Protein AF-A0A167EGA0-F1 (afdb_monomer)

Secondary structure (DSSP, 8-state):
--HHHHHHHHHHTT----BTTTEEEEEEEPPHHHHHHHHHHHT--S-SSEEEEEEEETTEETTTS-----TT-EEEEEEEEPTT-SSEEESSHHHHHTSHHHHTT---SSEEETTTTEEE-SSS--S-HHHHHHHHHHHHHHHHHHHH-SEE--S-TT---EEEEEEEETTEEEEEEEE----GGGGGS--S--HHHHHHHSHHHHTSTTHHHHHHHHHHHHHHHTTT--HHHHHHHHHHTHHHHHHHHHHHHHHHHHHHHHHHHHHHHHHHHHHHHHHHHHHHHHHHHHHTHHHHHHHHHHHTTSTT--HHHHHHHHHHHHHHHHHHHHHHHHHHHHHHHHHHHHHHHHHHHHTTGGGS-HHHHHHHHHHHHHHHHHHHHHHHHHHHHHHHTTHHHHHHHHHHHHHHHSS-TTHHHHHHHHHHHHHHHHHHHHHHTT-

Structure (mmCIF, N/CA/C/O backbone):
data_AF-A0A167EGA0-F1
#
_entry.id   AF-A0A167EGA0-F1
#
loop_
_atom_site.group_PDB
_atom_site.id
_atom_site.type_symbol
_atom_site.label_atom_id
_atom_site.label_alt_id
_atom_site.label_comp_id
_atom_site.label_asym_id
_atom_site.label_entity_id
_atom_site.label_seq_id
_atom_site.pdbx_PDB_ins_code
_atom_site.Cartn_x
_atom_site.Cartn_y
_atom_site.Cartn_z
_atom_site.occupancy
_atom_site.B_iso_or_equiv
_atom_site.auth_seq_id
_atom_site.auth_comp_id
_atom_site.auth_asym_id
_atom_site.auth_atom_id
_atom_site.pdbx_PDB_model_num
ATOM 1 N N . MET A 1 1 ? 22.430 22.201 -36.733 1.00 59.31 1 MET A N 1
ATOM 2 C CA . MET A 1 1 ? 22.483 20.901 -37.427 1.00 59.31 1 MET A CA 1
ATOM 3 C C . MET A 1 1 ? 21.796 19.900 -36.531 1.00 59.31 1 MET A C 1
ATOM 5 O O . MET A 1 1 ? 22.267 19.715 -35.418 1.00 59.31 1 MET A O 1
ATOM 9 N N . THR A 1 2 ? 20.688 19.342 -36.995 1.00 72.56 2 THR A N 1
ATOM 10 C CA . THR A 1 2 ? 19.892 18.341 -36.278 1.00 72.56 2 THR A CA 1
ATOM 11 C C . THR A 1 2 ? 20.198 16.950 -36.830 1.00 72.56 2 THR A C 1
ATOM 13 O O . THR A 1 2 ? 20.709 16.820 -37.950 1.00 72.56 2 THR A O 1
ATOM 16 N N . LEU A 1 3 ? 19.923 15.912 -36.042 1.00 81.12 3 LEU A N 1
ATOM 17 C CA . LEU A 1 3 ? 20.024 14.520 -36.482 1.00 81.12 3 LEU A CA 1
ATOM 18 C C . LEU A 1 3 ? 19.137 14.250 -37.714 1.00 81.12 3 LEU A C 1
ATOM 20 O O . LEU A 1 3 ? 19.542 13.498 -38.595 1.00 81.12 3 LEU A O 1
ATOM 24 N N . ASP A 1 4 ? 18.010 14.953 -37.828 1.00 82.81 4 ASP A N 1
ATOM 25 C CA . ASP A 1 4 ? 17.046 14.921 -38.933 1.00 82.81 4 ASP A CA 1
ATOM 26 C C . ASP A 1 4 ? 17.734 15.122 -40.291 1.00 82.81 4 ASP A C 1
ATOM 28 O O . ASP A 1 4 ? 17.536 14.338 -41.217 1.00 82.81 4 ASP A O 1
ATOM 32 N N . ASN A 1 5 ? 18.637 16.108 -40.394 1.00 84.19 5 ASN A N 1
ATOM 33 C CA . ASN A 1 5 ? 19.386 16.369 -41.628 1.00 84.19 5 ASN A CA 1
ATOM 34 C C . ASN A 1 5 ? 20.323 15.207 -41.986 1.00 84.19 5 ASN A C 1
ATOM 36 O O . ASN A 1 5 ? 20.545 14.926 -43.160 1.00 84.19 5 ASN A O 1
ATOM 40 N N . VAL A 1 6 ? 20.897 14.527 -40.988 1.00 85.25 6 VAL A N 1
ATOM 41 C CA . VAL A 1 6 ? 21.764 13.360 -41.220 1.00 85.25 6 VAL A CA 1
ATOM 42 C C . VAL A 1 6 ? 20.933 12.171 -41.688 1.00 85.25 6 VAL A C 1
ATOM 44 O O . VAL A 1 6 ? 21.346 11.484 -42.618 1.00 85.25 6 VAL A O 1
ATOM 47 N N . VAL A 1 7 ? 19.766 11.947 -41.077 1.00 86.12 7 VAL A N 1
ATOM 48 C CA . VAL A 1 7 ? 18.848 10.858 -41.438 1.00 86.12 7 VAL A CA 1
ATOM 49 C C . VAL A 1 7 ? 18.265 11.071 -42.833 1.00 86.12 7 VAL A C 1
ATOM 51 O O . VAL A 1 7 ? 18.262 10.132 -43.624 1.00 86.12 7 VAL A O 1
ATOM 54 N N . ALA A 1 8 ? 17.877 12.298 -43.190 1.00 85.31 8 ALA A N 1
ATOM 55 C CA . ALA A 1 8 ? 17.402 12.629 -44.534 1.00 85.31 8 ALA A CA 1
ATOM 56 C C . ALA A 1 8 ? 18.439 12.268 -45.612 1.00 85.31 8 ALA A C 1
ATOM 58 O O . ALA A 1 8 ? 18.109 11.640 -46.618 1.00 85.31 8 ALA A O 1
ATOM 59 N N . ILE A 1 9 ? 19.717 12.590 -45.376 1.00 85.44 9 ILE A N 1
ATOM 60 C CA . ILE A 1 9 ? 20.809 12.227 -46.290 1.00 85.44 9 ILE A CA 1
ATOM 61 C C . ILE A 1 9 ? 21.107 10.727 -46.259 1.00 85.44 9 ILE A C 1
ATOM 63 O O . ILE A 1 9 ? 21.357 10.133 -47.305 1.00 85.44 9 ILE A O 1
ATOM 67 N N . TYR A 1 10 ? 21.051 10.088 -45.091 1.00 87.06 10 TYR A N 1
ATOM 68 C CA . TYR A 1 10 ? 21.238 8.643 -44.964 1.00 87.06 10 TYR A CA 1
ATOM 69 C C . TYR A 1 10 ? 20.182 7.852 -45.756 1.00 87.06 10 TYR A C 1
ATOM 71 O O . TYR A 1 10 ? 20.532 6.944 -46.512 1.00 87.06 10 TYR A O 1
ATOM 79 N N . ARG A 1 11 ? 18.910 8.261 -45.667 1.00 87.00 11 ARG A N 1
ATOM 80 C CA . ARG A 1 11 ? 17.797 7.709 -46.453 1.00 87.00 11 ARG A CA 1
ATOM 81 C C . ARG A 1 11 ? 17.954 7.990 -47.946 1.00 87.00 11 ARG A C 1
ATOM 83 O O . ARG A 1 11 ? 17.778 7.084 -48.756 1.00 87.00 11 ARG A O 1
ATOM 90 N N . ALA A 1 12 ? 18.352 9.208 -48.324 1.00 84.62 12 ALA A N 1
ATOM 91 C CA . ALA A 1 12 ? 18.578 9.579 -49.725 1.00 84.62 12 ALA A CA 1
ATOM 92 C C . ALA A 1 12 ? 19.693 8.757 -50.397 1.00 84.62 12 ALA A C 1
ATOM 94 O O . ALA A 1 12 ? 19.631 8.493 -51.596 1.00 84.62 12 ALA A O 1
ATOM 95 N N . LEU A 1 13 ? 20.686 8.315 -49.621 1.00 84.88 13 LEU A N 1
ATOM 96 C CA . LEU A 1 13 ? 21.753 7.410 -50.058 1.00 84.88 13 LEU A CA 1
ATOM 97 C C . LEU A 1 13 ? 21.308 5.940 -50.179 1.00 84.88 13 LEU A C 1
ATOM 99 O O . LEU A 1 13 ? 22.127 5.087 -50.520 1.00 84.88 13 LEU A O 1
ATOM 103 N N . GLY A 1 14 ? 20.040 5.631 -49.890 1.00 81.25 14 GLY A N 1
ATOM 104 C CA . GLY A 1 14 ? 19.492 4.276 -49.936 1.00 81.25 14 GLY A CA 1
ATOM 105 C C . GLY A 1 14 ? 19.856 3.417 -48.725 1.00 81.25 14 GLY A C 1
ATOM 106 O O . GLY A 1 14 ? 20.005 2.209 -48.881 1.00 81.25 14 GLY A O 1
ATOM 107 N N . CYS A 1 15 ? 20.033 4.030 -47.548 1.00 83.62 15 CYS A N 1
ATOM 108 C CA . CYS A 1 15 ? 20.366 3.358 -46.283 1.00 83.62 15 CYS A CA 1
ATOM 109 C C . CYS A 1 15 ? 21.585 2.414 -46.387 1.00 83.62 15 CYS A C 1
ATOM 111 O O . CYS A 1 15 ? 21.476 1.214 -46.131 1.00 83.62 15 CYS A O 1
ATOM 113 N N . PRO A 1 16 ? 22.766 2.925 -46.787 1.00 83.56 16 PRO A N 1
ATOM 114 C CA . PRO A 1 16 ? 23.961 2.103 -46.957 1.00 83.56 16 PRO A CA 1
ATOM 115 C C . PRO A 1 16 ? 24.477 1.532 -45.626 1.00 83.56 16 PRO A C 1
ATOM 117 O O . PRO A 1 16 ? 24.350 2.154 -44.566 1.00 83.56 16 PRO A O 1
ATOM 120 N N . ASP A 1 17 ? 25.150 0.380 -45.692 1.00 80.88 17 ASP A N 1
ATOM 121 C CA . ASP A 1 17 ? 25.794 -0.241 -44.530 1.00 80.88 17 ASP A CA 1
ATOM 122 C C . ASP A 1 17 ? 26.825 0.694 -43.882 1.00 80.88 17 ASP A C 1
ATOM 124 O O . ASP A 1 17 ? 27.715 1.251 -44.539 1.00 80.88 17 ASP A O 1
ATOM 128 N N . ILE A 1 18 ? 26.757 0.816 -42.553 1.00 80.56 18 ILE A N 1
ATOM 129 C CA . ILE A 1 18 ? 27.676 1.671 -41.800 1.00 80.56 18 ILE A CA 1
ATOM 130 C C . ILE A 1 18 ? 28.988 0.931 -41.521 1.00 80.56 18 ILE A C 1
ATOM 132 O O . ILE A 1 18 ? 29.121 0.118 -40.600 1.00 80.56 18 ILE A O 1
ATOM 136 N N . GLN A 1 19 ? 30.022 1.285 -42.276 1.00 73.50 19 GLN A N 1
ATOM 137 C CA . GLN A 1 19 ? 31.371 0.760 -42.115 1.00 73.50 19 GLN A CA 1
ATOM 138 C C . GLN A 1 19 ? 31.956 1.155 -40.753 1.00 73.50 19 GLN A C 1
ATOM 140 O O . GLN A 1 19 ? 32.015 2.332 -40.376 1.00 73.50 19 GLN A O 1
ATOM 145 N N . LYS A 1 20 ? 32.428 0.149 -40.003 1.00 66.56 20 LYS A N 1
ATOM 146 C CA . LYS A 1 20 ? 33.026 0.304 -38.662 1.00 66.56 20 LYS A CA 1
ATOM 147 C C . LYS A 1 20 ? 32.141 1.092 -37.676 1.00 66.56 20 LYS A C 1
ATOM 149 O O . LYS A 1 20 ? 32.681 1.730 -36.774 1.00 66.56 20 LYS A O 1
ATOM 154 N N . ARG A 1 21 ? 30.809 1.076 -37.858 1.00 67.88 21 ARG A N 1
ATOM 155 C CA . ARG A 1 21 ? 29.826 1.847 -37.062 1.00 67.88 21 ARG A CA 1
ATOM 156 C C . ARG A 1 21 ? 30.088 3.361 -37.017 1.00 67.88 21 ARG A C 1
ATOM 158 O O . ARG A 1 21 ? 29.654 4.039 -36.094 1.00 67.88 21 ARG A O 1
ATOM 165 N N . GLN A 1 22 ? 30.851 3.891 -37.971 1.00 76.06 22 GLN A N 1
ATOM 166 C CA . GLN A 1 22 ? 31.262 5.297 -37.962 1.00 76.06 22 GLN A CA 1
ATOM 167 C C . GLN A 1 22 ? 31.149 5.974 -39.319 1.00 76.06 22 GLN A C 1
ATOM 169 O O . GLN A 1 22 ? 31.156 7.198 -39.347 1.00 76.06 22 GLN A O 1
ATOM 174 N N . PHE A 1 23 ? 31.081 5.236 -40.427 1.00 81.88 23 PHE A N 1
ATOM 175 C CA . PHE A 1 23 ? 31.105 5.831 -41.759 1.00 81.88 23 PHE A CA 1
ATOM 176 C C . PHE A 1 23 ? 30.041 5.226 -42.653 1.00 81.88 23 PHE A C 1
ATOM 178 O O . PHE A 1 23 ? 29.889 4.010 -42.684 1.00 81.88 23 PHE A O 1
ATOM 185 N N . PHE A 1 24 ? 29.384 6.067 -43.436 1.00 85.31 24 PHE A N 1
ATOM 186 C CA . PHE A 1 24 ? 28.548 5.630 -44.541 1.00 85.31 24 PHE A CA 1
ATOM 187 C C . PHE A 1 24 ? 28.848 6.473 -45.778 1.00 85.31 24 PHE A C 1
ATOM 189 O O . PHE A 1 24 ? 29.309 7.615 -45.677 1.00 85.31 24 PHE A O 1
ATOM 196 N N . SER A 1 25 ? 28.651 5.883 -46.951 1.00 86.12 25 SER A N 1
ATOM 197 C CA . SER A 1 25 ? 28.935 6.534 -48.227 1.00 86.12 25 SER A CA 1
ATOM 198 C C . SER A 1 25 ? 28.033 6.014 -49.327 1.00 86.12 25 SER A C 1
ATOM 200 O O . SER A 1 25 ? 27.686 4.835 -49.319 1.00 86.12 25 SER A O 1
ATOM 202 N N . GLY A 1 26 ? 27.747 6.859 -50.308 1.00 86.50 26 GLY A N 1
ATOM 203 C CA . GLY A 1 26 ? 27.016 6.477 -51.510 1.00 86.50 26 GLY A CA 1
ATOM 204 C C . GLY A 1 26 ? 26.815 7.662 -52.449 1.00 86.50 26 GLY A C 1
ATOM 205 O O . GLY A 1 26 ? 27.401 8.728 -52.243 1.00 86.50 26 GLY A O 1
ATOM 206 N N . GLU A 1 27 ? 25.974 7.453 -53.457 1.00 86.44 27 GLU A N 1
ATOM 207 C CA . GLU A 1 27 ? 25.545 8.459 -54.431 1.00 86.44 27 GLU A CA 1
ATOM 208 C C . GLU A 1 27 ? 24.044 8.719 -54.243 1.00 86.44 27 GLU A C 1
ATOM 210 O O . GLU A 1 27 ? 23.266 7.770 -54.147 1.00 86.44 27 GLU A O 1
ATOM 215 N N . PHE A 1 28 ? 23.632 9.986 -54.202 1.00 86.56 28 PHE A N 1
ATOM 216 C CA . PHE A 1 28 ? 22.220 10.376 -54.213 1.00 86.56 28 PHE A CA 1
ATOM 217 C C . PHE A 1 28 ? 21.973 11.526 -55.191 1.00 86.56 28 PHE A C 1
ATOM 219 O O . PHE A 1 28 ? 22.889 12.262 -55.564 1.00 86.56 28 PHE A O 1
ATOM 226 N N . VAL A 1 29 ? 20.720 11.672 -55.620 1.00 86.50 29 VAL A N 1
ATOM 227 C CA . VAL A 1 29 ? 20.281 12.792 -56.460 1.00 86.50 29 VAL A CA 1
ATOM 228 C C . VAL A 1 29 ? 19.693 13.873 -55.561 1.00 86.50 29 VAL A C 1
ATOM 230 O O . VAL A 1 29 ? 18.778 13.600 -54.785 1.00 86.50 29 VAL A O 1
ATOM 233 N N . ALA A 1 30 ? 20.205 15.097 -55.672 1.00 84.19 30 ALA A N 1
ATOM 234 C CA . ALA A 1 30 ? 19.769 16.216 -54.849 1.00 84.19 30 ALA A CA 1
ATOM 235 C C . ALA A 1 30 ? 18.307 16.600 -55.145 1.00 84.19 30 ALA A C 1
ATOM 237 O O . ALA A 1 30 ? 17.967 17.034 -56.242 1.00 84.19 30 ALA A O 1
ATOM 238 N N . THR A 1 31 ? 17.440 16.465 -54.151 1.00 86.56 31 THR A N 1
ATOM 239 C CA . THR A 1 31 ? 16.118 17.108 -54.063 1.00 86.56 31 THR A CA 1
ATOM 240 C C . THR A 1 31 ? 16.214 18.409 -53.264 1.00 86.56 31 THR A C 1
ATOM 242 O O . THR A 1 31 ? 17.199 18.600 -52.555 1.00 86.56 31 THR A O 1
ATOM 245 N N . GLU A 1 32 ? 15.194 19.271 -53.328 1.00 82.69 32 GLU A N 1
ATOM 246 C CA . GLU A 1 32 ? 15.144 20.541 -52.576 1.00 82.69 32 GLU A CA 1
ATOM 247 C C . GLU A 1 32 ? 15.348 20.342 -51.060 1.00 82.69 32 GLU A C 1
ATOM 249 O O . GLU A 1 32 ? 16.069 21.100 -50.415 1.00 82.69 32 GLU A O 1
ATOM 254 N N . GLU A 1 33 ? 14.791 19.268 -50.498 1.00 82.69 33 GLU A N 1
ATOM 255 C CA . GLU A 1 33 ? 14.949 18.913 -49.085 1.00 82.69 33 GLU A CA 1
ATOM 256 C C . GLU A 1 33 ? 16.371 18.421 -48.774 1.00 82.69 33 GLU A C 1
ATOM 258 O O . GLU A 1 33 ? 17.032 18.906 -47.853 1.00 82.69 33 GLU A O 1
ATOM 263 N N . THR A 1 34 ? 16.894 17.497 -49.586 1.00 84.06 34 THR A N 1
ATOM 264 C CA . THR A 1 34 ? 18.240 16.943 -49.372 1.00 84.06 34 THR A CA 1
ATOM 265 C C . THR A 1 34 ? 19.354 17.948 -49.665 1.00 84.06 34 THR A C 1
ATOM 267 O O . THR A 1 34 ? 20.401 17.865 -49.036 1.00 84.06 34 THR A O 1
ATOM 270 N N . SER A 1 35 ? 19.164 18.919 -50.566 1.00 82.81 35 SER A N 1
ATOM 271 C CA . SER A 1 35 ? 20.163 19.967 -50.811 1.00 82.81 35 SER A CA 1
ATOM 272 C C . SER A 1 35 ? 20.302 20.872 -49.591 1.00 82.81 35 SER A C 1
ATOM 274 O O . SER A 1 35 ? 21.416 21.101 -49.129 1.00 82.81 35 SER A O 1
ATOM 276 N N . VAL A 1 36 ? 19.178 21.291 -48.996 1.00 84.62 36 VAL A N 1
ATOM 277 C CA . VAL A 1 36 ? 19.175 22.097 -47.765 1.00 84.62 36 VAL A CA 1
ATOM 278 C C . VAL A 1 36 ? 19.787 21.315 -46.601 1.00 84.62 36 VAL A C 1
ATOM 280 O O . VAL A 1 36 ? 20.624 21.847 -45.865 1.00 84.62 36 VAL A O 1
ATOM 283 N N . ALA A 1 37 ? 19.415 20.040 -46.447 1.00 83.69 37 ALA A N 1
ATOM 284 C CA . ALA A 1 37 ? 19.984 19.177 -45.419 1.00 83.69 37 ALA A CA 1
ATOM 285 C C . ALA A 1 37 ? 21.502 19.005 -45.603 1.00 83.69 37 ALA A C 1
ATOM 287 O O . ALA A 1 37 ? 22.250 19.153 -44.636 1.00 83.69 37 ALA A O 1
ATOM 288 N N . PHE A 1 38 ? 21.972 18.750 -46.829 1.00 83.56 38 PHE A N 1
ATOM 289 C CA . PHE A 1 38 ? 23.387 18.533 -47.133 1.00 83.56 38 PHE A CA 1
ATOM 290 C C . PHE A 1 38 ? 24.233 19.805 -46.986 1.00 83.56 38 PHE A C 1
ATOM 292 O O . PHE A 1 38 ? 25.315 19.744 -46.401 1.00 83.56 38 PHE A O 1
ATOM 299 N N . ASP A 1 39 ? 23.731 20.967 -47.411 1.00 83.12 39 ASP A N 1
ATOM 300 C CA . ASP A 1 39 ? 24.394 22.262 -47.201 1.00 83.12 39 ASP A CA 1
ATOM 301 C C . ASP A 1 39 ? 24.567 22.573 -45.708 1.00 83.12 39 ASP A C 1
ATOM 303 O O . ASP A 1 39 ? 25.617 23.060 -45.267 1.00 83.12 39 ASP A O 1
ATOM 307 N N . ALA A 1 40 ? 23.564 22.225 -44.897 1.00 82.94 40 ALA A N 1
ATOM 308 C CA . ALA A 1 40 ? 23.647 22.333 -43.446 1.00 82.94 40 ALA A CA 1
ATOM 309 C C . ALA A 1 40 ? 24.677 21.362 -42.832 1.00 82.94 40 ALA A C 1
ATOM 311 O O . ALA A 1 40 ? 25.267 21.691 -41.798 1.00 82.94 40 ALA A O 1
ATOM 312 N N . LEU A 1 41 ? 24.921 20.193 -43.447 1.00 81.25 41 LEU A N 1
ATOM 313 C CA . LEU A 1 41 ? 25.984 19.260 -43.039 1.00 81.25 41 LEU A CA 1
ATOM 314 C C . LEU A 1 41 ? 27.380 19.768 -43.426 1.00 81.25 41 LEU A C 1
ATOM 316 O O . LEU A 1 41 ? 28.308 19.655 -42.624 1.00 81.25 41 LEU A O 1
ATOM 320 N N . LEU A 1 42 ? 27.536 20.326 -44.631 1.00 79.44 42 LEU A N 1
ATOM 321 C CA . LEU A 1 42 ? 28.803 20.879 -45.129 1.00 79.44 42 LEU A CA 1
ATOM 322 C C . LEU A 1 42 ? 29.257 22.103 -44.327 1.00 79.44 42 LEU A C 1
ATOM 324 O O . LEU A 1 42 ? 30.447 22.269 -44.071 1.00 79.44 42 LEU A O 1
ATOM 328 N N . SER A 1 43 ? 28.308 22.931 -43.891 1.00 77.00 43 SER A N 1
ATOM 329 C CA . SER A 1 43 ? 28.582 24.157 -43.132 1.00 77.00 43 SER A CA 1
ATOM 330 C C . SER A 1 43 ? 28.993 23.907 -41.670 1.00 77.00 43 SER A C 1
ATOM 332 O O . SER A 1 43 ? 29.273 24.861 -40.943 1.00 77.00 43 SER A O 1
ATOM 334 N N . ASN A 1 44 ? 29.012 22.652 -41.199 1.00 72.88 44 ASN A N 1
ATOM 335 C CA . ASN A 1 44 ? 29.358 22.324 -39.816 1.00 72.88 44 ASN A CA 1
ATOM 336 C C . ASN A 1 44 ? 30.843 21.957 -39.658 1.00 72.88 44 ASN A C 1
ATOM 338 O O . ASN A 1 44 ? 31.293 20.889 -40.074 1.00 72.88 44 ASN A O 1
ATOM 342 N N . GLU A 1 45 ? 31.595 22.806 -38.957 1.00 59.97 45 GLU A N 1
ATOM 343 C CA . GLU A 1 45 ? 33.042 22.644 -38.766 1.00 59.97 45 GLU A CA 1
ATOM 344 C C . GLU A 1 45 ? 33.455 21.709 -37.607 1.00 59.97 45 GLU A C 1
ATOM 346 O O . GLU A 1 45 ? 34.647 21.571 -37.330 1.00 59.97 45 GLU A O 1
ATOM 351 N N . GLY A 1 46 ? 32.521 20.984 -36.971 1.00 59.00 46 GLY A N 1
ATOM 352 C CA . GLY A 1 46 ? 32.886 19.832 -36.124 1.00 59.00 46 GLY A CA 1
ATOM 353 C C . GLY A 1 46 ? 32.192 19.691 -34.770 1.00 59.00 46 GLY A C 1
ATOM 354 O O . GLY A 1 46 ? 32.790 19.115 -33.864 1.00 59.00 46 GLY A O 1
ATOM 355 N N . GLY A 1 47 ? 30.952 20.167 -34.623 1.00 60.78 47 GLY A N 1
ATOM 356 C CA . GLY A 1 47 ? 30.191 20.065 -33.366 1.00 60.78 47 GLY A CA 1
ATOM 357 C C . GLY A 1 47 ? 28.860 19.306 -33.441 1.00 60.78 47 GLY A C 1
ATOM 358 O O . GLY A 1 47 ? 28.071 19.414 -32.511 1.00 60.78 47 GLY A O 1
ATOM 359 N N . GLY A 1 48 ? 28.566 18.598 -34.539 1.00 69.88 48 GLY A N 1
ATOM 360 C CA . GLY A 1 48 ? 27.261 17.952 -34.769 1.00 69.88 48 GLY A CA 1
ATOM 361 C C . GLY A 1 48 ? 27.274 16.417 -34.768 1.00 69.88 48 GLY A C 1
ATOM 362 O O . GLY A 1 48 ? 28.339 15.810 -34.640 1.00 69.88 48 GLY A O 1
ATOM 363 N N . PRO A 1 49 ? 26.101 15.782 -34.960 1.00 73.38 49 PRO A N 1
ATOM 364 C CA . PRO A 1 49 ? 25.939 14.320 -34.952 1.00 73.38 49 PRO A CA 1
ATOM 365 C C . PRO A 1 49 ? 26.708 13.592 -36.068 1.00 73.38 49 PRO A C 1
ATOM 367 O O . PRO A 1 49 ? 26.979 12.395 -35.973 1.00 73.38 49 PRO A O 1
ATOM 370 N N . ALA A 1 50 ? 27.105 14.308 -37.119 1.00 80.25 50 ALA A N 1
ATOM 371 C CA . ALA A 1 50 ? 27.899 13.781 -38.215 1.00 80.25 50 ALA A CA 1
ATOM 372 C C . ALA A 1 50 ? 28.796 14.864 -38.829 1.00 80.25 50 ALA A C 1
ATOM 374 O O . ALA A 1 50 ? 28.589 16.061 -38.629 1.00 80.25 50 ALA A O 1
ATOM 375 N N . ARG A 1 51 ? 29.797 14.431 -39.593 1.00 83.25 51 ARG A N 1
ATOM 376 C CA . ARG A 1 51 ? 30.715 15.283 -40.346 1.00 83.25 51 ARG A CA 1
ATOM 377 C C . ARG A 1 51 ? 30.917 14.721 -41.744 1.00 83.25 51 ARG A C 1
ATOM 379 O O . ARG A 1 51 ? 31.265 13.551 -41.898 1.00 83.25 51 ARG A O 1
ATOM 386 N N . VAL A 1 52 ? 30.775 15.568 -42.756 1.00 84.00 52 VAL A N 1
ATOM 387 C CA . VAL A 1 52 ? 31.127 15.215 -44.134 1.00 84.00 52 VAL A CA 1
ATOM 388 C C . VAL A 1 52 ? 32.652 15.127 -44.246 1.00 84.00 52 VAL A C 1
ATOM 390 O O . VAL A 1 52 ? 33.371 16.038 -43.836 1.00 84.00 52 VAL A O 1
ATOM 393 N N . THR A 1 53 ? 33.156 13.994 -44.733 1.00 83.00 53 THR A N 1
ATOM 394 C CA . THR A 1 53 ? 34.602 13.726 -44.865 1.00 83.00 53 THR A CA 1
ATOM 395 C C . THR A 1 53 ? 35.076 13.753 -46.306 1.00 83.00 53 THR A C 1
ATOM 397 O O . THR A 1 53 ? 36.186 14.206 -46.564 1.00 83.00 53 THR A O 1
ATOM 400 N N . GLU A 1 54 ? 34.233 13.309 -47.236 1.00 83.25 54 GLU A N 1
ATOM 401 C CA . GLU A 1 54 ? 34.450 13.413 -48.678 1.00 83.25 54 GLU A CA 1
ATOM 402 C C . GLU A 1 54 ? 33.101 13.793 -49.307 1.00 83.25 54 GLU A C 1
ATOM 404 O O . GLU A 1 54 ? 32.067 13.267 -48.890 1.00 83.25 54 GLU A O 1
ATOM 409 N N . ALA A 1 55 ? 33.090 14.730 -50.253 1.00 84.88 55 ALA A N 1
ATOM 410 C CA . ALA A 1 55 ? 31.897 15.100 -51.007 1.00 84.88 55 ALA A CA 1
ATOM 411 C C . ALA A 1 55 ? 32.289 15.577 -52.408 1.00 84.88 55 ALA A C 1
ATOM 413 O O . ALA A 1 55 ? 33.161 16.439 -52.547 1.00 84.88 55 ALA A O 1
ATOM 414 N N . ASP A 1 56 ? 31.648 15.007 -53.422 1.00 83.25 56 ASP A N 1
ATOM 415 C CA . ASP A 1 56 ? 31.835 15.316 -54.835 1.00 83.25 56 ASP A CA 1
ATOM 416 C C . ASP A 1 56 ? 30.472 15.502 -55.505 1.00 83.25 56 ASP A C 1
ATOM 418 O O . ASP A 1 56 ? 29.555 14.714 -55.275 1.00 83.25 56 ASP A O 1
ATOM 422 N N . CYS A 1 57 ? 30.342 16.549 -56.312 1.00 82.06 57 CYS A N 1
ATOM 423 C CA . CYS A 1 57 ? 29.176 16.792 -57.150 1.00 82.06 57 CYS A CA 1
ATOM 424 C C . CYS A 1 57 ? 29.650 16.990 -58.582 1.00 82.06 57 CYS A C 1
ATOM 426 O O . CYS A 1 57 ? 30.389 17.936 -58.854 1.00 82.06 57 CYS A O 1
ATOM 428 N N . ASP A 1 58 ? 29.244 16.099 -59.485 1.00 72.31 58 ASP A N 1
ATOM 429 C CA . ASP A 1 58 ? 29.587 16.167 -60.910 1.00 72.31 58 ASP A CA 1
ATOM 430 C C . ASP A 1 58 ? 31.104 16.369 -61.188 1.00 72.31 58 ASP A C 1
ATOM 432 O O . ASP A 1 58 ? 31.494 17.037 -62.148 1.00 72.31 58 ASP A O 1
ATOM 436 N N . GLY A 1 59 ? 31.984 15.794 -60.351 1.00 68.38 59 GLY A N 1
ATOM 437 C CA . GLY A 1 59 ? 33.446 15.903 -60.453 1.00 68.38 59 GLY A CA 1
ATOM 438 C C . GLY A 1 59 ? 34.069 17.108 -59.733 1.00 68.38 59 GLY A C 1
ATOM 439 O O . GLY A 1 59 ? 35.273 17.353 -59.876 1.00 68.38 59 GLY A O 1
ATOM 440 N N . VAL A 1 60 ? 33.274 17.885 -58.988 1.00 77.00 60 VAL A N 1
ATOM 441 C CA . VAL A 1 60 ? 33.733 19.003 -58.155 1.00 77.00 60 VAL A CA 1
ATOM 442 C C . VAL A 1 60 ? 33.770 18.585 -56.688 1.00 77.00 60 VAL A C 1
ATOM 444 O O . VAL A 1 60 ? 32.742 18.273 -56.089 1.00 77.00 60 VAL A O 1
ATOM 447 N N . ASN A 1 61 ? 34.949 18.682 -56.067 1.00 79.19 61 ASN A N 1
ATOM 448 C CA . ASN A 1 61 ? 35.102 18.463 -54.629 1.00 79.19 61 ASN A CA 1
ATOM 449 C C . ASN A 1 61 ? 34.438 19.601 -53.830 1.00 79.19 61 ASN A C 1
ATOM 451 O O . ASN A 1 61 ? 34.950 20.726 -53.804 1.00 79.19 61 ASN A O 1
ATOM 455 N N . LEU A 1 62 ? 33.327 19.278 -53.162 1.00 76.00 62 LEU A N 1
ATOM 456 C CA . LEU A 1 62 ? 32.466 20.207 -52.420 1.00 76.00 62 LEU A CA 1
ATOM 457 C C . LEU A 1 62 ? 33.040 20.645 -51.063 1.00 76.00 62 LEU A C 1
ATOM 459 O O . LEU A 1 62 ? 32.559 21.600 -50.464 1.00 76.00 62 LEU A O 1
ATOM 463 N N . ILE A 1 63 ? 34.060 19.951 -50.549 1.00 71.75 63 ILE A N 1
ATOM 464 C CA . ILE A 1 63 ? 34.710 20.304 -49.273 1.00 71.75 63 ILE A CA 1
ATOM 465 C C . ILE A 1 63 ? 35.740 21.415 -49.484 1.00 71.75 63 ILE A C 1
ATOM 467 O O . ILE A 1 63 ? 35.956 22.254 -48.614 1.00 71.75 63 ILE A O 1
ATOM 471 N N . LEU A 1 64 ? 36.402 21.402 -50.642 1.00 61.69 64 LEU A N 1
ATOM 472 C CA . LEU A 1 64 ? 37.470 22.340 -50.983 1.00 61.69 64 LEU A CA 1
ATOM 473 C C . LEU A 1 64 ? 36.960 23.564 -51.747 1.00 61.69 64 LEU A C 1
ATOM 475 O O . LEU A 1 64 ? 37.607 24.609 -51.714 1.00 61.69 64 LEU A O 1
ATOM 479 N N . ASN A 1 65 ? 35.816 23.444 -52.426 1.00 70.06 65 ASN A N 1
ATOM 480 C CA . ASN A 1 65 ? 35.238 24.505 -53.239 1.00 70.06 65 ASN A CA 1
ATOM 481 C C . ASN A 1 65 ? 33.791 24.759 -52.834 1.00 70.06 65 ASN A C 1
ATOM 483 O O . ASN A 1 65 ? 32.998 23.829 -52.719 1.00 70.06 65 ASN A O 1
ATOM 487 N N . LYS A 1 66 ? 33.430 26.037 -52.698 1.00 65.44 66 LYS A N 1
ATOM 488 C CA . LYS A 1 66 ? 32.031 26.430 -52.546 1.00 65.44 66 LYS A CA 1
ATOM 489 C C . LYS A 1 66 ? 31.332 26.258 -53.897 1.00 65.44 66 LYS A C 1
ATOM 491 O O . LYS A 1 66 ? 31.670 26.961 -54.848 1.00 65.44 66 LYS A O 1
ATOM 496 N N . TYR A 1 67 ? 30.408 25.310 -53.976 1.00 68.38 67 TYR A N 1
ATOM 497 C CA . TYR A 1 67 ? 29.639 24.991 -55.174 1.00 68.38 67 TYR A CA 1
ATOM 498 C C . TYR A 1 67 ? 28.163 24.934 -54.791 1.00 68.38 67 TYR A C 1
ATOM 500 O O . TYR A 1 67 ? 27.811 24.243 -53.837 1.00 68.38 67 TYR A O 1
ATOM 508 N N . ASP A 1 68 ? 27.325 25.687 -55.501 1.00 69.06 68 ASP A N 1
ATOM 509 C CA . ASP A 1 68 ? 25.892 25.728 -55.221 1.00 69.06 68 ASP A CA 1
ATOM 510 C C . ASP A 1 68 ? 25.244 24.438 -55.732 1.00 69.06 68 ASP A C 1
ATOM 512 O O . ASP A 1 68 ? 25.263 24.140 -56.928 1.00 69.06 68 ASP A O 1
ATOM 516 N N . ILE A 1 69 ? 24.686 23.659 -54.810 1.00 73.75 69 ILE A N 1
ATOM 517 C CA . ILE A 1 69 ? 24.051 22.381 -55.113 1.00 73.75 69 ILE A CA 1
ATOM 518 C C . ILE A 1 69 ? 22.696 22.643 -55.771 1.00 73.75 69 ILE A C 1
ATOM 520 O O . ILE A 1 69 ? 21.771 23.156 -55.143 1.00 73.75 69 ILE A O 1
ATOM 524 N N . THR A 1 70 ? 22.557 22.269 -57.043 1.00 78.00 70 THR A N 1
ATOM 525 C CA . THR A 1 70 ? 21.282 22.366 -57.762 1.00 78.00 70 THR A CA 1
ATOM 526 C C . THR A 1 70 ? 20.453 21.093 -57.633 1.00 78.00 70 THR A C 1
ATOM 528 O O . THR A 1 70 ? 20.982 19.982 -57.616 1.00 78.00 70 THR A O 1
ATOM 531 N N . VAL A 1 71 ? 19.127 21.241 -57.597 1.00 80.88 71 VAL A N 1
ATOM 532 C CA . VAL A 1 71 ? 18.198 20.103 -57.639 1.00 80.88 71 VAL A CA 1
ATOM 533 C C . VAL A 1 71 ? 18.440 19.288 -58.917 1.00 80.88 71 VAL A C 1
ATOM 535 O O . VAL A 1 71 ? 18.465 19.837 -60.017 1.00 80.88 71 VAL A O 1
ATOM 538 N N . GLY A 1 72 ? 18.618 17.975 -58.769 1.00 77.94 72 GLY A N 1
ATOM 539 C CA . GLY A 1 72 ? 18.943 17.032 -59.841 1.00 77.94 72 GLY A CA 1
ATOM 540 C C . GLY A 1 72 ? 20.431 16.689 -59.973 1.00 77.94 72 GLY A C 1
ATOM 541 O O . GLY A 1 72 ? 20.757 15.753 -60.703 1.00 77.94 72 GLY A O 1
ATOM 542 N N . SER A 1 73 ? 21.323 17.388 -59.265 1.00 83.62 73 SER A N 1
ATOM 543 C CA . SER A 1 73 ? 22.753 17.067 -59.242 1.00 83.62 73 SER A CA 1
ATOM 544 C C . SER A 1 73 ? 23.035 15.731 -58.555 1.00 83.62 73 SER A C 1
ATOM 546 O O . SER A 1 73 ? 22.360 15.356 -57.591 1.00 83.62 73 SER A O 1
ATOM 548 N N . LYS A 1 74 ? 24.053 15.015 -59.042 1.00 84.25 74 LYS A N 1
ATOM 549 C CA . LYS A 1 74 ? 24.505 13.748 -58.459 1.00 84.25 74 LYS A CA 1
ATOM 550 C C . LYS A 1 74 ? 25.616 14.004 -57.461 1.00 84.25 74 LYS A C 1
ATOM 552 O O . LYS A 1 74 ? 26.699 14.456 -57.831 1.00 84.25 74 LYS A O 1
ATOM 557 N N . ILE A 1 75 ? 25.346 13.686 -56.202 1.00 84.62 75 ILE A N 1
ATOM 558 C CA . ILE A 1 75 ? 26.272 13.920 -55.101 1.00 84.62 75 ILE A CA 1
ATOM 559 C C . ILE A 1 75 ? 26.774 12.577 -54.596 1.00 84.62 75 ILE A C 1
ATOM 561 O O . ILE A 1 75 ? 25.993 11.736 -54.154 1.00 84.62 75 ILE A O 1
ATOM 565 N N . THR A 1 76 ? 28.091 12.401 -54.616 1.00 85.06 76 THR A N 1
ATOM 566 C CA . THR A 1 76 ? 28.763 11.318 -53.901 1.00 85.06 76 THR A CA 1
ATOM 567 C C . THR A 1 76 ? 29.292 11.864 -52.589 1.00 85.06 76 THR A C 1
ATOM 569 O O . THR A 1 76 ? 30.094 12.795 -52.581 1.00 85.06 76 THR A O 1
ATOM 572 N N . ALA A 1 77 ? 28.867 11.290 -51.468 1.00 86.31 77 ALA A N 1
ATOM 573 C CA . ALA A 1 77 ? 29.276 11.754 -50.149 1.00 86.31 77 ALA A CA 1
ATOM 574 C C . ALA A 1 77 ? 29.743 10.600 -49.266 1.00 86.31 77 ALA A C 1
ATOM 576 O O . ALA A 1 77 ? 29.212 9.492 -49.321 1.00 86.31 77 ALA A O 1
ATOM 577 N N . LYS A 1 78 ? 30.719 10.890 -48.409 1.00 86.06 78 LYS A N 1
ATOM 578 C CA . LYS A 1 78 ? 31.175 10.032 -47.320 1.00 86.06 78 LYS A CA 1
ATOM 579 C C . LYS A 1 78 ? 31.067 10.795 -46.019 1.00 86.06 78 LYS A C 1
ATOM 581 O O . LYS A 1 78 ? 31.765 11.791 -45.795 1.00 86.06 78 LYS A O 1
ATOM 586 N N . ILE A 1 79 ? 30.208 10.304 -45.144 1.00 85.81 79 ILE A N 1
ATOM 587 C CA . ILE A 1 79 ? 29.846 10.963 -43.899 1.00 85.81 79 ILE A CA 1
ATOM 588 C C . ILE A 1 79 ? 30.352 10.116 -42.739 1.00 85.81 79 ILE A C 1
ATOM 590 O O . ILE A 1 79 ? 30.207 8.893 -42.720 1.00 85.81 79 ILE A O 1
ATOM 594 N N . ARG A 1 80 ? 30.977 10.782 -41.769 1.00 84.12 80 ARG A N 1
ATOM 595 C CA . ARG A 1 80 ? 31.422 10.198 -40.510 1.00 84.12 80 ARG A CA 1
ATOM 596 C C . ARG A 1 80 ? 30.453 10.573 -39.396 1.00 84.12 80 ARG A C 1
ATOM 598 O O . ARG A 1 80 ? 30.291 11.753 -39.108 1.00 84.12 80 ARG A O 1
ATOM 605 N N . LEU A 1 81 ? 29.877 9.585 -38.730 1.00 81.75 81 LEU A N 1
ATOM 606 C CA . LEU A 1 81 ? 29.075 9.766 -37.523 1.00 81.75 81 LEU A CA 1
ATOM 607 C C . LEU A 1 81 ? 29.967 10.123 -36.326 1.00 81.75 81 LEU A C 1
ATOM 609 O O . LEU A 1 81 ? 31.076 9.593 -36.171 1.00 81.75 81 LEU A O 1
ATOM 613 N N . ALA A 1 82 ? 29.494 11.022 -35.467 1.00 74.38 82 ALA A N 1
ATOM 614 C CA . ALA A 1 82 ? 30.187 11.360 -34.233 1.00 74.38 82 ALA A CA 1
ATOM 615 C C . ALA A 1 82 ? 30.039 10.213 -33.218 1.00 74.38 82 ALA A C 1
ATOM 617 O O . ALA A 1 82 ? 28.938 9.797 -32.880 1.00 74.38 82 ALA A O 1
ATOM 618 N N . GLY A 1 83 ? 31.154 9.704 -32.684 1.00 62.16 83 GLY A N 1
ATOM 619 C CA . GLY A 1 83 ? 31.113 8.613 -31.697 1.00 62.16 83 GLY A CA 1
ATOM 620 C C . GLY A 1 83 ? 30.582 9.020 -30.313 1.00 62.16 83 GLY A C 1
ATOM 621 O O . GLY A 1 83 ? 30.242 8.152 -29.509 1.00 62.16 83 GLY A O 1
ATOM 622 N N . ASN A 1 84 ? 30.526 10.325 -30.021 1.00 58.91 84 ASN A N 1
ATOM 623 C CA . ASN A 1 84 ? 30.299 10.851 -28.670 1.00 58.91 84 ASN A CA 1
ATOM 624 C C . ASN A 1 84 ? 29.185 11.909 -28.572 1.00 58.91 84 ASN A C 1
ATOM 626 O O . ASN A 1 84 ? 29.083 12.589 -27.555 1.00 58.91 84 ASN A O 1
ATOM 630 N N . SER A 1 85 ? 28.372 12.081 -29.617 1.00 56.81 85 SER A N 1
ATOM 631 C CA . SER A 1 85 ? 27.182 12.936 -29.561 1.00 56.81 85 SER A CA 1
ATOM 632 C C . SER A 1 85 ? 26.082 12.274 -28.726 1.00 56.81 85 SER A C 1
ATOM 634 O O . SER A 1 85 ? 26.002 11.052 -28.661 1.00 56.81 85 SER A O 1
ATOM 636 N N . LEU A 1 86 ? 25.238 13.073 -28.066 1.00 49.66 86 LEU A N 1
ATOM 637 C CA . LEU A 1 86 ? 24.034 12.591 -27.366 1.00 49.66 86 LEU A CA 1
ATOM 638 C C . LEU A 1 86 ? 22.969 12.059 -28.345 1.00 49.66 86 LEU A C 1
ATOM 640 O O . LEU A 1 86 ? 22.167 11.210 -27.978 1.00 49.66 86 LEU A O 1
ATOM 644 N N . GLU A 1 87 ? 23.015 12.533 -29.590 1.00 63.28 87 GLU A N 1
ATOM 645 C CA . GLU A 1 87 ? 22.177 12.126 -30.718 1.00 63.28 87 GLU A CA 1
ATOM 646 C C . GLU A 1 87 ? 22.929 11.071 -31.537 1.00 63.28 87 GLU A C 1
ATOM 648 O O . GLU A 1 87 ? 24.014 11.360 -32.062 1.00 63.28 87 GLU A O 1
ATOM 653 N N . LYS A 1 88 ? 22.417 9.836 -31.595 1.00 75.94 88 LYS A N 1
ATOM 654 C CA . LYS A 1 88 ? 23.166 8.683 -32.122 1.00 75.94 88 LYS A CA 1
ATOM 655 C C . LYS A 1 88 ? 22.348 7.830 -33.085 1.00 75.94 88 LYS A C 1
ATOM 657 O O . LYS A 1 88 ? 21.128 7.730 -32.987 1.00 75.94 88 LYS A O 1
ATOM 662 N N . PHE A 1 89 ? 23.087 7.186 -33.981 1.00 81.44 89 PHE A N 1
ATOM 663 C CA . PHE A 1 89 ? 22.626 6.049 -34.764 1.00 81.44 89 PHE A CA 1
ATOM 664 C C . PHE A 1 89 ? 22.896 4.778 -33.963 1.00 81.44 89 PHE A C 1
ATOM 666 O O . PHE A 1 89 ? 24.005 4.598 -33.451 1.00 81.44 89 PHE A O 1
ATOM 673 N N . TYR A 1 90 ? 21.906 3.899 -33.902 1.00 86.06 90 TYR A N 1
ATOM 674 C CA . TYR A 1 90 ? 22.008 2.584 -33.285 1.00 86.06 90 TYR A CA 1
ATOM 675 C C . TYR A 1 90 ? 21.765 1.510 -34.336 1.00 86.06 90 TYR A C 1
ATOM 677 O O . TYR A 1 90 ? 20.924 1.670 -35.222 1.00 86.06 90 TYR A O 1
ATOM 685 N N . ALA A 1 91 ? 22.524 0.418 -34.251 1.00 83.88 91 ALA A N 1
ATOM 686 C CA . ALA A 1 91 ? 22.407 -0.671 -35.217 1.00 83.88 91 ALA A CA 1
ATOM 687 C C . ALA A 1 91 ? 21.037 -1.361 -35.135 1.00 83.88 91 ALA A C 1
ATOM 689 O O . ALA A 1 91 ? 20.401 -1.573 -36.162 1.00 83.88 91 ALA A O 1
ATOM 690 N N . SER A 1 92 ? 20.587 -1.649 -33.913 1.00 87.69 92 SER A N 1
ATOM 691 C CA . SER A 1 92 ? 19.316 -2.306 -33.603 1.00 87.69 92 SER A CA 1
ATOM 692 C C . SER A 1 92 ? 18.722 -1.742 -32.310 1.00 87.69 92 SER A C 1
ATOM 694 O O . SER A 1 92 ? 19.377 -0.972 -31.593 1.00 87.69 92 SER A O 1
ATOM 696 N N . TYR A 1 93 ? 17.507 -2.166 -31.958 1.00 89.00 93 TYR A N 1
ATOM 697 C CA . TYR A 1 93 ? 16.926 -1.847 -30.654 1.00 89.00 93 TYR A CA 1
ATOM 698 C C . TYR A 1 93 ? 17.779 -2.380 -29.491 1.00 89.00 93 TYR A C 1
ATOM 700 O O . TYR A 1 93 ? 17.930 -1.696 -28.484 1.00 89.00 93 TYR A O 1
ATOM 708 N N . GLY A 1 94 ? 18.414 -3.544 -29.622 1.00 87.25 94 GLY A N 1
ATOM 709 C CA . GLY A 1 94 ? 19.323 -4.093 -28.614 1.00 87.25 94 GLY A CA 1
ATOM 710 C C . GLY A 1 94 ? 20.584 -3.248 -28.408 1.00 87.25 94 GLY A C 1
ATOM 711 O O . GLY A 1 94 ? 21.039 -3.080 -27.272 1.00 87.25 94 GLY A O 1
ATOM 712 N N . ASP A 1 95 ? 21.125 -2.653 -29.477 1.00 86.81 95 ASP A N 1
ATOM 713 C CA . ASP A 1 95 ? 22.240 -1.693 -29.395 1.00 86.81 95 ASP A CA 1
ATOM 714 C C . ASP A 1 95 ? 21.805 -0.410 -28.661 1.00 86.81 95 ASP A C 1
ATOM 716 O O . ASP A 1 95 ? 22.535 0.114 -27.815 1.00 86.81 95 ASP A O 1
ATOM 720 N N . PHE A 1 96 ? 20.572 0.046 -28.902 1.00 88.56 96 PHE A N 1
ATOM 721 C CA . PHE A 1 96 ? 19.971 1.176 -28.191 1.00 88.56 96 PHE A CA 1
ATOM 722 C C . PHE A 1 96 ? 19.745 0.896 -26.698 1.00 88.56 96 PHE A C 1
ATOM 724 O O . PHE A 1 96 ? 20.179 1.678 -25.845 1.00 88.56 96 PHE A O 1
ATOM 731 N N . LEU A 1 97 ? 19.148 -0.250 -26.365 1.00 88.56 97 LEU A N 1
ATOM 732 C CA . LEU A 1 97 ? 18.922 -0.708 -24.991 1.00 88.56 97 LEU A CA 1
ATOM 733 C C . LEU A 1 97 ? 20.232 -0.907 -24.214 1.00 88.56 97 LEU A C 1
ATOM 735 O O . LEU A 1 97 ? 20.280 -0.716 -23.001 1.00 88.56 97 LEU A O 1
ATOM 739 N N . SER A 1 98 ? 21.324 -1.239 -24.902 1.00 85.44 98 SER A N 1
ATOM 740 C CA . SER A 1 98 ? 22.647 -1.384 -24.284 1.00 85.44 98 SER A CA 1
ATOM 741 C C . SER A 1 98 ? 23.276 -0.049 -23.865 1.00 85.44 98 SER A C 1
ATOM 743 O O . SER A 1 98 ? 24.251 -0.046 -23.104 1.00 85.44 98 SER A O 1
ATOM 745 N N . SER A 1 99 ? 22.731 1.081 -24.327 1.00 84.50 99 SER A N 1
ATOM 746 C CA . SER A 1 99 ? 23.254 2.411 -24.023 1.00 84.50 99 SER A CA 1
ATOM 747 C C . SER A 1 99 ? 23.120 2.778 -22.539 1.00 84.50 99 SER A C 1
ATOM 749 O O . SER A 1 99 ? 22.166 2.413 -21.850 1.00 84.50 99 SER A O 1
ATOM 751 N N . SER A 1 100 ? 24.082 3.553 -22.031 1.00 81.31 100 SER A N 1
ATOM 752 C CA . SER A 1 100 ? 24.086 4.002 -20.633 1.00 81.31 100 SER A CA 1
ATOM 753 C C . SER A 1 100 ? 22.880 4.881 -20.281 1.00 81.31 100 SER A C 1
ATOM 755 O O . SER A 1 100 ? 22.410 4.828 -19.149 1.00 81.31 100 SER A O 1
ATOM 757 N N . SER A 1 101 ? 22.352 5.647 -21.243 1.00 83.62 101 SER A N 1
ATOM 758 C CA . SER A 1 101 ? 21.186 6.518 -21.044 1.00 83.62 101 SER A CA 1
ATOM 759 C C . SER A 1 101 ? 19.933 5.715 -20.690 1.00 83.62 101 SER A C 1
ATOM 761 O O . SER A 1 101 ? 19.284 5.997 -19.684 1.00 83.62 101 SER A O 1
ATOM 763 N N . ILE A 1 102 ? 19.636 4.660 -21.457 1.00 87.06 102 ILE A N 1
ATOM 764 C CA . ILE A 1 102 ? 18.439 3.839 -21.231 1.00 87.06 102 ILE A CA 1
ATOM 765 C C . ILE A 1 102 ? 18.560 3.044 -19.932 1.00 87.06 102 ILE A C 1
ATOM 767 O O . ILE A 1 102 ? 17.611 2.995 -19.153 1.00 87.06 102 ILE A O 1
ATOM 771 N N . LYS A 1 103 ? 19.751 2.517 -19.617 1.00 85.44 103 LYS A N 1
ATOM 772 C CA . LYS A 1 103 ? 20.010 1.867 -18.321 1.00 85.44 103 LYS A CA 1
ATOM 773 C C . LYS A 1 103 ? 19.785 2.804 -17.125 1.00 85.44 103 LYS A C 1
ATOM 775 O O . LYS A 1 103 ? 19.490 2.328 -16.032 1.00 85.44 103 LYS A O 1
ATOM 780 N N . GLN A 1 104 ? 19.927 4.118 -17.315 1.00 83.81 104 GLN A N 1
ATOM 781 C CA . GLN A 1 104 ? 19.639 5.154 -16.313 1.00 83.81 104 GLN A CA 1
ATOM 782 C C . GLN A 1 104 ? 18.178 5.642 -16.337 1.00 83.81 104 GLN A C 1
ATOM 784 O O . GLN A 1 104 ? 17.857 6.599 -15.637 1.00 83.81 104 GLN A O 1
ATOM 789 N N . GLY A 1 105 ? 17.304 5.029 -17.140 1.00 87.06 105 GLY A N 1
ATOM 790 C CA . GLY A 1 105 ? 15.907 5.443 -17.262 1.00 87.06 105 GLY A CA 1
ATOM 791 C C . GLY A 1 105 ? 15.726 6.764 -18.014 1.00 87.06 105 GLY A C 1
ATOM 792 O O . GLY A 1 105 ? 14.812 7.520 -17.702 1.00 87.06 105 GLY A O 1
ATOM 793 N N . LYS A 1 106 ? 16.612 7.087 -18.968 1.00 87.25 106 LYS A N 1
ATOM 794 C CA . LYS A 1 106 ? 16.532 8.313 -19.777 1.00 87.25 106 LYS A CA 1
ATOM 795 C C . LYS A 1 106 ? 16.520 7.993 -21.265 1.00 87.25 106 LYS A C 1
ATOM 797 O O . LYS A 1 106 ? 17.533 7.544 -21.808 1.00 87.25 106 LYS A O 1
ATOM 802 N N . VAL A 1 107 ? 15.410 8.301 -21.929 1.00 87.69 107 VAL A N 1
ATOM 803 C CA . VAL A 1 107 ? 15.299 8.232 -23.391 1.00 87.69 107 VAL A CA 1
ATOM 804 C C . VAL A 1 107 ? 15.990 9.460 -24.007 1.00 87.69 107 VAL A C 1
ATOM 806 O O . VAL A 1 107 ? 15.683 10.587 -23.612 1.00 87.69 107 VAL A O 1
ATOM 809 N N . PRO A 1 108 ? 16.960 9.285 -24.927 1.00 85.19 108 PRO A N 1
ATOM 810 C CA . PRO A 1 108 ? 17.550 10.394 -25.671 1.00 85.19 108 PRO A CA 1
ATOM 811 C C . PRO A 1 108 ? 16.497 11.151 -26.482 1.00 85.19 108 PRO A C 1
ATOM 813 O O . PRO A 1 108 ? 15.587 10.538 -27.028 1.00 85.19 108 PRO A O 1
ATOM 816 N N . ALA A 1 109 ? 16.657 12.471 -26.604 1.00 80.81 109 ALA A N 1
ATOM 817 C CA . ALA A 1 109 ? 15.708 13.305 -27.342 1.00 80.81 109 ALA A CA 1
ATOM 818 C C . ALA A 1 109 ? 15.630 12.923 -28.831 1.00 80.81 109 ALA A C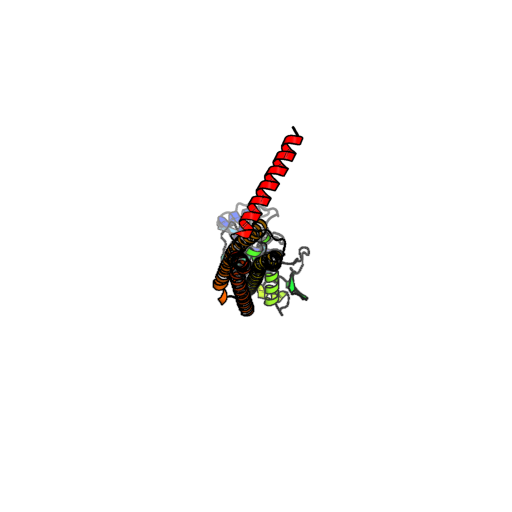 1
ATOM 820 O O . ALA A 1 109 ? 14.535 12.754 -29.345 1.00 80.81 109 ALA A O 1
ATOM 821 N N . ASN A 1 110 ? 16.782 12.742 -29.488 1.00 83.88 110 ASN A N 1
ATOM 822 C CA . ASN A 1 110 ? 16.882 12.408 -30.910 1.00 83.88 110 ASN A CA 1
ATOM 823 C C . ASN A 1 110 ? 17.720 11.143 -31.105 1.00 83.88 110 ASN A C 1
ATOM 825 O O . ASN A 1 110 ? 18.880 11.099 -30.676 1.00 83.88 110 ASN A O 1
ATOM 829 N N . PHE A 1 111 ? 17.179 10.136 -31.789 1.00 86.88 111 PHE A N 1
ATOM 830 C CA . PHE A 1 111 ? 17.931 8.934 -32.155 1.00 86.88 111 PHE A CA 1
ATOM 831 C C . PHE A 1 111 ? 17.367 8.246 -33.401 1.00 86.88 111 PHE A C 1
ATOM 833 O O . PHE A 1 111 ? 16.220 8.457 -33.790 1.00 86.88 111 PHE A O 1
ATOM 840 N N . TYR A 1 112 ? 18.199 7.420 -34.035 1.00 86.81 112 TYR A N 1
ATOM 841 C CA . TYR A 1 112 ? 17.837 6.668 -35.237 1.00 86.81 112 TYR A CA 1
ATOM 842 C C . TYR A 1 112 ? 18.224 5.192 -35.099 1.00 86.81 112 TYR A C 1
ATOM 844 O O . TYR A 1 112 ? 19.343 4.892 -34.667 1.00 86.81 112 TYR A O 1
ATOM 852 N N . ILE A 1 113 ? 17.318 4.286 -35.477 1.00 88.75 113 ILE A N 1
ATOM 853 C CA . ILE A 1 113 ? 17.532 2.832 -35.487 1.00 88.75 113 ILE A CA 1
ATOM 854 C C . ILE A 1 113 ? 17.650 2.349 -36.935 1.00 88.75 113 ILE A C 1
ATOM 856 O O . ILE A 1 113 ? 16.706 2.458 -37.712 1.00 88.75 113 ILE A O 1
ATOM 860 N N . ILE A 1 114 ? 18.803 1.780 -37.291 1.00 85.81 114 ILE A N 1
ATOM 861 C CA . ILE A 1 114 ? 19.129 1.423 -38.681 1.00 85.81 114 ILE A CA 1
ATOM 862 C C . ILE A 1 114 ? 18.321 0.218 -39.171 1.00 85.81 114 ILE A C 1
ATOM 864 O O . ILE A 1 114 ? 17.761 0.268 -40.260 1.00 85.81 114 ILE A O 1
ATOM 868 N N . GLU A 1 115 ? 18.252 -0.859 -38.384 1.00 83.62 115 GLU A N 1
ATOM 869 C CA . GLU A 1 115 ? 17.601 -2.117 -38.789 1.00 83.62 115 GLU A CA 1
ATOM 870 C C . GLU A 1 115 ? 16.110 -1.956 -39.141 1.00 83.62 115 GLU A C 1
ATOM 872 O O . GLU A 1 115 ? 15.604 -2.684 -39.993 1.00 83.62 115 GLU A O 1
ATOM 877 N N . GLY A 1 116 ? 15.426 -0.990 -38.518 1.00 78.62 116 GLY A N 1
ATOM 878 C CA . GLY A 1 116 ? 14.008 -0.691 -38.746 1.00 78.62 116 GLY A CA 1
ATOM 879 C C . GLY A 1 116 ? 13.733 0.553 -39.594 1.00 78.62 116 GLY A C 1
ATOM 880 O O . GLY A 1 116 ? 12.573 0.815 -39.887 1.00 78.62 116 GLY A O 1
ATOM 881 N N . ASP A 1 117 ? 14.769 1.311 -39.980 1.00 85.06 117 ASP A N 1
ATOM 882 C CA . ASP A 1 117 ? 14.643 2.669 -40.538 1.00 85.06 117 ASP A CA 1
ATOM 883 C C . ASP A 1 117 ? 13.733 3.587 -39.694 1.00 85.06 117 ASP A C 1
ATOM 885 O O . ASP A 1 117 ? 12.969 4.390 -40.225 1.00 85.06 117 ASP A O 1
ATOM 889 N N . ASP A 1 118 ? 13.818 3.483 -38.365 1.00 85.38 118 ASP A N 1
ATOM 890 C CA . ASP A 1 118 ? 12.975 4.260 -37.453 1.00 85.38 118 ASP A CA 1
ATOM 891 C C . ASP A 1 118 ? 13.715 5.503 -36.953 1.00 85.38 118 ASP A C 1
ATOM 893 O O . ASP A 1 118 ? 14.749 5.409 -36.274 1.00 85.38 118 ASP A O 1
ATOM 897 N N . PHE A 1 119 ? 13.153 6.677 -37.237 1.00 85.88 119 PHE A N 1
ATOM 898 C CA . PHE A 1 119 ? 13.613 7.944 -36.695 1.00 85.88 119 PHE A CA 1
ATOM 899 C C . PHE A 1 119 ? 12.703 8.450 -35.573 1.00 85.88 119 PHE A C 1
ATOM 901 O O . PHE A 1 119 ? 11.477 8.499 -35.700 1.00 85.88 119 PHE A O 1
ATOM 908 N N . PHE A 1 120 ? 13.327 8.863 -34.470 1.00 84.69 120 PHE A N 1
ATOM 909 C CA . PHE A 1 120 ? 12.654 9.409 -33.299 1.00 84.69 120 PHE A CA 1
ATOM 910 C C . PHE A 1 120 ? 13.173 10.824 -33.035 1.00 84.69 120 PHE A C 1
ATOM 912 O O . PHE A 1 120 ? 14.352 11.005 -32.717 1.00 84.69 120 PHE A O 1
ATOM 919 N N . SER A 1 121 ? 12.282 11.810 -33.170 1.00 80.81 121 SER A N 1
ATOM 920 C CA . SER A 1 121 ? 12.549 13.234 -32.937 1.00 80.81 121 SER A CA 1
ATOM 921 C C . SER A 1 121 ? 11.370 13.882 -32.189 1.00 80.81 121 SER A C 1
ATOM 923 O O . SER A 1 121 ? 10.225 13.570 -32.513 1.00 80.81 121 SER A O 1
ATOM 925 N N . PRO A 1 122 ? 11.596 14.788 -31.214 1.00 67.56 122 PRO A N 1
ATOM 926 C CA . PRO A 1 122 ? 10.537 15.486 -30.485 1.00 67.56 122 PRO A CA 1
ATOM 927 C C . PRO A 1 122 ? 9.818 16.537 -31.336 1.00 67.56 122 PRO A C 1
ATOM 929 O O . PRO A 1 122 ? 8.688 16.904 -31.030 1.00 67.56 122 PRO A O 1
ATOM 932 N N . GLU A 1 123 ? 10.498 17.069 -32.355 1.00 66.12 123 GLU A N 1
ATOM 933 C CA . GLU A 1 123 ? 10.032 18.198 -33.174 1.00 66.12 123 GLU A CA 1
ATOM 934 C C . GLU A 1 123 ? 9.665 17.771 -34.609 1.00 66.12 123 GLU A C 1
ATOM 936 O O . GLU A 1 123 ? 9.155 18.582 -35.383 1.00 66.12 123 GLU A O 1
ATOM 941 N N . GLY A 1 124 ? 9.919 16.506 -34.962 1.00 64.81 124 GLY A N 1
ATOM 942 C CA . GLY A 1 124 ? 9.735 15.945 -36.300 1.00 64.81 124 GLY A CA 1
ATOM 943 C C . GLY A 1 124 ? 8.634 14.886 -36.392 1.00 64.81 124 GLY A C 1
ATOM 944 O O . GLY A 1 124 ? 7.880 14.640 -35.453 1.00 64.81 124 GLY A O 1
ATOM 945 N N . ASN A 1 125 ? 8.543 14.246 -37.559 1.00 66.00 125 ASN A N 1
ATOM 946 C CA . ASN A 1 125 ? 7.656 13.105 -37.764 1.00 66.00 125 ASN A CA 1
ATOM 947 C C . ASN A 1 125 ? 8.275 11.866 -37.097 1.00 66.00 125 ASN A C 1
ATOM 949 O O . ASN A 1 125 ? 9.393 11.485 -37.443 1.00 66.00 125 ASN A O 1
ATOM 953 N N . ILE A 1 126 ? 7.574 11.278 -36.128 1.00 76.69 126 ILE A N 1
ATOM 954 C CA . ILE A 1 126 ? 8.013 10.066 -35.430 1.00 76.69 126 ILE A CA 1
ATOM 955 C C . ILE A 1 126 ? 7.534 8.870 -36.246 1.00 76.69 126 ILE A C 1
ATOM 957 O O . ILE A 1 126 ? 6.331 8.691 -36.425 1.00 76.69 126 ILE A O 1
ATOM 961 N N . ASP A 1 127 ? 8.460 8.036 -36.714 1.00 79.44 127 ASP A N 1
ATOM 962 C CA . ASP A 1 127 ? 8.091 6.902 -37.571 1.00 79.44 127 ASP A CA 1
ATOM 963 C C . ASP A 1 127 ? 7.334 5.810 -36.794 1.00 79.44 127 ASP A C 1
ATOM 965 O O . ASP A 1 127 ? 6.480 5.120 -37.352 1.00 79.44 127 ASP A O 1
ATOM 969 N N . ASN A 1 128 ? 7.610 5.671 -35.489 1.00 84.38 128 ASN A N 1
ATOM 970 C CA . ASN A 1 128 ? 7.076 4.589 -34.663 1.00 84.38 128 ASN A CA 1
ATOM 971 C C . ASN A 1 128 ? 6.688 5.032 -33.240 1.00 84.38 128 ASN A C 1
ATOM 973 O O . ASN A 1 128 ? 7.357 4.719 -32.254 1.00 84.38 128 ASN A O 1
ATOM 977 N N . GLU A 1 129 ? 5.579 5.762 -33.118 1.00 86.00 129 GLU A N 1
ATOM 978 C CA . GLU A 1 129 ? 5.093 6.317 -31.842 1.00 86.00 129 GLU A CA 1
ATOM 979 C C . GLU A 1 129 ? 4.892 5.244 -30.754 1.00 86.00 129 GLU A C 1
ATOM 981 O O . GLU A 1 129 ? 5.343 5.418 -29.623 1.00 86.00 129 GLU A O 1
ATOM 986 N N . ALA A 1 130 ? 4.341 4.079 -31.112 1.00 86.69 130 ALA A N 1
ATOM 987 C CA . ALA A 1 130 ? 4.129 2.973 -30.173 1.00 86.69 130 ALA A CA 1
ATOM 988 C C . ALA A 1 130 ? 5.443 2.452 -29.557 1.00 86.69 130 ALA A C 1
ATOM 990 O O . ALA A 1 130 ? 5.496 2.128 -28.369 1.00 86.69 130 ALA A O 1
ATOM 991 N N . ARG A 1 131 ? 6.533 2.388 -30.337 1.00 88.50 131 ARG A N 1
ATOM 992 C CA . ARG A 1 131 ? 7.856 2.012 -29.808 1.00 88.50 131 ARG A CA 1
ATOM 993 C C . ARG A 1 131 ? 8.415 3.071 -28.868 1.00 88.50 131 ARG A C 1
ATOM 995 O O . ARG A 1 131 ? 9.006 2.720 -27.848 1.00 88.50 131 ARG A O 1
ATOM 1002 N N . LEU A 1 132 ? 8.212 4.350 -29.177 1.00 88.62 132 LEU A N 1
ATOM 1003 C CA . LEU A 1 132 ? 8.640 5.442 -28.304 1.00 88.62 132 LEU A CA 1
ATOM 1004 C C . LEU A 1 132 ? 7.927 5.391 -26.948 1.00 88.62 132 LEU A C 1
ATOM 1006 O O . LEU A 1 132 ? 8.575 5.520 -25.910 1.00 88.62 132 LEU A O 1
ATOM 1010 N N . GLU A 1 133 ? 6.616 5.145 -26.947 1.00 88.38 133 GLU A N 1
ATOM 1011 C CA . GLU A 1 133 ? 5.833 4.957 -25.721 1.00 88.38 133 GLU A CA 1
ATOM 1012 C C . GLU A 1 133 ? 6.370 3.801 -24.869 1.00 88.38 133 GLU A C 1
ATOM 1014 O O . GLU A 1 133 ? 6.530 3.955 -23.658 1.00 88.38 133 GLU A O 1
ATOM 1019 N N . GLN A 1 134 ? 6.740 2.676 -25.489 1.00 89.88 134 GLN A N 1
ATOM 1020 C CA . GLN A 1 134 ? 7.338 1.537 -24.784 1.00 89.88 134 GLN A CA 1
ATOM 1021 C C . GLN A 1 134 ? 8.698 1.872 -24.165 1.00 89.88 134 GLN A C 1
ATOM 1023 O O . GLN A 1 134 ? 8.957 1.497 -23.020 1.00 89.88 134 GLN A O 1
ATOM 1028 N N . PHE A 1 135 ? 9.563 2.599 -24.882 1.00 90.69 135 PHE A N 1
ATOM 1029 C CA . PHE A 1 135 ? 10.835 3.061 -24.319 1.00 90.69 135 PHE A CA 1
ATOM 1030 C C . PHE A 1 135 ? 10.616 3.997 -23.130 1.00 90.69 135 PHE A C 1
ATOM 1032 O O . PHE A 1 135 ? 11.278 3.841 -22.104 1.00 90.69 135 PHE A O 1
ATOM 1039 N N . ASN A 1 136 ? 9.667 4.928 -23.244 1.00 90.31 136 ASN A N 1
ATOM 1040 C CA . ASN A 1 136 ? 9.317 5.840 -22.161 1.00 90.31 136 ASN A CA 1
ATOM 1041 C C . ASN A 1 136 ? 8.783 5.083 -20.939 1.00 90.31 136 ASN A C 1
ATOM 1043 O O . ASN A 1 136 ? 9.265 5.314 -19.832 1.00 90.31 136 ASN A O 1
ATOM 1047 N N . ALA A 1 137 ? 7.859 4.139 -21.133 1.00 91.38 137 ALA A N 1
ATOM 1048 C CA . ALA A 1 137 ? 7.311 3.321 -20.053 1.00 91.38 137 ALA A CA 1
ATOM 1049 C C . ALA A 1 137 ? 8.404 2.496 -19.351 1.00 91.38 137 ALA A C 1
ATOM 1051 O O . ALA A 1 137 ? 8.501 2.505 -18.124 1.00 91.38 137 ALA A O 1
ATOM 1052 N N . LEU A 1 138 ? 9.287 1.849 -20.118 1.00 93.19 138 LEU A N 1
ATOM 1053 C CA . LEU A 1 138 ? 10.423 1.100 -19.578 1.00 93.19 138 LEU A CA 1
ATOM 1054 C C . LEU A 1 138 ? 11.374 2.001 -18.775 1.00 93.19 138 LEU A C 1
ATOM 1056 O O . LEU A 1 138 ? 11.803 1.637 -17.679 1.00 93.19 138 LEU A O 1
ATOM 1060 N N . CYS A 1 139 ? 11.694 3.186 -19.296 1.00 91.69 139 CYS A N 1
ATOM 1061 C CA . CYS A 1 139 ? 12.534 4.158 -18.602 1.00 91.69 139 CYS A CA 1
ATOM 1062 C C . CYS A 1 139 ? 11.887 4.689 -17.314 1.00 91.69 139 CYS A C 1
ATOM 1064 O O . CYS A 1 139 ? 12.585 4.815 -16.307 1.00 91.69 139 CYS A O 1
ATOM 1066 N N . GLU A 1 140 ? 10.575 4.926 -17.306 1.00 91.69 140 GLU A N 1
ATOM 1067 C CA . GLU A 1 140 ? 9.830 5.321 -1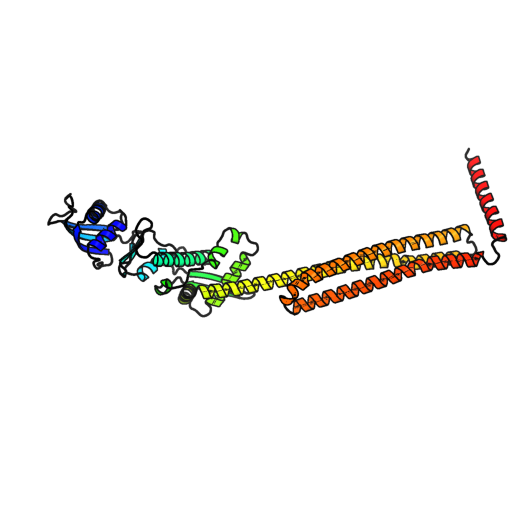6.106 1.00 91.69 140 GLU A CA 1
ATOM 1068 C C . GLU A 1 140 ? 9.828 4.218 -15.041 1.00 91.69 140 GLU A C 1
ATOM 1070 O O . GLU A 1 140 ? 10.053 4.507 -13.864 1.00 91.69 140 GLU A O 1
ATOM 1075 N N . VAL A 1 141 ? 9.675 2.948 -15.434 1.00 93.12 141 VAL A N 1
ATOM 1076 C CA . VAL A 1 141 ? 9.811 1.809 -14.509 1.00 93.12 141 VAL A CA 1
ATOM 1077 C C . VAL A 1 141 ? 11.213 1.764 -13.907 1.00 93.12 141 VAL A C 1
ATOM 1079 O O . VAL A 1 141 ? 11.358 1.673 -12.687 1.00 93.12 141 VAL A O 1
ATOM 1082 N N . ILE A 1 142 ? 12.256 1.880 -14.735 1.00 92.25 142 ILE A N 1
ATOM 1083 C CA . ILE A 1 142 ? 13.652 1.903 -14.276 1.00 92.25 142 ILE A CA 1
ATOM 1084 C C . ILE A 1 142 ? 13.878 3.038 -13.274 1.00 92.25 142 ILE A C 1
ATOM 1086 O O . ILE A 1 142 ? 14.428 2.803 -12.195 1.00 92.25 142 ILE A O 1
ATOM 1090 N N . ARG A 1 143 ? 13.437 4.255 -13.607 1.00 90.94 143 ARG A N 1
ATOM 1091 C CA . ARG A 1 143 ? 13.570 5.435 -12.746 1.00 90.94 143 ARG A CA 1
ATOM 1092 C C . ARG A 1 143 ? 12.825 5.240 -11.430 1.00 90.94 143 ARG A C 1
ATOM 1094 O O . ARG A 1 143 ? 13.381 5.502 -10.364 1.00 90.94 143 ARG A O 1
ATOM 1101 N N . GLY A 1 144 ? 11.599 4.726 -11.487 1.00 91.31 144 GLY A N 1
ATOM 1102 C CA . GLY A 1 144 ? 10.800 4.491 -10.293 1.00 91.31 144 GLY A CA 1
ATOM 1103 C C . GLY A 1 144 ? 11.409 3.437 -9.370 1.00 91.31 144 GLY A C 1
ATOM 1104 O O . GLY A 1 144 ? 11.482 3.639 -8.158 1.00 91.31 144 GLY A O 1
ATOM 1105 N N . LEU A 1 145 ? 11.939 2.349 -9.933 1.00 92.19 145 LEU A N 1
ATOM 1106 C CA . LEU A 1 145 ? 12.675 1.340 -9.170 1.00 92.19 145 LEU A CA 1
ATOM 1107 C C . LEU A 1 145 ? 13.966 1.911 -8.564 1.00 92.19 145 LEU A C 1
ATOM 1109 O O . LEU A 1 145 ? 14.277 1.605 -7.414 1.00 92.19 145 LEU A O 1
ATOM 1113 N N . GLN A 1 146 ? 14.696 2.759 -9.293 1.00 90.19 146 GLN A N 1
ATOM 1114 C CA . GLN A 1 146 ? 15.888 3.444 -8.781 1.00 90.19 146 GLN A CA 1
ATOM 1115 C C . GLN A 1 146 ? 15.571 4.361 -7.597 1.00 90.19 146 GLN A C 1
ATOM 1117 O O . GLN A 1 146 ? 16.315 4.364 -6.621 1.00 90.19 146 GLN A O 1
ATOM 1122 N N . GLU A 1 147 ? 14.475 5.117 -7.654 1.00 88.81 147 GLU A N 1
ATOM 1123 C CA . GLU A 1 147 ? 14.056 6.010 -6.566 1.00 88.81 147 GLU A CA 1
ATOM 1124 C C . GLU A 1 147 ? 13.551 5.251 -5.329 1.00 88.81 147 GLU A C 1
ATOM 1126 O O . GLU A 1 147 ? 13.746 5.703 -4.197 1.00 88.81 147 GLU A O 1
ATOM 1131 N N . LEU A 1 148 ? 12.925 4.085 -5.521 1.00 89.44 148 LEU A N 1
ATOM 1132 C CA . LEU A 1 148 ? 12.469 3.236 -4.419 1.00 89.44 148 LEU A CA 1
ATOM 1133 C C . LEU A 1 148 ? 13.593 2.402 -3.793 1.00 89.44 148 LEU A C 1
ATOM 1135 O O . LEU A 1 148 ? 13.481 2.048 -2.618 1.00 89.44 148 LEU A O 1
ATOM 1139 N N . ALA A 1 149 ? 14.652 2.080 -4.539 1.00 88.62 149 ALA A N 1
ATOM 1140 C CA . ALA A 1 149 ? 15.757 1.259 -4.056 1.00 88.62 149 ALA A CA 1
ATOM 1141 C C . ALA A 1 149 ? 16.457 1.887 -2.838 1.00 88.62 149 ALA A C 1
ATOM 1143 O O . ALA A 1 149 ? 16.645 3.098 -2.746 1.00 88.62 149 ALA A O 1
ATOM 1144 N N . HIS A 1 150 ? 16.895 1.044 -1.898 1.00 85.12 150 HIS A N 1
ATOM 1145 C CA . HIS A 1 150 ? 17.682 1.504 -0.746 1.00 85.12 150 HIS A CA 1
ATOM 1146 C C . HIS A 1 150 ? 19.117 1.842 -1.148 1.00 85.12 150 HIS A C 1
ATOM 1148 O O . HIS A 1 150 ? 19.763 2.682 -0.526 1.00 85.12 150 HIS A O 1
ATOM 1154 N N . TYR A 1 151 ? 19.616 1.162 -2.178 1.00 82.69 151 TYR A N 1
ATOM 1155 C CA . TYR A 1 151 ? 20.907 1.422 -2.783 1.00 82.69 151 TYR A CA 1
ATOM 1156 C C . TYR A 1 151 ? 20.802 1.204 -4.288 1.00 82.69 151 TYR A C 1
ATOM 1158 O O . TYR A 1 151 ? 20.238 0.206 -4.739 1.00 82.69 151 TYR A O 1
ATOM 1166 N N . HIS A 1 152 ? 21.369 2.132 -5.048 1.00 75.19 152 HIS A N 1
ATOM 1167 C CA . HIS A 1 152 ? 21.614 1.979 -6.473 1.00 75.19 152 HIS A CA 1
ATOM 1168 C C . HIS A 1 152 ? 23.043 2.480 -6.756 1.00 75.19 152 HIS A C 1
ATOM 1170 O O . HIS A 1 152 ? 23.482 3.474 -6.167 1.00 75.19 152 HIS A O 1
ATOM 1176 N N . ASP A 1 153 ? 23.788 1.818 -7.636 1.00 67.44 153 ASP A N 1
ATOM 1177 C CA . ASP A 1 153 ? 25.148 2.253 -7.980 1.00 67.44 153 ASP A CA 1
ATOM 1178 C C . ASP A 1 153 ? 25.073 3.475 -8.920 1.00 67.44 153 ASP A C 1
ATOM 1180 O O . ASP A 1 153 ? 24.506 3.382 -10.008 1.00 67.44 153 ASP A O 1
ATOM 1184 N N . LYS A 1 154 ? 25.528 4.657 -8.474 1.00 58.03 154 LYS A N 1
ATOM 1185 C CA . LYS A 1 154 ? 25.426 5.926 -9.235 1.00 58.03 154 LYS A CA 1
ATOM 1186 C C . LYS A 1 154 ? 26.748 6.369 -9.875 1.00 58.03 154 LYS A C 1
ATOM 1188 O O . LYS A 1 154 ? 26.718 7.246 -10.734 1.00 58.03 154 LYS A O 1
ATOM 1193 N N . ASP A 1 155 ? 27.879 5.762 -9.501 1.00 50.84 155 ASP A N 1
ATOM 1194 C CA . ASP A 1 155 ? 29.191 6.415 -9.642 1.00 50.84 155 ASP A CA 1
ATOM 1195 C C . ASP A 1 155 ? 30.223 5.664 -10.502 1.00 50.84 155 ASP A C 1
ATOM 1197 O O . ASP A 1 155 ? 31.355 6.133 -10.643 1.00 50.84 155 ASP A O 1
ATOM 1201 N N . VAL A 1 156 ? 29.871 4.541 -11.140 1.00 49.94 156 VAL A N 1
ATOM 1202 C CA . VAL A 1 156 ? 30.802 3.833 -12.037 1.00 49.94 156 VAL A CA 1
ATOM 1203 C C . VAL A 1 156 ? 30.293 3.875 -13.475 1.00 49.94 156 VAL A C 1
ATOM 1205 O O . VAL A 1 156 ? 29.210 3.398 -13.793 1.00 49.94 156 VAL A O 1
ATOM 1208 N N . VAL A 1 157 ? 31.123 4.413 -14.370 1.00 47.44 157 VAL A N 1
ATOM 1209 C CA . VAL A 1 157 ? 30.896 4.538 -15.828 1.00 47.44 157 VAL A CA 1
ATOM 1210 C C . VAL A 1 157 ? 30.686 3.173 -16.525 1.00 47.44 157 VAL A C 1
ATOM 1212 O O . VAL A 1 157 ? 30.297 3.123 -17.687 1.00 47.44 157 VAL A O 1
ATOM 1215 N N . ASP A 1 158 ? 30.886 2.077 -15.789 1.00 45.75 158 ASP A N 1
ATOM 1216 C CA . ASP A 1 158 ? 30.739 0.676 -16.199 1.00 45.75 158 ASP A CA 1
ATOM 1217 C C . ASP A 1 158 ? 29.999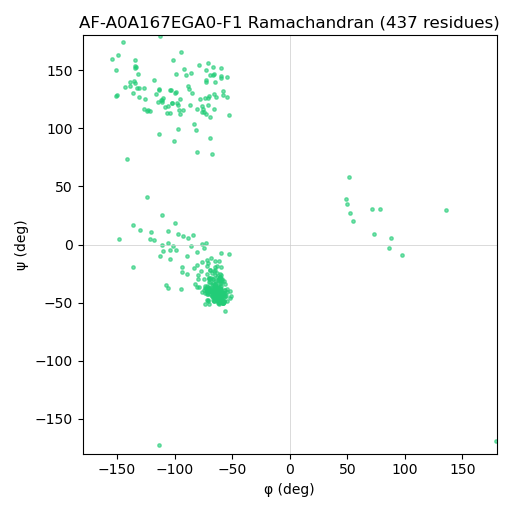 -0.166 -15.126 1.00 45.75 158 ASP A C 1
ATOM 1219 O O . ASP A 1 158 ? 30.097 -1.393 -15.102 1.00 45.75 158 ASP A O 1
ATOM 1223 N N . ALA A 1 159 ? 29.293 0.478 -14.178 1.00 50.81 159 ALA A N 1
ATOM 1224 C CA . ALA A 1 159 ? 28.535 -0.242 -13.154 1.00 50.81 159 ALA A CA 1
ATOM 1225 C C . ALA A 1 159 ? 27.378 -1.011 -13.793 1.00 50.81 159 ALA A C 1
ATOM 1227 O O . ALA A 1 159 ? 26.541 -0.466 -14.513 1.00 50.81 159 ALA A O 1
ATOM 1228 N N . GLN A 1 160 ? 27.297 -2.289 -13.441 1.00 56.72 160 GLN A N 1
ATOM 1229 C CA . GLN A 1 160 ? 26.040 -3.022 -13.414 1.00 56.72 160 GLN A CA 1
ATOM 1230 C C . GLN A 1 160 ? 25.074 -2.189 -12.565 1.00 56.72 160 GLN A C 1
ATOM 1232 O O . GLN A 1 160 ? 25.332 -2.009 -11.373 1.00 56.72 160 GLN A O 1
ATOM 1237 N N . ASN A 1 161 ? 24.034 -1.608 -13.174 1.00 74.50 161 ASN A N 1
ATOM 1238 C CA . ASN A 1 161 ? 23.055 -0.765 -12.485 1.00 74.50 161 ASN A CA 1
ATOM 1239 C C . ASN A 1 161 ? 22.238 -1.640 -11.527 1.00 74.50 161 ASN A C 1
ATOM 1241 O O . ASN A 1 161 ? 21.119 -2.055 -11.822 1.00 74.50 161 ASN A O 1
ATOM 1245 N N . LYS A 1 162 ? 22.839 -1.967 -10.386 1.00 86.31 162 LYS A N 1
ATOM 1246 C CA . LYS A 1 162 ? 22.267 -2.844 -9.378 1.00 86.31 162 LYS A CA 1
ATOM 1247 C C . LYS A 1 162 ? 21.373 -2.044 -8.462 1.00 86.31 162 LYS A C 1
ATOM 1249 O O . LYS A 1 162 ? 21.794 -1.022 -7.926 1.00 86.31 162 LYS A O 1
ATOM 1254 N N . LEU A 1 163 ? 20.169 -2.547 -8.250 1.00 89.50 163 LEU A N 1
ATOM 1255 C CA . LEU A 1 163 ? 19.194 -1.999 -7.322 1.00 89.50 163 LEU A CA 1
ATOM 1256 C C . LEU A 1 163 ? 19.051 -2.959 -6.151 1.00 89.50 163 LEU A C 1
ATOM 1258 O O . LEU A 1 163 ? 18.789 -4.144 -6.352 1.00 89.50 163 LEU A O 1
ATOM 1262 N N . VAL A 1 164 ? 19.224 -2.456 -4.933 1.00 88.94 164 VAL A N 1
ATOM 1263 C CA . VAL A 1 164 ? 19.092 -3.256 -3.714 1.00 88.94 164 VAL A CA 1
ATOM 1264 C C . VAL A 1 164 ? 17.851 -2.825 -2.949 1.00 88.94 164 VAL A C 1
ATOM 1266 O O . VAL A 1 164 ? 17.696 -1.662 -2.563 1.00 88.94 164 VAL A O 1
ATOM 1269 N N . PHE A 1 165 ? 16.987 -3.797 -2.682 1.00 89.81 165 PHE A N 1
ATOM 1270 C CA . PHE A 1 165 ? 15.769 -3.641 -1.903 1.00 89.81 165 PHE A CA 1
ATOM 1271 C C . PHE A 1 165 ? 15.871 -4.486 -0.639 1.00 89.81 165 PHE A C 1
ATOM 1273 O O . PHE A 1 165 ? 16.198 -5.670 -0.693 1.00 89.81 165 PHE A O 1
ATOM 1280 N N . LEU A 1 166 ? 15.603 -3.869 0.507 1.00 84.62 166 LEU A N 1
ATOM 1281 C CA . LEU A 1 166 ? 15.585 -4.532 1.800 1.00 84.62 166 LEU A CA 1
ATOM 1282 C C . LEU A 1 166 ? 14.129 -4.676 2.227 1.00 84.62 166 LEU A C 1
ATOM 1284 O O . LEU A 1 166 ? 13.466 -3.674 2.487 1.00 84.62 166 LEU A O 1
ATOM 1288 N N . SER A 1 167 ? 13.636 -5.911 2.302 1.00 75.94 167 SER A N 1
ATOM 1289 C CA . SER A 1 167 ? 12.411 -6.177 3.052 1.00 75.94 167 SER A CA 1
ATOM 1290 C C . SER A 1 167 ? 12.759 -6.476 4.509 1.00 75.94 167 SER A C 1
ATOM 1292 O O . SER A 1 167 ? 13.732 -7.183 4.801 1.00 75.94 167 SER A O 1
ATOM 1294 N N . ALA A 1 168 ? 11.985 -5.890 5.420 1.00 63.41 168 ALA A N 1
ATOM 1295 C CA . ALA A 1 168 ? 12.048 -6.160 6.844 1.00 63.41 168 ALA A CA 1
ATOM 1296 C C . ALA A 1 168 ? 10.908 -7.116 7.207 1.00 63.41 168 ALA A C 1
ATOM 1298 O O . ALA A 1 168 ? 9.817 -6.682 7.569 1.00 63.41 168 ALA A O 1
ATOM 1299 N N . GLU A 1 169 ? 11.164 -8.420 7.122 1.00 57.88 169 GLU A N 1
ATOM 1300 C CA . GLU A 1 169 ? 10.342 -9.403 7.825 1.00 57.88 169 GLU A CA 1
ATOM 1301 C C . GLU A 1 169 ? 10.862 -9.566 9.257 1.00 57.88 169 GLU A C 1
ATOM 1303 O O . GLU A 1 169 ? 12.066 -9.450 9.501 1.00 57.88 169 GLU A O 1
ATOM 1308 N N . GLU A 1 170 ? 9.957 -9.848 10.201 1.00 52.75 170 GLU A N 1
ATOM 1309 C CA . GLU A 1 170 ? 10.139 -9.725 11.659 1.00 52.75 170 GLU A CA 1
ATOM 1310 C C . GLU A 1 170 ? 11.375 -10.425 12.263 1.00 52.75 170 GLU A C 1
ATOM 1312 O O . GLU A 1 170 ? 11.670 -10.179 13.427 1.00 52.75 170 GLU A O 1
ATOM 1317 N N . ASN A 1 171 ? 12.139 -11.245 11.525 1.00 48.25 171 ASN A N 1
ATOM 1318 C CA . ASN A 1 171 ? 13.405 -11.820 12.006 1.00 48.25 171 ASN A CA 1
ATOM 1319 C C . ASN A 1 171 ? 14.508 -12.079 10.951 1.00 48.25 171 ASN A C 1
ATOM 1321 O O . ASN A 1 171 ? 15.554 -12.629 11.308 1.00 48.25 171 ASN A O 1
ATOM 1325 N N . LYS A 1 172 ? 14.345 -11.695 9.677 1.00 55.69 172 LYS A N 1
ATOM 1326 C CA . LYS A 1 172 ? 15.407 -11.777 8.651 1.00 55.69 172 LYS A CA 1
ATOM 1327 C C . LYS A 1 172 ? 15.208 -10.689 7.602 1.00 55.69 172 LYS A C 1
ATOM 1329 O O . LYS A 1 172 ? 14.148 -10.600 6.999 1.00 55.69 172 LYS A O 1
ATOM 1334 N N . SER A 1 173 ? 16.254 -9.907 7.341 1.00 60.62 173 SER A N 1
ATOM 1335 C CA . SER A 1 173 ? 16.282 -9.069 6.145 1.00 60.62 173 SER A CA 1
ATOM 1336 C C . SER A 1 173 ? 16.683 -9.937 4.957 1.00 60.62 173 SER A C 1
ATOM 1338 O O . SER A 1 173 ? 17.780 -10.502 4.946 1.00 60.62 173 SER A O 1
ATOM 1340 N N . CYS A 1 174 ? 15.783 -10.075 3.987 1.00 67.06 174 CYS A N 1
ATOM 1341 C CA . CYS A 1 174 ? 16.064 -10.713 2.708 1.00 67.06 174 CYS A CA 1
ATOM 1342 C C . CYS A 1 174 ? 16.377 -9.609 1.690 1.00 67.06 174 CYS A C 1
ATOM 1344 O O . CYS A 1 174 ? 15.446 -8.966 1.199 1.00 67.06 174 CYS A O 1
ATOM 1346 N N . PRO A 1 175 ? 17.662 -9.329 1.400 1.00 82.75 175 PRO A N 1
ATOM 1347 C CA . PRO A 1 175 ? 18.006 -8.376 0.361 1.00 82.75 175 PRO A CA 1
ATOM 1348 C C . PRO A 1 175 ? 17.664 -8.972 -1.004 1.00 82.75 175 PRO A C 1
ATOM 1350 O O . PRO A 1 175 ? 18.105 -10.072 -1.340 1.00 82.75 175 PRO A O 1
ATOM 1353 N N . VAL A 1 176 ? 16.918 -8.222 -1.804 1.00 86.81 176 VAL A N 1
ATOM 1354 C CA . VAL A 1 176 ? 16.755 -8.488 -3.232 1.00 86.81 176 VAL A CA 1
ATOM 1355 C C . VAL A 1 176 ? 17.680 -7.564 -3.991 1.00 86.81 176 VAL A C 1
ATOM 1357 O O . VAL A 1 176 ? 17.692 -6.356 -3.756 1.00 86.81 176 VAL A O 1
ATOM 1360 N N . VAL A 1 177 ? 18.444 -8.143 -4.909 1.00 89.44 177 VAL A N 1
ATOM 1361 C CA . VAL A 1 177 ? 19.275 -7.399 -5.849 1.00 89.44 177 VAL A CA 1
ATOM 1362 C C . VAL A 1 177 ? 18.686 -7.597 -7.235 1.00 89.44 177 VAL A C 1
ATOM 1364 O O . VAL A 1 177 ? 18.539 -8.736 -7.673 1.00 89.44 177 VAL A O 1
ATOM 1367 N N . LEU A 1 178 ? 18.366 -6.503 -7.914 1.00 90.62 178 LEU A N 1
ATOM 1368 C CA . LEU A 1 178 ? 18.030 -6.494 -9.334 1.00 90.62 178 LEU A CA 1
ATOM 1369 C C . LEU A 1 178 ? 19.229 -5.950 -10.101 1.00 90.62 178 LEU A C 1
ATOM 1371 O O . LEU A 1 178 ? 19.780 -4.927 -9.705 1.00 90.62 178 LEU A O 1
ATOM 1375 N N . ASP A 1 179 ? 19.627 -6.611 -11.181 1.00 89.69 179 ASP A N 1
ATOM 1376 C CA . ASP A 1 179 ? 20.617 -6.077 -12.120 1.00 89.69 179 ASP A CA 1
ATOM 1377 C C . ASP A 1 179 ? 19.886 -5.632 -13.387 1.00 89.69 179 ASP A C 1
ATOM 1379 O O . ASP A 1 179 ? 19.210 -6.450 -14.018 1.00 89.69 179 ASP A O 1
ATOM 1383 N N . ILE A 1 180 ? 19.963 -4.342 -13.734 1.00 88.44 180 ILE A N 1
ATOM 1384 C CA . ILE A 1 180 ? 19.271 -3.796 -14.909 1.00 88.44 180 ILE A CA 1
ATOM 1385 C C . ILE A 1 180 ? 19.926 -4.349 -16.182 1.00 88.44 180 ILE A C 1
ATOM 1387 O O . ILE A 1 180 ? 20.870 -3.787 -16.744 1.00 88.44 180 ILE A O 1
ATOM 1391 N N . CYS A 1 181 ? 19.380 -5.469 -16.649 1.00 85.06 181 CYS A N 1
ATOM 1392 C CA . CYS A 1 181 ? 19.690 -6.107 -17.918 1.00 85.06 181 CYS A CA 1
ATOM 1393 C C . CYS A 1 181 ? 18.544 -5.823 -18.889 1.00 85.06 181 CYS A C 1
ATOM 1395 O O . CYS A 1 181 ? 17.431 -6.287 -18.670 1.00 85.06 181 CYS A O 1
ATOM 1397 N N . LEU A 1 182 ? 18.804 -5.056 -19.946 1.00 88.38 182 LEU A N 1
ATOM 1398 C CA . LEU A 1 182 ? 17.791 -4.685 -20.933 1.00 88.38 182 LEU A CA 1
ATOM 1399 C C . LEU A 1 182 ? 17.893 -5.597 -22.149 1.00 88.38 182 LEU A C 1
ATOM 1401 O O . LEU A 1 182 ? 18.987 -5.805 -22.677 1.00 88.38 182 LEU A O 1
ATOM 1405 N N . ARG A 1 183 ? 16.754 -6.136 -22.583 1.00 87.88 183 ARG A N 1
ATOM 1406 C CA . ARG A 1 183 ? 16.654 -7.027 -23.742 1.00 87.88 183 ARG A CA 1
ATOM 1407 C C . ARG A 1 183 ? 15.485 -6.615 -24.623 1.00 87.88 183 ARG A C 1
ATOM 1409 O O . ARG A 1 183 ? 14.535 -6.005 -24.135 1.00 87.88 183 ARG A O 1
ATOM 1416 N N . GLU A 1 184 ? 15.558 -6.932 -25.909 1.00 87.38 184 GLU A N 1
ATOM 1417 C CA . GLU A 1 184 ? 14.547 -6.504 -26.882 1.00 87.38 184 GLU A CA 1
ATOM 1418 C C . GLU A 1 184 ? 13.157 -7.082 -26.583 1.00 87.38 184 GLU A C 1
ATOM 1420 O O . GLU A 1 184 ? 12.154 -6.424 -26.850 1.00 87.38 184 GLU A O 1
ATOM 1425 N N . GLU A 1 185 ? 13.073 -8.256 -25.948 1.00 87.56 185 GLU A N 1
ATOM 1426 C CA . GLU A 1 185 ? 11.805 -8.887 -25.565 1.00 87.56 185 GLU A CA 1
ATOM 1427 C C . GLU A 1 185 ? 10.984 -8.012 -24.601 1.00 87.56 185 GLU A C 1
ATOM 1429 O O . GLU A 1 185 ? 9.751 -8.033 -24.636 1.00 87.56 185 GLU A O 1
ATOM 1434 N N . MET A 1 186 ? 11.647 -7.166 -23.804 1.00 88.69 186 MET A N 1
ATOM 1435 C CA . MET A 1 186 ? 10.993 -6.228 -22.883 1.00 88.69 186 MET A CA 1
ATOM 1436 C C . MET A 1 186 ? 10.180 -5.157 -23.606 1.00 88.69 186 MET A C 1
ATOM 1438 O O . MET A 1 186 ? 9.240 -4.616 -23.036 1.00 88.69 186 MET A O 1
ATOM 1442 N N . LEU A 1 187 ? 10.491 -4.878 -24.874 1.00 87.25 187 LEU A N 1
ATOM 1443 C CA . LEU A 1 187 ? 9.715 -3.954 -25.703 1.00 87.25 187 LEU A CA 1
ATOM 1444 C C . LEU A 1 187 ? 8.372 -4.554 -26.134 1.00 87.25 187 LEU A C 1
ATOM 1446 O O . LEU A 1 187 ? 7.634 -3.943 -26.892 1.00 87.25 187 LEU A O 1
ATOM 1450 N N . THR A 1 188 ? 8.043 -5.771 -25.712 1.00 89.00 188 THR A N 1
ATOM 1451 C CA . THR A 1 188 ? 6.708 -6.357 -25.896 1.00 89.00 188 THR A CA 1
ATOM 1452 C C . THR A 1 188 ? 5.946 -6.508 -24.583 1.00 89.00 188 THR A C 1
ATOM 1454 O O . THR A 1 188 ? 4.802 -6.956 -24.600 1.00 89.00 188 THR A O 1
ATOM 1457 N N . ALA A 1 189 ? 6.561 -6.122 -23.461 1.00 90.25 189 ALA A N 1
ATOM 1458 C CA . ALA A 1 189 ? 5.949 -6.203 -22.147 1.00 90.25 189 ALA A CA 1
ATOM 1459 C C . ALA A 1 189 ? 4.803 -5.194 -21.996 1.00 90.25 189 ALA A C 1
ATOM 1461 O O . ALA A 1 189 ? 4.859 -4.075 -22.515 1.00 90.25 189 ALA A O 1
ATOM 1462 N N . ASP A 1 190 ? 3.776 -5.587 -21.244 1.00 91.62 190 ASP A N 1
ATOM 1463 C CA . ASP A 1 190 ? 2.681 -4.696 -20.876 1.00 91.62 190 ASP A CA 1
ATOM 1464 C C . ASP A 1 190 ? 3.088 -3.826 -19.680 1.00 91.62 190 ASP A C 1
ATOM 1466 O O . ASP A 1 190 ? 3.047 -4.253 -18.526 1.00 91.62 190 ASP A O 1
ATOM 1470 N N . LEU A 1 191 ? 3.502 -2.595 -19.981 1.00 89.62 191 LEU A N 1
ATOM 1471 C CA . LEU A 1 191 ? 3.857 -1.559 -19.006 1.00 89.62 191 LEU A CA 1
ATOM 1472 C C . LEU A 1 191 ? 2.834 -0.411 -18.996 1.00 89.62 191 LEU A C 1
ATOM 1474 O O . LEU A 1 191 ? 3.178 0.725 -18.673 1.00 89.62 191 LEU A O 1
ATOM 1478 N N . SER A 1 192 ? 1.587 -0.685 -19.391 1.00 83.12 192 SER A N 1
ATOM 1479 C CA . SER A 1 192 ? 0.543 0.340 -19.513 1.00 83.12 192 SER A CA 1
ATOM 1480 C C . SER A 1 192 ? 0.133 0.953 -18.167 1.00 83.12 192 SER A C 1
ATOM 1482 O O . SER A 1 192 ? -0.158 2.148 -18.099 1.00 83.12 192 SER A O 1
ATOM 1484 N N . ASP A 1 193 ? 0.160 0.166 -17.086 1.00 86.50 193 ASP A N 1
ATOM 1485 C CA . ASP A 1 193 ? -0.168 0.613 -15.731 1.00 86.50 193 ASP A CA 1
ATOM 1486 C C . ASP A 1 193 ? 1.054 0.588 -14.799 1.00 86.50 193 ASP A C 1
ATOM 1488 O O . ASP A 1 193 ? 1.383 -0.415 -14.166 1.00 86.50 193 ASP A O 1
ATOM 1492 N N . ILE A 1 194 ? 1.712 1.739 -14.669 1.00 87.88 194 ILE A N 1
ATOM 1493 C CA . ILE A 1 194 ? 2.804 1.969 -13.708 1.00 87.88 194 ILE A CA 1
ATOM 1494 C C . ILE A 1 194 ? 2.334 2.716 -12.448 1.00 87.88 194 ILE A C 1
ATOM 1496 O O . ILE A 1 194 ? 3.150 3.278 -11.709 1.00 87.88 194 ILE A O 1
ATOM 1500 N N . SER A 1 195 ? 1.023 2.732 -12.173 1.00 87.25 195 SER A N 1
ATOM 1501 C CA . SER A 1 195 ? 0.422 3.487 -11.062 1.00 87.25 195 SER A CA 1
ATOM 1502 C C . SER A 1 195 ? 0.966 3.094 -9.687 1.00 87.25 195 SER A C 1
ATOM 1504 O O . SER A 1 195 ? 1.054 3.931 -8.784 1.00 87.25 195 SER A O 1
ATOM 1506 N N . VAL A 1 196 ? 1.397 1.840 -9.516 1.00 89.19 196 VAL A N 1
ATOM 1507 C CA . VAL A 1 196 ? 2.060 1.375 -8.289 1.00 89.19 196 VAL A CA 1
ATOM 1508 C C . VAL A 1 196 ? 3.305 2.210 -7.991 1.00 89.19 196 VAL A C 1
ATOM 1510 O O . VAL A 1 196 ? 3.489 2.635 -6.852 1.00 89.19 196 VAL A O 1
ATOM 1513 N N . LEU A 1 197 ? 4.127 2.507 -9.003 1.00 89.38 197 LEU A N 1
ATOM 1514 C CA . LEU A 1 197 ? 5.329 3.324 -8.838 1.00 89.38 197 LEU A CA 1
ATOM 1515 C C . LEU A 1 197 ? 4.968 4.795 -8.640 1.00 89.38 197 LEU A C 1
ATOM 1517 O O . LEU A 1 197 ? 5.403 5.408 -7.669 1.00 89.38 197 LEU A O 1
ATOM 1521 N N . THR A 1 198 ? 4.133 5.363 -9.512 1.00 85.94 198 THR A N 1
ATOM 1522 C CA . THR A 1 198 ? 3.805 6.797 -9.446 1.00 85.94 198 THR A CA 1
ATOM 1523 C C . THR A 1 198 ? 3.090 7.161 -8.141 1.00 85.94 198 THR A C 1
ATOM 1525 O O . THR A 1 198 ? 3.406 8.183 -7.529 1.00 85.94 198 THR A O 1
ATOM 1528 N N . SER A 1 199 ? 2.209 6.287 -7.641 1.00 86.88 199 SER A N 1
ATOM 1529 C CA . SER A 1 199 ? 1.513 6.479 -6.362 1.00 86.88 199 SER A CA 1
ATOM 1530 C C . SER A 1 199 ? 2.418 6.361 -5.135 1.00 86.88 199 SER A C 1
ATOM 1532 O O . SER A 1 199 ? 2.051 6.874 -4.082 1.00 86.88 199 SER A O 1
ATOM 1534 N N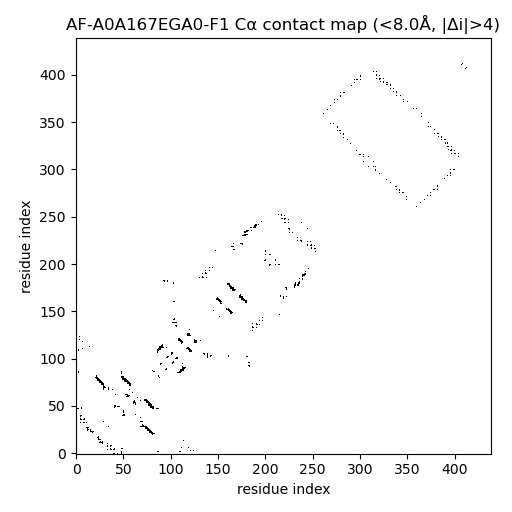 . LEU A 1 200 ? 3.572 5.693 -5.235 1.00 87.44 200 LEU A N 1
ATOM 1535 C CA . LEU A 1 200 ? 4.576 5.636 -4.168 1.00 87.44 200 LEU A CA 1
ATOM 1536 C C . LEU A 1 200 ? 5.588 6.784 -4.266 1.00 87.44 200 LEU A C 1
ATOM 1538 O O . LEU A 1 200 ? 6.175 7.161 -3.260 1.00 87.44 200 LEU A O 1
ATOM 1542 N N . LEU A 1 201 ? 5.804 7.345 -5.455 1.00 86.31 201 LEU A N 1
ATOM 1543 C CA . LEU A 1 201 ? 6.833 8.364 -5.686 1.00 86.31 201 LEU A CA 1
ATOM 1544 C C . LEU A 1 201 ? 6.321 9.803 -5.573 1.00 86.31 201 LEU A C 1
ATOM 1546 O O . LEU A 1 201 ? 7.132 10.710 -5.366 1.00 86.31 201 LEU A O 1
ATOM 1550 N N . SER A 1 202 ? 5.002 10.010 -5.672 1.00 83.69 202 SER A N 1
ATOM 1551 C CA . SER A 1 202 ? 4.373 11.328 -5.510 1.00 83.69 202 SER A CA 1
ATOM 1552 C C . SER A 1 202 ? 4.743 11.999 -4.180 1.00 83.69 202 SER A C 1
ATOM 1554 O O . SER A 1 202 ? 4.902 11.340 -3.146 1.00 83.69 202 SER A O 1
ATOM 1556 N N . ASP A 1 203 ? 4.888 13.324 -4.194 1.00 79.69 203 ASP A N 1
ATOM 1557 C CA . ASP A 1 203 ? 5.246 14.082 -2.990 1.00 79.69 203 ASP A CA 1
ATOM 1558 C C . ASP A 1 203 ? 4.115 14.064 -1.955 1.00 79.69 203 ASP A C 1
ATOM 1560 O O . ASP A 1 203 ? 4.375 14.063 -0.751 1.00 79.69 203 ASP A O 1
ATOM 1564 N N . GLU A 1 204 ? 2.868 13.944 -2.409 1.00 75.56 204 GLU A N 1
ATOM 1565 C CA . GLU A 1 204 ? 1.699 13.729 -1.563 1.00 75.56 204 GLU A CA 1
ATOM 1566 C C . GLU A 1 204 ? 1.799 12.403 -0.805 1.00 75.56 204 GLU A C 1
ATOM 1568 O O . GLU A 1 204 ? 1.565 12.372 0.405 1.00 75.56 204 GLU A O 1
ATOM 1573 N N . ALA A 1 205 ? 2.213 11.322 -1.477 1.00 72.94 205 ALA A N 1
ATOM 1574 C CA . ALA A 1 205 ? 2.346 10.012 -0.847 1.00 72.94 205 ALA A CA 1
ATOM 1575 C C . ALA A 1 205 ? 3.378 10.011 0.282 1.00 72.94 205 ALA A C 1
ATOM 1577 O O . ALA A 1 205 ? 3.144 9.380 1.308 1.00 72.94 205 ALA A O 1
ATOM 1578 N N . LYS A 1 206 ? 4.481 10.760 0.151 1.00 75.50 206 LYS A N 1
ATOM 1579 C CA . LYS A 1 206 ? 5.518 10.872 1.198 1.00 75.50 206 LYS A CA 1
ATOM 1580 C C . LYS A 1 206 ? 5.010 11.541 2.479 1.00 75.50 206 LYS A C 1
ATOM 1582 O O . LYS A 1 206 ? 5.607 11.363 3.539 1.00 75.50 206 LYS A O 1
ATOM 1587 N N . LEU A 1 207 ? 3.928 12.316 2.389 1.00 72.50 207 LEU A N 1
ATOM 1588 C CA . LEU A 1 207 ? 3.290 12.982 3.527 1.00 72.50 207 LEU A CA 1
ATOM 1589 C C . LEU A 1 207 ? 2.208 12.113 4.192 1.00 72.50 207 LEU A C 1
ATOM 1591 O O . LEU A 1 207 ? 1.723 12.459 5.272 1.00 72.50 207 LEU A O 1
ATOM 1595 N N . GLU A 1 208 ? 1.819 10.988 3.583 1.00 76.94 208 GLU A N 1
ATOM 1596 C CA . GLU A 1 208 ? 0.806 10.092 4.135 1.00 76.94 208 GLU A CA 1
ATOM 1597 C C . GLU A 1 208 ? 1.330 9.297 5.340 1.00 76.94 208 GLU A C 1
ATOM 1599 O O . GLU A 1 208 ? 2.420 8.728 5.328 1.00 76.94 208 GLU A O 1
ATOM 1604 N N . ALA A 1 209 ? 0.488 9.139 6.368 1.00 72.44 209 ALA A N 1
ATOM 1605 C CA . ALA A 1 209 ? 0.813 8.362 7.571 1.00 72.44 209 ALA A CA 1
ATOM 1606 C C . ALA A 1 209 ? 1.147 6.879 7.293 1.00 72.44 209 ALA A C 1
ATOM 1608 O O . ALA A 1 209 ? 1.757 6.214 8.129 1.00 72.44 209 ALA A O 1
ATOM 1609 N N . HIS A 1 210 ? 0.739 6.357 6.132 1.00 77.06 210 HIS A N 1
ATOM 1610 C CA . HIS A 1 210 ? 0.950 4.969 5.718 1.00 77.06 210 HIS A CA 1
ATOM 1611 C C . HIS A 1 210 ? 2.031 4.807 4.640 1.00 77.06 210 HIS A C 1
ATOM 1613 O O . HIS A 1 210 ? 2.170 3.713 4.096 1.00 77.06 210 HIS A O 1
ATOM 1619 N N . TYR A 1 211 ? 2.821 5.847 4.357 1.00 83.94 211 TYR A N 1
ATOM 1620 C CA . TYR A 1 211 ? 3.880 5.806 3.347 1.00 83.94 211 TYR A CA 1
ATOM 1621 C C . TYR A 1 211 ? 4.902 4.681 3.581 1.00 83.94 211 TYR A C 1
ATOM 1623 O O . TYR A 1 211 ? 5.062 3.800 2.737 1.00 83.94 211 TYR A O 1
ATOM 1631 N N . GLU A 1 212 ? 5.543 4.657 4.753 1.00 84.25 212 GLU A N 1
ATOM 1632 C CA . GLU A 1 212 ? 6.558 3.647 5.095 1.00 84.25 212 GLU A CA 1
ATOM 1633 C C . GLU A 1 212 ? 6.003 2.207 5.068 1.00 84.25 212 GLU A C 1
ATOM 1635 O O . GLU A 1 212 ? 6.620 1.340 4.442 1.00 84.25 212 GLU A O 1
ATOM 1640 N N . PRO A 1 213 ? 4.812 1.916 5.638 1.00 86.25 213 PRO A N 1
ATOM 1641 C CA . PRO A 1 213 ? 4.165 0.620 5.451 1.00 86.25 213 PRO A CA 1
ATOM 1642 C C . PRO A 1 213 ? 3.918 0.245 3.986 1.00 86.25 213 PRO A C 1
ATOM 1644 O O . PRO A 1 213 ? 4.220 -0.882 3.599 1.00 86.25 213 PRO A O 1
ATOM 1647 N N . ARG A 1 214 ? 3.412 1.168 3.153 1.00 89.19 214 ARG A N 1
ATOM 1648 C CA . ARG A 1 214 ? 3.186 0.919 1.717 1.00 89.19 214 ARG A CA 1
ATOM 1649 C C . ARG A 1 214 ? 4.493 0.583 0.996 1.00 89.19 214 ARG A C 1
ATOM 1651 O O . ARG A 1 214 ? 4.533 -0.370 0.219 1.00 89.19 214 ARG A O 1
ATOM 1658 N N . LYS A 1 215 ? 5.575 1.298 1.315 1.00 89.12 215 LYS A N 1
ATOM 1659 C CA . LYS A 1 215 ? 6.920 1.030 0.788 1.00 89.12 215 LYS A CA 1
ATOM 1660 C C . LYS A 1 215 ? 7.435 -0.353 1.207 1.00 89.12 215 LYS A C 1
ATOM 1662 O O . LYS A 1 215 ? 7.937 -1.106 0.380 1.00 89.12 215 LYS A O 1
ATOM 1667 N N . SER A 1 216 ? 7.240 -0.727 2.471 1.00 88.56 216 SER A N 1
ATOM 1668 C CA . SER A 1 216 ? 7.615 -2.051 2.987 1.00 88.56 216 SER A CA 1
ATOM 1669 C C . SER A 1 216 ? 6.846 -3.195 2.307 1.00 88.56 216 SER A C 1
ATOM 1671 O O . SER A 1 216 ? 7.422 -4.231 1.958 1.00 88.56 216 SER A O 1
ATOM 1673 N N . ILE A 1 217 ? 5.551 -2.994 2.041 1.00 91.19 217 ILE A N 1
ATOM 1674 C CA . ILE A 1 217 ? 4.715 -3.949 1.297 1.00 91.19 217 ILE A CA 1
ATOM 1675 C C . ILE A 1 217 ? 5.209 -4.093 -0.142 1.00 91.19 217 ILE A C 1
ATOM 1677 O O . ILE A 1 217 ? 5.280 -5.216 -0.642 1.00 91.19 217 ILE A O 1
ATOM 1681 N N . PHE A 1 218 ? 5.599 -2.994 -0.795 1.00 93.31 218 PHE A N 1
ATOM 1682 C CA . PHE A 1 218 ? 6.215 -3.036 -2.122 1.00 93.31 218 PHE A CA 1
ATOM 1683 C C . PHE A 1 218 ? 7.480 -3.903 -2.123 1.00 93.31 218 PHE A C 1
ATOM 1685 O O . PHE A 1 218 ? 7.596 -4.812 -2.942 1.00 93.31 218 PHE A O 1
ATOM 1692 N N . TYR A 1 219 ? 8.389 -3.705 -1.163 1.00 91.69 219 TYR A N 1
ATOM 1693 C CA . TYR A 1 219 ? 9.612 -4.511 -1.072 1.00 91.69 219 TYR A CA 1
ATOM 1694 C C . TYR A 1 219 ? 9.334 -5.989 -0.808 1.00 91.69 219 TYR A C 1
ATOM 1696 O O . TYR A 1 219 ? 9.965 -6.846 -1.418 1.00 91.69 219 TYR A O 1
ATOM 1704 N N . SER A 1 220 ? 8.386 -6.295 0.077 1.00 90.44 220 SER A N 1
ATOM 1705 C CA . SER A 1 220 ? 8.001 -7.679 0.377 1.00 90.44 220 SER A CA 1
ATOM 1706 C C . SER A 1 220 ? 7.386 -8.363 -0.843 1.00 90.44 220 SER A C 1
ATOM 1708 O O . SER A 1 220 ? 7.733 -9.495 -1.157 1.00 90.44 220 SER A O 1
ATOM 1710 N N . SER A 1 221 ? 6.552 -7.635 -1.589 1.00 93.62 221 SER A N 1
ATOM 1711 C CA . SER A 1 221 ? 5.953 -8.115 -2.839 1.00 93.62 221 SER A CA 1
ATOM 1712 C C . SER A 1 221 ? 7.011 -8.348 -3.914 1.00 93.62 221 SER A C 1
ATOM 1714 O O . SER A 1 221 ? 6.947 -9.334 -4.637 1.00 93.62 221 SER A O 1
ATOM 1716 N N . LEU A 1 222 ? 8.030 -7.486 -3.982 1.00 93.62 222 LEU A N 1
ATOM 1717 C CA . LEU A 1 222 ? 9.163 -7.672 -4.884 1.00 93.62 222 LEU A CA 1
ATOM 1718 C C . LEU A 1 222 ? 9.974 -8.922 -4.515 1.00 93.62 222 LEU A C 1
ATOM 1720 O O . LEU A 1 222 ? 10.321 -9.697 -5.401 1.00 93.62 222 LEU A O 1
ATOM 1724 N N . VAL A 1 223 ? 10.240 -9.146 -3.223 1.00 90.56 223 VAL A N 1
ATOM 1725 C CA . VAL A 1 223 ? 10.931 -10.350 -2.726 1.00 90.56 223 VAL A CA 1
ATOM 1726 C C . VAL A 1 223 ? 10.159 -11.616 -3.057 1.00 90.56 223 VAL A C 1
ATOM 1728 O O . VAL A 1 223 ? 10.763 -12.567 -3.545 1.00 90.56 223 VAL A O 1
ATOM 1731 N N . GLU A 1 224 ? 8.847 -11.621 -2.824 1.00 91.88 224 GLU A N 1
ATOM 1732 C CA . GLU A 1 224 ? 7.965 -12.736 -3.170 1.00 91.88 224 GLU A CA 1
ATOM 1733 C C . GLU A 1 224 ? 7.989 -13.012 -4.677 1.00 91.88 224 GLU A C 1
ATOM 1735 O O . GLU A 1 224 ? 8.165 -14.156 -5.094 1.00 91.88 224 GLU A O 1
ATOM 1740 N N . PHE A 1 225 ? 7.876 -11.961 -5.492 1.00 94.38 225 PHE A N 1
ATOM 1741 C CA . PHE A 1 225 ? 7.770 -12.075 -6.942 1.00 94.38 225 PHE A CA 1
ATOM 1742 C C . PHE A 1 225 ? 9.049 -12.595 -7.604 1.00 94.38 225 PHE A C 1
ATOM 1744 O O . PHE A 1 225 ? 8.999 -13.462 -8.475 1.00 94.38 225 PHE A O 1
ATOM 1751 N N . VAL A 1 226 ? 10.214 -12.082 -7.195 1.00 93.25 226 VAL A N 1
ATOM 1752 C CA . VAL A 1 226 ? 11.499 -12.459 -7.805 1.00 93.25 226 VAL A CA 1
ATOM 1753 C C . VAL A 1 226 ? 12.201 -13.623 -7.095 1.00 93.25 226 VAL A C 1
ATOM 1755 O O . VAL A 1 226 ? 13.350 -13.949 -7.412 1.00 93.25 226 VAL A O 1
ATOM 1758 N N . ALA A 1 227 ? 11.536 -14.254 -6.124 1.00 89.00 227 ALA A N 1
ATOM 1759 C CA . ALA A 1 227 ? 12.103 -15.338 -5.336 1.00 89.00 227 ALA A CA 1
ATOM 1760 C C . ALA A 1 227 ? 12.631 -16.477 -6.228 1.00 89.00 227 ALA A C 1
ATOM 1762 O O . ALA A 1 227 ? 11.923 -17.032 -7.064 1.00 89.00 227 ALA A O 1
ATOM 1763 N N . GLY A 1 228 ? 13.893 -16.861 -6.018 1.00 86.50 228 GLY A N 1
ATOM 1764 C CA . GLY A 1 228 ? 14.526 -17.975 -6.734 1.00 86.50 228 GLY A CA 1
ATOM 1765 C C . GLY A 1 228 ? 15.163 -17.618 -8.081 1.00 86.50 228 GLY A C 1
ATOM 1766 O O . GLY A 1 228 ? 15.808 -18.484 -8.674 1.00 86.50 228 GLY A O 1
ATOM 1767 N N . PHE A 1 229 ? 15.062 -16.369 -8.545 1.00 91.06 229 PHE A N 1
ATOM 1768 C CA . PHE A 1 229 ? 15.776 -15.898 -9.735 1.00 91.06 229 PHE A CA 1
ATOM 1769 C C . PHE A 1 229 ? 17.138 -15.281 -9.387 1.00 91.06 229 PHE A C 1
ATOM 1771 O O . PHE A 1 229 ? 17.340 -14.726 -8.306 1.00 91.06 229 PHE A O 1
ATOM 1778 N N . SER A 1 230 ? 18.095 -15.364 -10.317 1.00 90.06 230 SER A N 1
ATOM 1779 C CA . SER A 1 230 ? 19.332 -14.580 -10.227 1.00 90.06 230 SER A CA 1
ATOM 1780 C C . SER A 1 230 ? 19.039 -13.092 -10.486 1.00 90.06 230 SER A C 1
ATOM 1782 O O . SER A 1 230 ? 18.068 -12.795 -11.180 1.00 90.06 230 SER A O 1
ATOM 1784 N N . PRO A 1 231 ? 19.865 -12.145 -9.998 1.00 87.38 231 PRO A N 1
ATOM 1785 C CA . PRO A 1 231 ? 19.599 -10.704 -10.118 1.00 87.38 231 PRO A CA 1
ATOM 1786 C C . PRO A 1 231 ? 19.281 -10.196 -11.533 1.00 87.38 231 PRO A C 1
ATOM 1788 O O . PRO A 1 231 ? 18.385 -9.372 -11.705 1.00 87.38 231 PRO A O 1
ATOM 1791 N N . GLU A 1 232 ? 19.982 -10.709 -12.548 1.00 84.44 232 GLU A N 1
ATOM 1792 C CA . GLU A 1 232 ? 19.751 -10.358 -13.958 1.00 84.44 232 GLU A CA 1
ATOM 1793 C C . GLU A 1 232 ? 18.395 -10.878 -14.459 1.00 84.44 232 GLU A C 1
ATOM 1795 O O . GLU A 1 232 ? 17.644 -10.165 -15.123 1.00 84.44 232 GLU A O 1
ATOM 1800 N N . VAL A 1 233 ? 18.061 -12.131 -14.126 1.00 91.06 233 VAL A N 1
ATOM 1801 C CA . VAL A 1 233 ? 16.800 -12.767 -14.534 1.00 91.06 233 VAL A CA 1
ATOM 1802 C C . VAL A 1 233 ? 15.621 -12.163 -13.775 1.00 91.06 233 VAL A C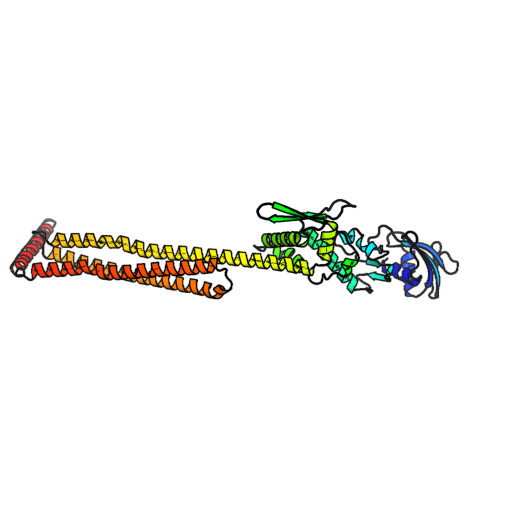 1
ATOM 1804 O O . VAL A 1 233 ? 14.555 -11.996 -14.355 1.00 91.06 233 VAL A O 1
ATOM 1807 N N . ALA A 1 234 ? 15.818 -11.796 -12.508 1.00 92.69 234 ALA A N 1
ATOM 1808 C CA . ALA A 1 234 ? 14.819 -11.166 -11.655 1.00 92.69 234 ALA A CA 1
ATOM 1809 C C . ALA A 1 234 ? 14.308 -9.850 -12.254 1.00 92.69 234 ALA A C 1
ATOM 1811 O O . ALA A 1 234 ? 13.098 -9.660 -12.358 1.00 92.69 234 ALA A O 1
ATOM 1812 N N . PHE A 1 235 ? 15.216 -8.975 -12.703 1.00 92.88 235 PHE A N 1
ATOM 1813 C CA . PHE A 1 235 ? 14.827 -7.734 -13.375 1.00 92.88 235 PHE A CA 1
ATOM 1814 C C . PHE A 1 235 ? 14.060 -8.014 -14.671 1.00 92.88 235 PHE A C 1
ATOM 1816 O O . PHE A 1 235 ? 12.995 -7.440 -14.888 1.00 92.88 235 PHE A O 1
ATOM 1823 N N . CYS A 1 236 ? 14.555 -8.944 -15.498 1.00 92.38 236 CYS A N 1
ATOM 1824 C CA . CYS A 1 236 ? 13.875 -9.294 -16.744 1.00 92.38 236 CYS A CA 1
ATOM 1825 C C . CYS A 1 236 ? 12.454 -9.807 -16.486 1.00 92.38 236 CYS A C 1
ATOM 1827 O O . CYS A 1 236 ? 11.507 -9.349 -17.116 1.00 92.38 236 CYS A O 1
ATOM 1829 N N . LYS A 1 237 ? 12.295 -10.707 -15.509 1.00 93.44 237 LYS A N 1
ATOM 1830 C CA . LYS A 1 237 ? 10.997 -11.275 -15.139 1.00 93.44 237 LYS A CA 1
ATOM 1831 C C . LYS A 1 237 ? 10.033 -10.230 -14.592 1.00 93.44 237 LYS A C 1
ATOM 1833 O O . LYS A 1 237 ? 8.855 -10.300 -14.930 1.00 93.44 237 LYS A O 1
ATOM 1838 N N . LEU A 1 238 ? 10.528 -9.278 -13.800 1.00 94.88 238 LEU A N 1
ATOM 1839 C CA . LEU A 1 238 ? 9.740 -8.162 -13.277 1.00 94.88 238 LEU A CA 1
ATOM 1840 C C . LEU A 1 238 ? 9.157 -7.297 -14.396 1.00 94.88 238 LEU A C 1
ATOM 1842 O O . LEU A 1 238 ? 7.974 -6.985 -14.357 1.00 94.88 238 LEU A O 1
ATOM 1846 N N . VAL A 1 239 ? 9.971 -6.926 -15.387 1.00 94.25 239 VAL A N 1
ATOM 1847 C CA . VAL A 1 239 ? 9.524 -6.080 -16.505 1.00 94.25 239 VAL A CA 1
ATOM 1848 C C . VAL A 1 239 ? 8.588 -6.851 -17.436 1.00 94.25 239 VAL A C 1
ATOM 1850 O O . VAL A 1 239 ? 7.517 -6.357 -17.762 1.00 94.25 239 VAL A O 1
ATOM 1853 N N . GLU A 1 240 ? 8.956 -8.074 -17.830 1.00 93.75 240 GLU A N 1
ATOM 1854 C CA . GLU A 1 240 ? 8.152 -8.914 -18.734 1.00 93.75 240 GLU A CA 1
ATOM 1855 C C . GLU A 1 240 ? 6.761 -9.248 -18.176 1.00 93.75 240 GLU A C 1
ATOM 1857 O O . GLU A 1 240 ? 5.825 -9.430 -18.947 1.00 93.75 240 GLU A O 1
ATOM 1862 N N . ASN A 1 241 ? 6.630 -9.350 -16.849 1.00 94.69 241 ASN A N 1
ATOM 1863 C CA . ASN A 1 241 ? 5.406 -9.776 -16.162 1.00 94.69 241 ASN A CA 1
ATOM 1864 C C . ASN A 1 241 ? 4.962 -8.707 -15.149 1.00 94.69 241 ASN A C 1
ATOM 1866 O O . ASN A 1 241 ? 4.565 -9.008 -14.022 1.00 94.69 241 ASN A O 1
ATOM 1870 N N . TRP A 1 242 ? 5.070 -7.438 -15.541 1.00 95.50 242 TRP A N 1
ATOM 1871 C CA . TRP A 1 242 ? 4.721 -6.300 -14.693 1.00 95.50 242 TRP A CA 1
ATOM 1872 C C . TRP A 1 242 ? 3.272 -6.319 -14.158 1.00 95.50 242 TRP A C 1
ATOM 1874 O O . TRP A 1 242 ? 3.083 -6.010 -12.973 1.00 95.50 242 TRP A O 1
ATOM 1884 N N . PRO A 1 243 ? 2.248 -6.726 -14.941 1.00 95.19 243 PRO A N 1
ATOM 1885 C CA . PRO A 1 243 ? 0.888 -6.867 -14.419 1.00 95.19 243 PRO A CA 1
ATOM 1886 C C . PRO A 1 243 ? 0.798 -7.889 -13.276 1.00 95.19 243 PRO A C 1
ATOM 1888 O O . PRO A 1 243 ? 0.212 -7.597 -12.235 1.00 95.19 243 PRO A O 1
ATOM 1891 N N . ASP A 1 244 ? 1.474 -9.034 -13.404 1.00 95.44 244 ASP A N 1
ATOM 1892 C CA . ASP A 1 244 ? 1.492 -10.071 -12.365 1.00 95.44 244 ASP A CA 1
ATOM 1893 C C . ASP A 1 244 ? 2.147 -9.559 -11.072 1.00 95.44 244 ASP A C 1
ATOM 1895 O O . ASP A 1 244 ? 1.673 -9.828 -9.966 1.00 95.44 244 ASP A O 1
ATOM 1899 N N . PHE A 1 245 ? 3.231 -8.783 -11.187 1.00 95.62 245 PHE A N 1
ATOM 1900 C CA . PHE A 1 245 ? 3.844 -8.128 -10.030 1.00 95.62 245 PHE A CA 1
ATOM 1901 C C . PHE A 1 245 ? 2.878 -7.139 -9.359 1.00 95.62 245 PHE A C 1
ATOM 1903 O O . PHE A 1 245 ? 2.774 -7.099 -8.128 1.00 95.62 245 PHE A O 1
ATOM 1910 N N . THR A 1 246 ? 2.148 -6.364 -10.162 1.00 94.56 246 THR A N 1
ATOM 1911 C CA . THR A 1 246 ? 1.144 -5.412 -9.677 1.00 94.56 246 THR A CA 1
ATOM 1912 C C . THR A 1 246 ? 0.037 -6.125 -8.898 1.00 94.56 246 THR A C 1
ATOM 1914 O O . THR A 1 246 ? -0.330 -5.667 -7.813 1.00 94.56 246 THR A O 1
ATOM 1917 N N . ASP A 1 247 ? -0.419 -7.288 -9.366 1.00 94.56 247 ASP A N 1
ATOM 1918 C CA . ASP A 1 247 ? -1.395 -8.126 -8.664 1.00 94.56 247 ASP A CA 1
ATOM 1919 C C . ASP A 1 247 ? -0.865 -8.641 -7.317 1.00 94.56 247 ASP A C 1
ATOM 1921 O O . ASP A 1 247 ? -1.573 -8.587 -6.303 1.00 94.56 247 ASP A O 1
ATOM 1925 N N . VAL A 1 248 ? 0.398 -9.088 -7.262 1.00 95.00 248 VAL A N 1
ATOM 1926 C CA . VAL A 1 248 ? 1.047 -9.501 -6.002 1.00 95.00 248 VAL A CA 1
ATOM 1927 C C . VAL A 1 248 ? 1.094 -8.335 -5.013 1.00 95.00 248 VAL A C 1
ATOM 1929 O O . VAL A 1 248 ? 0.692 -8.486 -3.854 1.00 95.00 248 VAL A O 1
ATOM 1932 N N . TYR A 1 249 ? 1.504 -7.146 -5.464 1.00 94.12 249 TYR A N 1
ATOM 1933 C CA . TYR A 1 249 ? 1.515 -5.950 -4.623 1.00 94.12 249 TYR A CA 1
ATOM 1934 C C . TYR A 1 249 ? 0.115 -5.576 -4.121 1.00 94.12 249 TYR A C 1
ATOM 1936 O O . TYR A 1 249 ? -0.065 -5.345 -2.923 1.00 94.12 249 TYR A O 1
ATOM 1944 N N . GLN A 1 250 ? -0.893 -5.544 -4.996 1.00 92.31 250 GLN A N 1
ATOM 1945 C CA . GLN A 1 250 ? -2.266 -5.205 -4.616 1.00 92.31 250 GLN A CA 1
ATOM 1946 C C . GLN A 1 250 ? -2.837 -6.203 -3.604 1.00 92.31 250 GLN A C 1
ATOM 1948 O O . GLN A 1 250 ? -3.458 -5.800 -2.615 1.00 92.31 250 GLN A O 1
ATOM 1953 N N . LYS A 1 251 ? -2.575 -7.500 -3.790 1.00 92.88 251 LYS A N 1
ATOM 1954 C CA . LYS A 1 251 ? -2.959 -8.551 -2.842 1.00 92.88 251 LYS A CA 1
ATOM 1955 C C . LYS A 1 251 ? -2.311 -8.334 -1.474 1.00 92.88 251 LYS A C 1
ATOM 1957 O O . LYS A 1 251 ? -3.020 -8.325 -0.461 1.00 92.88 251 LYS A O 1
ATOM 1962 N N . ASN A 1 252 ? -1.002 -8.099 -1.427 1.00 91.44 252 ASN A N 1
ATOM 1963 C CA . ASN A 1 252 ? -0.279 -7.876 -0.173 1.00 91.44 252 ASN A CA 1
ATOM 1964 C C . ASN A 1 252 ? -0.722 -6.576 0.516 1.00 91.44 252 ASN A C 1
ATOM 1966 O O . ASN A 1 252 ? -0.959 -6.554 1.726 1.00 91.44 252 ASN A O 1
ATOM 1970 N N . HIS A 1 253 ? -0.957 -5.514 -0.255 1.00 90.56 253 HIS A N 1
ATOM 1971 C CA . HIS A 1 253 ? -1.492 -4.252 0.245 1.00 90.56 253 HIS A CA 1
ATOM 1972 C C . HIS A 1 253 ? -2.911 -4.405 0.812 1.00 90.56 253 HIS A C 1
ATOM 1974 O O . HIS A 1 253 ? -3.190 -3.935 1.917 1.00 90.56 253 HIS A O 1
ATOM 1980 N N . SER A 1 254 ? -3.799 -5.126 0.121 1.00 86.25 254 SER A N 1
ATOM 1981 C CA . SER A 1 254 ? -5.157 -5.409 0.610 1.00 86.25 254 SER A CA 1
ATOM 1982 C C . SER A 1 254 ? -5.151 -6.236 1.903 1.00 86.25 254 SER A C 1
ATOM 1984 O O . SER A 1 254 ? -5.951 -5.985 2.809 1.00 86.25 254 SER A O 1
ATOM 1986 N N . THR A 1 255 ? -4.201 -7.169 2.030 1.00 86.25 255 THR A N 1
ATOM 1987 C CA . THR A 1 255 ? -4.009 -7.993 3.230 1.00 86.25 255 THR A CA 1
ATOM 1988 C C . THR A 1 255 ? -3.566 -7.131 4.409 1.00 86.25 255 THR A C 1
ATOM 1990 O O . THR A 1 255 ? -4.155 -7.214 5.488 1.00 86.25 255 THR A O 1
ATOM 1993 N N . TYR A 1 256 ? -2.598 -6.234 4.195 1.00 87.00 256 TYR A N 1
ATOM 1994 C CA . TYR A 1 256 ? -2.176 -5.264 5.204 1.00 87.00 256 TYR A CA 1
ATOM 1995 C C . TYR A 1 256 ? -3.325 -4.352 5.648 1.00 87.00 256 TYR A C 1
ATOM 1997 O O . TYR A 1 256 ? -3.554 -4.201 6.848 1.00 87.00 256 TYR A O 1
ATOM 2005 N N . LEU A 1 257 ? -4.086 -3.779 4.707 1.00 83.69 257 LEU A N 1
ATOM 2006 C CA . LEU A 1 257 ? -5.227 -2.915 5.028 1.00 83.69 257 LEU A CA 1
ATOM 2007 C C . LEU A 1 257 ? -6.305 -3.660 5.819 1.00 83.69 257 LEU A C 1
ATOM 2009 O O . LEU A 1 257 ? -6.858 -3.111 6.773 1.00 83.69 257 LEU A O 1
ATOM 2013 N N . SER A 1 258 ? -6.564 -4.919 5.466 1.00 78.38 258 SER A N 1
ATOM 2014 C CA . SER A 1 258 ? -7.505 -5.778 6.189 1.00 78.38 258 SER A CA 1
ATOM 2015 C C . SER A 1 258 ? -7.024 -6.057 7.617 1.00 78.38 258 SER A C 1
ATOM 2017 O O . SER A 1 258 ? -7.793 -5.903 8.567 1.00 78.38 258 SER A O 1
ATOM 2019 N N . GLY A 1 259 ? -5.739 -6.382 7.795 1.00 79.69 259 GLY A N 1
ATOM 2020 C CA . GLY A 1 259 ? -5.124 -6.564 9.112 1.00 79.69 259 GLY A CA 1
ATOM 2021 C C . GLY A 1 259 ? -5.132 -5.284 9.955 1.00 79.69 259 GLY A C 1
ATOM 2022 O O . GLY A 1 259 ? -5.483 -5.313 11.135 1.00 79.69 259 GLY A O 1
ATOM 2023 N N . PHE A 1 260 ? -4.826 -4.134 9.354 1.00 79.00 260 PHE A N 1
ATOM 2024 C CA . PHE A 1 260 ? -4.880 -2.836 10.026 1.00 79.00 260 PHE A CA 1
ATOM 2025 C C . PHE A 1 260 ? -6.307 -2.480 10.461 1.00 79.00 260 PHE A C 1
ATOM 2027 O O . PHE A 1 260 ? -6.523 -2.090 11.611 1.00 79.00 260 PHE A O 1
ATOM 2034 N N . ALA A 1 261 ? -7.294 -2.663 9.577 1.00 76.19 261 ALA A N 1
ATOM 2035 C CA . ALA A 1 261 ? -8.703 -2.453 9.894 1.00 76.19 261 ALA A CA 1
ATOM 2036 C C . ALA A 1 261 ? -9.161 -3.362 11.044 1.00 76.19 261 ALA A C 1
ATOM 2038 O O . ALA A 1 261 ? -9.837 -2.894 11.961 1.00 76.19 261 ALA A O 1
ATOM 2039 N N . PHE A 1 262 ? -8.733 -4.627 11.042 1.00 75.19 262 PHE A N 1
ATOM 2040 C CA . PHE A 1 262 ? -8.989 -5.573 12.124 1.00 75.19 262 PHE A CA 1
ATOM 2041 C C . PHE A 1 262 ? -8.387 -5.118 13.458 1.00 75.19 262 PHE A C 1
ATOM 2043 O O . PHE A 1 262 ? -9.093 -5.059 14.465 1.00 75.19 262 PHE A O 1
ATOM 2050 N N . HIS A 1 263 ? -7.102 -4.753 13.487 1.00 78.19 263 HIS A N 1
ATOM 2051 C CA . HIS A 1 263 ? -6.443 -4.288 14.710 1.00 78.19 263 HIS A CA 1
ATOM 2052 C C . HIS A 1 263 ? -7.061 -2.998 15.249 1.00 78.19 263 HIS A C 1
ATOM 2054 O O . HIS A 1 263 ? -7.259 -2.868 16.460 1.00 78.19 263 HIS A O 1
ATOM 2060 N N . LYS A 1 264 ? -7.411 -2.065 14.358 1.00 80.81 264 LYS A N 1
ATOM 2061 C CA . LYS A 1 264 ? -8.121 -0.839 14.720 1.00 80.81 264 LYS A CA 1
ATOM 2062 C C . LYS A 1 264 ? -9.485 -1.154 15.335 1.00 80.81 264 LYS A C 1
ATOM 2064 O O . LYS A 1 264 ? -9.770 -0.667 16.425 1.00 80.81 264 LYS A O 1
ATOM 2069 N N . ALA A 1 265 ? -10.275 -2.024 14.704 1.00 72.38 265 ALA A N 1
ATOM 2070 C CA . ALA A 1 265 ? -11.566 -2.453 15.235 1.00 72.38 265 ALA A CA 1
ATOM 2071 C C . ALA A 1 265 ? -11.419 -3.143 16.604 1.00 72.38 265 ALA A C 1
ATOM 2073 O O . ALA A 1 265 ? -12.123 -2.796 17.548 1.00 72.38 265 ALA A O 1
ATOM 2074 N N . LYS A 1 266 ? -10.451 -4.057 16.759 1.00 75.12 266 LYS A N 1
ATOM 2075 C CA . LYS A 1 266 ? -10.151 -4.725 18.040 1.00 75.12 266 LYS A CA 1
ATOM 2076 C C . LYS A 1 266 ? -9.812 -3.720 19.144 1.00 75.12 266 LYS A C 1
ATOM 2078 O O . LYS A 1 266 ? -10.276 -3.876 20.272 1.00 75.12 266 LYS A O 1
ATOM 2083 N N . LYS A 1 267 ? -9.034 -2.681 18.824 1.00 80.94 267 LYS A N 1
ATOM 2084 C CA . LYS A 1 267 ? -8.690 -1.603 19.759 1.00 80.94 267 LYS A CA 1
ATOM 2085 C C . LYS A 1 267 ? -9.913 -0.765 20.145 1.00 80.94 267 LYS A C 1
ATOM 2087 O O . LYS A 1 267 ? -10.131 -0.557 21.332 1.00 80.94 267 LYS A O 1
ATOM 2092 N N . GLU A 1 268 ? -10.725 -0.340 19.179 1.00 78.62 268 GLU A N 1
ATOM 2093 C CA . GLU A 1 268 ? -11.947 0.445 19.430 1.00 78.62 268 GLU A CA 1
ATOM 2094 C C . GLU A 1 268 ? -12.957 -0.319 20.307 1.00 78.62 268 GLU A C 1
ATOM 2096 O O . GLU A 1 268 ? -13.552 0.256 21.223 1.00 78.62 268 GLU A O 1
ATOM 2101 N N . VAL A 1 269 ? -13.104 -1.631 20.077 1.00 75.69 269 VAL A N 1
ATOM 2102 C CA . VAL A 1 269 ? -13.914 -2.534 20.913 1.00 75.69 269 VAL A CA 1
ATOM 2103 C C . VAL A 1 269 ? -13.375 -2.574 22.345 1.00 75.69 269 VAL A C 1
ATOM 2105 O O . VAL A 1 269 ? -14.130 -2.340 23.287 1.00 75.69 269 VAL A O 1
ATOM 2108 N N . ALA A 1 270 ? -12.070 -2.805 22.521 1.00 74.69 270 ALA A N 1
ATOM 2109 C CA . ALA A 1 270 ? -11.449 -2.878 23.844 1.00 74.69 270 ALA A CA 1
ATOM 2110 C C . ALA A 1 270 ? -11.543 -1.549 24.620 1.00 74.69 270 ALA A C 1
ATOM 2112 O O . ALA A 1 270 ? -11.869 -1.542 25.806 1.00 74.69 270 ALA A O 1
ATOM 2113 N N . GLU A 1 271 ? -11.302 -0.413 23.961 1.00 83.12 271 GLU A N 1
ATOM 2114 C CA . GLU A 1 271 ? -11.436 0.917 24.572 1.00 83.12 271 GLU A CA 1
ATOM 2115 C C . GLU A 1 271 ? -12.885 1.207 24.989 1.00 83.12 271 GLU A C 1
ATOM 2117 O O . GLU A 1 271 ? -13.128 1.758 26.067 1.00 83.12 271 GLU A O 1
ATOM 2122 N N . SER A 1 272 ? -13.855 0.792 24.170 1.00 76.38 272 SER A N 1
ATOM 2123 C CA . SER A 1 272 ? -15.280 0.917 24.489 1.00 76.38 272 SER A CA 1
ATOM 2124 C C . SER A 1 272 ? -15.675 0.046 25.683 1.00 76.38 272 SER A C 1
ATOM 2126 O O . SER A 1 272 ? -16.383 0.525 26.572 1.00 76.38 272 SER A O 1
ATOM 2128 N N . GLU A 1 273 ? -15.186 -1.198 25.754 1.00 78.12 273 GLU A N 1
ATOM 2129 C CA . GLU A 1 273 ? -15.399 -2.088 26.902 1.00 78.12 273 GLU A CA 1
ATOM 2130 C C . GLU A 1 273 ? -14.876 -1.458 28.196 1.00 78.12 273 GLU A C 1
ATOM 2132 O O . GLU A 1 273 ? -15.622 -1.367 29.173 1.00 78.12 273 GLU A O 1
ATOM 2137 N N . ILE A 1 274 ? -13.627 -0.972 28.192 1.00 82.38 274 ILE A N 1
ATOM 2138 C CA . ILE A 1 274 ? -12.998 -0.331 29.357 1.00 82.38 274 ILE A CA 1
ATOM 2139 C C . ILE A 1 274 ? -13.828 0.870 29.812 1.00 82.38 274 ILE A C 1
ATOM 2141 O O . ILE A 1 274 ? -14.202 0.956 30.982 1.00 82.38 274 ILE A O 1
ATOM 2145 N N . LYS A 1 275 ? -14.186 1.766 28.887 1.00 83.25 275 LYS A N 1
ATOM 2146 C CA . LYS A 1 275 ? -14.942 2.983 29.204 1.00 83.25 275 LYS A CA 1
ATOM 2147 C C . LYS A 1 275 ? -16.321 2.676 29.795 1.00 83.25 275 LYS A C 1
ATOM 2149 O O . LYS A 1 275 ? -16.743 3.328 30.752 1.00 83.25 275 LYS A O 1
ATOM 2154 N N . LEU A 1 276 ? -17.032 1.689 29.249 1.00 76.50 276 LEU A N 1
ATOM 2155 C CA . LEU A 1 276 ? -18.339 1.275 29.769 1.00 76.50 276 LEU A CA 1
ATOM 2156 C C . LEU A 1 276 ? -18.208 0.579 31.132 1.00 76.50 276 LEU A C 1
ATOM 2158 O O . LEU A 1 276 ? -19.004 0.847 32.036 1.00 76.50 276 LEU A O 1
ATOM 2162 N N . ALA A 1 277 ? -17.188 -0.262 31.317 1.00 77.81 277 ALA A N 1
ATOM 2163 C CA . ALA A 1 277 ? -16.903 -0.909 32.594 1.00 77.81 277 ALA A CA 1
ATOM 2164 C C . ALA A 1 277 ? -16.553 0.112 33.692 1.00 77.81 277 ALA A C 1
ATOM 2166 O O . ALA A 1 277 ? -17.053 0.002 34.812 1.00 77.81 277 ALA A O 1
ATOM 2167 N N . GLU A 1 278 ? -15.764 1.142 33.376 1.00 83.50 278 GLU A N 1
ATOM 2168 C CA . GLU A 1 278 ? -15.461 2.252 34.288 1.00 83.50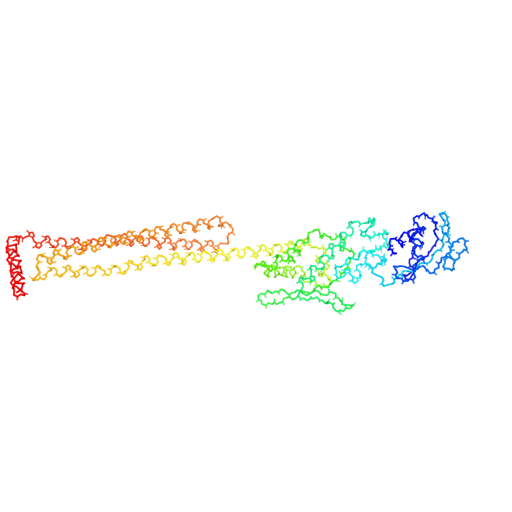 278 GLU A CA 1
ATOM 2169 C C . GLU A 1 278 ? -16.724 3.015 34.701 1.00 83.50 278 GLU A C 1
ATOM 2171 O O . GLU A 1 278 ? -16.947 3.251 35.893 1.00 83.50 278 GLU A O 1
ATOM 2176 N N . GLN A 1 279 ? -17.589 3.361 33.741 1.00 79.56 279 GLN A N 1
ATOM 2177 C CA . GLN A 1 279 ? -18.861 4.029 34.031 1.00 79.56 279 GLN A CA 1
ATOM 2178 C C . GLN A 1 279 ? -19.750 3.183 34.948 1.00 79.56 279 GLN A C 1
ATOM 2180 O O . GLN A 1 279 ? -20.358 3.703 35.884 1.00 79.56 279 GLN A O 1
ATOM 2185 N N . LEU A 1 280 ? -19.790 1.871 34.729 1.00 77.69 280 LEU A N 1
ATOM 2186 C CA . LEU A 1 280 ? -20.588 0.954 35.533 1.00 77.69 280 LEU A CA 1
ATOM 2187 C C . LEU A 1 280 ? -20.014 0.725 36.939 1.00 77.69 280 LEU A C 1
ATOM 2189 O O . LEU A 1 280 ? -20.759 0.666 37.924 1.00 77.69 280 LEU A O 1
ATOM 2193 N N . SER A 1 281 ? -18.688 0.645 37.046 1.00 79.75 281 SER A N 1
ATOM 2194 C CA . SER A 1 281 ? -17.978 0.601 38.325 1.00 79.75 281 SER A CA 1
ATOM 2195 C C . SER A 1 281 ? -18.258 1.861 39.142 1.00 79.75 281 SER A C 1
ATOM 2197 O O . SER A 1 281 ? -18.573 1.767 40.328 1.00 79.75 281 SER A O 1
ATOM 2199 N N . LYS A 1 282 ? -18.266 3.037 38.500 1.00 82.12 282 LYS A N 1
ATOM 2200 C CA . LYS A 1 282 ? -18.628 4.307 39.141 1.00 82.12 282 LYS A CA 1
ATOM 2201 C C . LYS A 1 282 ? -20.053 4.282 39.701 1.00 82.12 282 LYS A C 1
ATOM 2203 O O . LYS A 1 282 ? -20.231 4.572 40.883 1.00 82.12 282 LYS A O 1
ATOM 2208 N N . VAL A 1 283 ? -21.036 3.852 38.904 1.00 77.38 283 VAL A N 1
ATOM 2209 C CA . VAL A 1 283 ? -22.433 3.693 39.358 1.00 77.38 283 VAL A CA 1
ATOM 2210 C C . VAL A 1 283 ? -22.509 2.780 40.589 1.00 77.38 283 VAL A C 1
ATOM 2212 O O . VAL A 1 283 ? -23.169 3.101 41.575 1.00 77.38 283 VAL A O 1
ATOM 2215 N N . THR A 1 284 ? -21.789 1.657 40.574 1.00 75.00 284 THR A N 1
ATOM 2216 C CA . THR A 1 284 ? -21.814 0.666 41.664 1.00 75.00 284 THR A CA 1
ATOM 2217 C C . THR A 1 284 ? -21.090 1.158 42.927 1.00 75.00 284 THR A C 1
ATOM 2219 O O . THR A 1 284 ? -21.580 0.984 44.049 1.00 75.00 284 THR A O 1
ATOM 2222 N N . SER A 1 285 ? -19.944 1.820 42.765 1.00 79.50 285 SER A N 1
ATOM 2223 C CA . SER A 1 285 ? -19.147 2.392 43.857 1.00 79.50 285 SER A CA 1
ATOM 2224 C C . SER A 1 285 ? -19.911 3.501 44.589 1.00 79.50 285 SER A C 1
ATOM 2226 O O . SER A 1 285 ? -20.005 3.497 45.821 1.00 79.50 285 SER A O 1
ATOM 2228 N N . GLU A 1 286 ? -20.573 4.389 43.841 1.00 76.38 286 GLU A N 1
ATOM 2229 C CA . GLU A 1 286 ? -21.389 5.471 44.405 1.00 76.38 286 GLU A CA 1
ATOM 2230 C C . GLU A 1 286 ? -22.611 4.959 45.191 1.00 76.38 286 GLU A C 1
ATOM 2232 O O . GLU A 1 286 ? -23.071 5.628 46.123 1.00 76.38 286 GLU A O 1
ATOM 2237 N N . LEU A 1 287 ? -23.122 3.765 44.865 1.00 72.38 287 LEU A N 1
ATOM 2238 C CA . LEU A 1 287 ? -24.170 3.091 45.640 1.00 72.38 287 LEU A CA 1
ATOM 2239 C C . LEU A 1 287 ? -23.627 2.456 46.923 1.00 72.38 287 LEU A C 1
ATOM 2241 O O . LEU A 1 287 ? -24.260 2.556 47.975 1.00 72.38 287 LEU A O 1
ATOM 2245 N N . THR A 1 288 ? -22.445 1.842 46.853 1.00 74.00 288 THR A N 1
ATOM 2246 C CA . THR A 1 288 ? -21.835 1.118 47.980 1.00 74.00 288 THR A CA 1
ATOM 2247 C C . THR A 1 288 ? -21.574 2.047 49.163 1.00 74.00 288 THR A C 1
ATOM 2249 O O . THR A 1 288 ? -21.939 1.730 50.294 1.00 74.00 288 THR A O 1
ATOM 2252 N N . GLY A 1 289 ? -21.032 3.244 48.909 1.00 73.44 289 GLY A N 1
ATOM 2253 C CA . GLY A 1 289 ? -20.791 4.237 49.961 1.00 73.44 289 GLY A CA 1
ATOM 2254 C C . GLY A 1 289 ? -22.071 4.674 50.683 1.00 73.44 289 GLY A C 1
ATOM 2255 O O . GLY A 1 289 ? -22.071 4.905 51.891 1.00 73.44 289 GLY A O 1
ATOM 2256 N N . LYS A 1 290 ? -23.197 4.723 49.966 1.00 73.12 290 LYS A N 1
ATOM 2257 C CA . LYS A 1 290 ? -24.490 5.127 50.535 1.00 73.12 290 LYS A CA 1
ATOM 2258 C C . LYS A 1 290 ? -25.159 3.999 51.301 1.00 73.12 290 LYS A C 1
ATOM 2260 O O . LYS A 1 290 ? -26.001 4.276 52.151 1.00 73.12 290 LYS A O 1
ATOM 2265 N N . LEU A 1 291 ? -24.742 2.752 51.094 1.00 73.69 291 LEU A N 1
ATOM 2266 C CA . LEU A 1 291 ? -25.246 1.614 51.852 1.00 73.69 291 LEU A CA 1
ATOM 2267 C C . LEU A 1 291 ? -24.902 1.691 53.342 1.00 73.69 291 LEU A C 1
ATOM 2269 O O . LEU A 1 291 ? -25.693 1.280 54.188 1.00 73.69 291 LEU A O 1
ATOM 2273 N N . PHE A 1 292 ? -23.765 2.302 53.676 1.00 75.00 292 PHE A N 1
ATOM 2274 C CA . PHE A 1 292 ? -23.358 2.525 55.063 1.00 75.00 292 PHE A CA 1
ATOM 2275 C C . PHE A 1 292 ? -24.291 3.473 55.833 1.00 75.00 292 PHE A C 1
ATOM 2277 O O . PHE A 1 292 ? -24.274 3.476 57.063 1.00 75.00 292 PHE A O 1
ATOM 2284 N N . SER A 1 293 ? -25.166 4.218 55.149 1.00 76.81 293 SER A N 1
ATOM 2285 C CA . SER A 1 293 ? -26.200 5.024 55.812 1.00 76.81 293 SER A CA 1
ATOM 2286 C C . SER A 1 293 ? -27.293 4.177 56.482 1.00 76.81 293 SER A C 1
ATOM 2288 O O . SER A 1 293 ? -27.930 4.645 57.426 1.00 76.81 293 SER A O 1
ATOM 2290 N N . ILE A 1 294 ? -27.493 2.921 56.059 1.00 78.81 294 ILE A N 1
ATOM 2291 C CA . ILE A 1 294 ? -28.512 2.031 56.634 1.00 78.81 294 ILE A CA 1
ATOM 2292 C C . ILE A 1 294 ? -28.140 1.594 58.061 1.00 78.81 294 ILE A C 1
ATOM 2294 O O . ILE A 1 294 ? -28.966 1.806 58.948 1.00 78.81 294 ILE A O 1
ATOM 2298 N N . PRO A 1 295 ? -26.928 1.073 58.355 1.00 81.69 295 PRO A N 1
ATOM 2299 C CA . PRO A 1 295 ? -26.504 0.810 59.734 1.00 81.69 295 PRO A CA 1
ATOM 2300 C C . PRO A 1 295 ? -26.610 2.031 60.656 1.00 81.69 295 PRO A C 1
ATOM 2302 O O . PRO A 1 295 ? -27.085 1.912 61.784 1.00 81.69 295 PRO A O 1
ATOM 2305 N N . VAL A 1 296 ? -26.235 3.218 60.164 1.00 84.38 296 VAL A N 1
ATOM 2306 C CA . VAL A 1 296 ? -26.370 4.480 60.915 1.00 84.38 296 VAL A CA 1
ATOM 2307 C C . VAL A 1 296 ? -27.840 4.777 61.220 1.00 84.38 296 VAL A C 1
ATOM 2309 O O . VAL A 1 296 ? -28.184 5.140 62.344 1.00 84.38 296 VAL A O 1
ATOM 2312 N N . SER A 1 297 ? -28.724 4.553 60.247 1.00 86.00 297 SER A N 1
ATOM 2313 C CA . SER A 1 297 ? -30.169 4.714 60.421 1.00 86.00 297 SER A CA 1
ATOM 2314 C C . SER A 1 297 ? -30.739 3.741 61.458 1.00 86.00 297 SER A C 1
ATOM 2316 O O . SER A 1 297 ? -31.582 4.124 62.264 1.00 86.00 297 SER A O 1
ATOM 2318 N N . VAL A 1 298 ? -30.247 2.498 61.495 1.00 84.69 298 VAL A N 1
ATOM 2319 C CA . VAL A 1 298 ? -30.624 1.509 62.521 1.00 84.69 298 VAL A CA 1
ATOM 2320 C C . VAL A 1 298 ? -30.168 1.959 63.912 1.00 84.69 298 VAL A C 1
ATOM 2322 O O . VAL A 1 298 ? -30.956 1.898 64.854 1.00 84.69 298 VAL A O 1
ATOM 2325 N N . ALA A 1 299 ? -28.943 2.472 64.052 1.00 85.19 299 ALA A N 1
ATOM 2326 C CA . ALA A 1 299 ? -28.454 3.012 65.323 1.00 85.19 299 ALA A CA 1
ATOM 2327 C C . ALA A 1 299 ? -29.303 4.200 65.818 1.00 85.19 299 ALA A C 1
ATOM 2329 O O . ALA A 1 299 ? -29.602 4.290 67.010 1.00 85.19 299 ALA A O 1
ATOM 2330 N N . ALA A 1 300 ? -29.754 5.069 64.906 1.00 86.69 300 ALA A N 1
ATOM 2331 C CA . ALA A 1 300 ? -30.657 6.173 65.233 1.00 86.69 300 ALA A CA 1
ATOM 2332 C C . ALA A 1 300 ? -32.017 5.681 65.766 1.00 86.69 300 ALA A C 1
ATOM 2334 O O . ALA A 1 300 ? -32.536 6.244 66.727 1.00 86.69 300 ALA A O 1
ATOM 2335 N N . ILE A 1 301 ? -32.565 4.599 65.202 1.00 86.12 301 ILE A N 1
ATOM 2336 C CA . ILE A 1 301 ? -33.800 3.969 65.701 1.00 86.12 301 ILE A CA 1
ATOM 2337 C C . ILE A 1 301 ? -33.582 3.376 67.097 1.00 86.12 301 ILE A C 1
ATOM 2339 O O . ILE A 1 301 ? -34.420 3.561 67.976 1.00 86.12 301 ILE A O 1
ATOM 2343 N N . VAL A 1 302 ? -32.449 2.704 67.338 1.00 84.94 302 VAL A N 1
ATOM 2344 C CA . VAL A 1 302 ? -32.105 2.175 68.672 1.00 84.94 302 VAL A CA 1
ATOM 2345 C C . VAL A 1 302 ? -32.032 3.303 69.705 1.00 84.94 302 VAL A C 1
ATOM 2347 O O . VAL A 1 302 ? -32.513 3.140 70.827 1.00 84.94 302 VAL A O 1
ATOM 2350 N N . ALA A 1 303 ? -31.510 4.474 69.326 1.00 84.56 303 ALA A N 1
ATOM 2351 C CA . ALA A 1 303 ? -31.424 5.624 70.219 1.00 84.56 303 ALA A CA 1
ATOM 2352 C C . ALA A 1 303 ? -32.796 6.115 70.722 1.00 84.56 303 ALA A C 1
ATOM 2354 O O . ALA A 1 303 ? -32.863 6.601 71.850 1.00 84.56 303 ALA A O 1
ATOM 2355 N N . MET A 1 304 ? -33.880 5.917 69.955 1.00 83.44 304 MET A N 1
ATOM 2356 C CA . MET A 1 304 ? -35.249 6.302 70.344 1.00 83.44 304 MET A CA 1
ATOM 2357 C C . MET A 1 304 ? -35.785 5.527 71.563 1.00 83.44 304 MET A C 1
ATOM 2359 O O . MET A 1 304 ? -36.733 5.978 72.213 1.00 83.44 304 MET A O 1
ATOM 2363 N N . PHE A 1 305 ? -35.190 4.373 71.889 1.00 79.31 305 PHE A N 1
ATOM 2364 C CA . PHE A 1 305 ? -35.584 3.532 73.024 1.00 79.31 305 PHE A CA 1
ATOM 2365 C C . PHE A 1 305 ? -34.933 3.936 74.360 1.00 79.31 305 PHE A C 1
ATOM 2367 O O . PHE A 1 305 ? -35.227 3.320 75.387 1.00 79.31 305 PHE A O 1
ATOM 2374 N N . HIS A 1 306 ? -34.076 4.965 74.399 1.00 80.00 306 HIS A N 1
ATOM 2375 C CA . HIS A 1 306 ? -33.522 5.450 75.667 1.00 80.00 306 HIS A CA 1
ATOM 2376 C C . HIS A 1 306 ? -34.618 6.036 76.570 1.00 80.00 306 HIS A C 1
ATOM 2378 O O . HIS A 1 306 ? -35.511 6.748 76.107 1.00 80.00 306 HIS A O 1
ATOM 2384 N N . LYS A 1 307 ? -34.533 5.768 77.882 1.00 62.41 307 LYS A N 1
ATOM 2385 C CA . LYS A 1 307 ? -35.541 6.187 78.877 1.00 62.41 307 LYS A CA 1
ATOM 2386 C C . LYS A 1 307 ? -35.740 7.705 78.982 1.00 62.41 307 LYS A C 1
ATOM 2388 O O . LYS A 1 307 ? -36.832 8.127 79.346 1.00 62.41 307 LYS A O 1
ATOM 2393 N N . ASP A 1 308 ? -34.732 8.498 78.623 1.00 68.62 308 ASP A N 1
ATOM 2394 C CA . ASP A 1 308 ? -34.758 9.966 78.714 1.00 68.62 308 ASP A CA 1
ATOM 2395 C C . ASP A 1 308 ? -35.126 10.660 77.386 1.00 68.62 308 ASP A C 1
ATOM 2397 O O . ASP A 1 308 ? -35.024 11.881 77.256 1.00 68.62 308 ASP A O 1
ATOM 2401 N N . SER A 1 309 ? -35.562 9.897 76.378 1.00 73.00 309 SER A N 1
ATOM 2402 C CA . SER A 1 309 ? -35.878 10.431 75.048 1.00 73.00 309 SER A CA 1
ATOM 2403 C C . SER A 1 309 ? -37.157 11.274 75.071 1.00 73.00 309 SER A C 1
ATOM 2405 O O . SER A 1 309 ? -38.242 10.782 75.391 1.00 73.00 309 SER A O 1
ATOM 2407 N N . SER A 1 310 ? -37.051 12.553 74.700 1.00 82.00 310 SER A N 1
ATOM 2408 C CA . SER A 1 310 ? -38.215 13.439 74.592 1.00 82.00 310 SER A CA 1
ATOM 2409 C C . SER A 1 310 ? -39.002 13.200 73.295 1.00 82.00 310 SER A C 1
ATOM 2411 O O . SER A 1 310 ? -38.439 12.792 72.278 1.00 82.00 310 SER A O 1
ATOM 2413 N N . LEU A 1 311 ? -40.299 13.532 73.303 1.00 83.31 311 LEU A N 1
ATOM 2414 C CA . LEU A 1 311 ? -41.164 13.525 72.111 1.00 83.31 311 LEU A CA 1
ATOM 2415 C C . LEU A 1 311 ? -40.547 14.298 70.934 1.00 83.31 311 LEU A C 1
ATOM 2417 O O . LEU A 1 311 ? -40.549 13.817 69.804 1.00 83.31 311 LEU A O 1
ATOM 2421 N N . VAL A 1 312 ? -39.994 15.482 71.214 1.00 84.75 312 VAL A N 1
ATOM 2422 C CA . VAL A 1 312 ? -39.376 16.357 70.206 1.00 84.75 312 VAL A CA 1
ATOM 2423 C C . VAL A 1 312 ? -38.123 15.705 69.621 1.00 84.75 312 VAL A C 1
ATOM 2425 O O . VAL A 1 312 ? -37.931 15.730 68.408 1.00 84.75 312 VAL A O 1
ATOM 2428 N N . THR A 1 313 ? -37.302 15.066 70.460 1.00 85.50 313 THR A N 1
ATOM 2429 C CA . THR A 1 313 ? -36.098 14.339 70.027 1.00 85.50 313 THR A CA 1
ATOM 2430 C C . THR A 1 313 ? -36.461 13.193 69.084 1.00 85.50 313 THR A C 1
ATOM 2432 O O . THR A 1 313 ? -35.918 13.111 67.986 1.00 85.50 313 THR A O 1
ATOM 2435 N N . ASN A 1 314 ? -37.428 12.354 69.464 1.00 87.19 314 ASN A N 1
ATOM 2436 C CA . ASN A 1 314 ? -37.854 11.219 68.644 1.00 87.19 314 ASN A CA 1
ATOM 2437 C C . ASN A 1 314 ? -38.535 11.669 67.338 1.00 87.19 314 ASN A C 1
ATOM 2439 O O . ASN A 1 314 ? -38.325 11.052 66.296 1.00 87.19 314 ASN A O 1
ATOM 2443 N N . MET A 1 315 ? -39.280 12.780 67.355 1.00 87.75 315 MET A N 1
ATOM 2444 C CA . MET A 1 315 ? -39.866 13.372 66.147 1.00 87.75 315 MET A CA 1
ATOM 2445 C C . MET A 1 315 ? -38.792 13.895 65.179 1.00 87.75 315 MET A C 1
ATOM 2447 O O . MET A 1 315 ? -38.888 13.658 63.975 1.00 87.75 315 MET A O 1
ATOM 2451 N N . LEU A 1 316 ? -37.749 14.560 65.691 1.00 88.19 316 LEU A N 1
ATOM 2452 C CA . LEU A 1 316 ? -36.609 15.014 64.886 1.00 88.19 316 LEU A CA 1
ATOM 2453 C C . LEU A 1 316 ? -35.844 13.840 64.262 1.00 88.19 316 LEU A C 1
ATOM 2455 O O . LEU A 1 316 ? -35.460 13.925 63.098 1.00 88.19 316 LEU A O 1
ATOM 2459 N N . VAL A 1 317 ? -35.670 12.733 64.995 1.00 89.25 317 VAL A N 1
ATOM 2460 C CA . VAL A 1 317 ? -35.045 11.507 64.466 1.00 89.25 317 VAL A CA 1
ATOM 2461 C C . VAL A 1 317 ? -35.860 10.933 63.306 1.00 89.25 317 VAL A C 1
ATOM 2463 O O . VAL A 1 317 ? -35.299 10.668 62.244 1.00 89.25 317 VAL A O 1
ATOM 2466 N N . VAL A 1 318 ? -37.181 10.794 63.463 1.00 89.94 318 VAL A N 1
ATOM 2467 C CA . VAL A 1 318 ? -38.065 10.303 62.390 1.00 89.94 318 VAL A CA 1
ATOM 2468 C C . VAL A 1 318 ? -37.993 11.212 61.163 1.00 89.94 318 VAL A C 1
ATOM 2470 O O . VAL A 1 318 ? -37.830 10.722 60.047 1.00 89.94 318 VAL A O 1
ATOM 2473 N N . LEU A 1 319 ? -38.065 12.533 61.355 1.00 90.00 319 LEU A N 1
ATOM 2474 C CA . LEU A 1 319 ? -38.008 13.498 60.255 1.00 90.00 319 LEU A CA 1
ATOM 2475 C C . LEU A 1 319 ? -36.657 13.454 59.526 1.00 90.00 319 LEU A C 1
ATOM 2477 O O . LEU A 1 319 ? -36.624 13.479 58.296 1.00 90.00 319 LEU A O 1
ATOM 2481 N N . GLY A 1 320 ? -35.557 13.308 60.270 1.00 88.88 320 GLY A N 1
ATOM 2482 C CA . GLY A 1 320 ? -34.223 13.093 59.713 1.00 88.88 320 GLY A CA 1
ATOM 2483 C C . GLY A 1 320 ? -34.138 11.818 58.874 1.00 88.88 320 GLY A C 1
ATOM 2484 O O . GLY A 1 320 ? -33.680 11.871 57.737 1.00 88.88 320 GLY A O 1
ATOM 2485 N N . LEU A 1 321 ? -34.652 10.691 59.378 1.00 89.31 321 LEU A N 1
ATOM 2486 C CA . LEU A 1 321 ? -34.654 9.411 58.658 1.00 89.31 321 LEU A CA 1
ATOM 2487 C C . LEU A 1 321 ? -35.509 9.446 57.385 1.00 89.31 321 LEU A C 1
ATOM 2489 O O . LEU A 1 321 ? -35.101 8.900 56.360 1.00 89.31 321 LEU A O 1
ATOM 2493 N N . VAL A 1 322 ? -36.665 10.116 57.419 1.00 89.81 322 VAL A N 1
ATOM 2494 C CA . VAL A 1 322 ? -37.504 10.326 56.228 1.00 89.81 322 VAL A CA 1
ATOM 2495 C C . VAL A 1 322 ? -36.773 11.189 55.198 1.00 89.81 322 VAL A C 1
ATOM 2497 O O . VAL A 1 322 ? -36.744 10.836 54.019 1.00 89.81 322 VAL A O 1
ATOM 2500 N N . LEU A 1 323 ? -36.133 12.284 55.624 1.00 88.56 323 LEU A N 1
ATOM 2501 C CA . LEU A 1 323 ? -35.348 13.140 54.732 1.00 88.56 323 LEU A CA 1
ATOM 2502 C C . LEU A 1 323 ? -34.177 12.369 54.103 1.00 88.56 323 LEU A C 1
ATOM 2504 O O . LEU A 1 323 ? -33.965 12.446 52.893 1.00 88.56 323 LEU A O 1
ATOM 2508 N N . THR A 1 324 ? -33.448 11.580 54.895 1.00 86.88 324 THR A N 1
ATOM 2509 C CA . THR A 1 324 ? -32.369 10.715 54.405 1.00 86.88 324 THR A CA 1
ATOM 2510 C C . THR A 1 324 ? -32.883 9.695 53.389 1.00 86.88 324 THR A C 1
ATOM 2512 O O . THR A 1 324 ? -32.266 9.540 52.334 1.00 86.88 324 THR A O 1
ATOM 2515 N N . ALA A 1 325 ? -34.028 9.052 53.642 1.00 87.69 325 ALA A N 1
ATOM 2516 C CA . ALA A 1 325 ? -34.640 8.123 52.692 1.00 87.69 325 ALA A CA 1
ATOM 2517 C C . ALA A 1 325 ? -34.973 8.809 51.354 1.00 87.69 325 ALA A C 1
ATOM 2519 O O . ALA A 1 325 ? -34.635 8.277 50.296 1.00 87.69 325 ALA A O 1
ATOM 2520 N N . ILE A 1 326 ? -35.546 10.020 51.384 1.00 87.12 326 ILE A N 1
ATOM 2521 C CA . ILE A 1 326 ? -35.835 10.815 50.176 1.00 87.12 326 ILE A CA 1
ATOM 2522 C C . ILE A 1 326 ? -34.549 11.117 49.394 1.00 87.12 326 ILE A C 1
ATOM 2524 O O . ILE A 1 326 ? -34.509 10.914 48.179 1.00 87.12 326 ILE A O 1
ATOM 2528 N N . LEU A 1 327 ? -33.485 11.560 50.072 1.00 85.19 327 LEU A N 1
ATOM 2529 C CA . LEU A 1 327 ? -32.203 11.865 49.428 1.00 85.19 327 LEU A CA 1
ATOM 2530 C C . LEU A 1 327 ? -31.574 10.623 48.783 1.00 85.19 327 LEU A C 1
ATOM 2532 O O . LEU A 1 327 ? -31.111 10.691 47.644 1.00 85.19 327 LEU A O 1
ATOM 2536 N N . ILE A 1 328 ? -31.591 9.477 49.471 1.00 84.75 328 ILE A N 1
ATOM 2537 C CA . ILE A 1 328 ? -31.082 8.212 48.923 1.00 84.75 328 ILE A CA 1
ATOM 2538 C C . ILE A 1 328 ? -31.896 7.796 47.696 1.00 84.75 328 ILE A C 1
ATOM 2540 O O . ILE A 1 328 ? -31.314 7.423 46.680 1.00 84.75 328 ILE A O 1
ATOM 2544 N N . VAL A 1 329 ? -33.226 7.911 47.739 1.00 86.56 329 VAL A N 1
ATOM 2545 C CA . VAL A 1 329 ? -34.085 7.614 46.583 1.00 86.56 329 VAL A CA 1
ATOM 2546 C C . VAL A 1 329 ? -33.768 8.535 45.404 1.00 86.56 329 VAL A C 1
ATOM 2548 O O . VAL A 1 329 ? -33.642 8.046 44.282 1.00 86.56 329 VAL A O 1
ATOM 2551 N N . GLY A 1 330 ? -33.576 9.837 45.641 1.00 83.06 330 GLY A N 1
ATOM 2552 C CA . GLY A 1 330 ? -33.167 10.794 44.607 1.00 83.06 330 GLY A CA 1
ATOM 2553 C C . GLY A 1 330 ? -31.840 10.411 43.948 1.00 83.06 330 GLY A C 1
ATOM 2554 O O . GLY A 1 330 ? -31.722 10.417 42.723 1.00 83.06 330 GLY A O 1
ATOM 2555 N N . VAL A 1 331 ? -30.865 9.968 44.744 1.00 84.56 331 VAL A N 1
ATOM 2556 C CA . VAL A 1 331 ? -29.607 9.429 44.215 1.00 84.56 331 VAL A CA 1
ATOM 2557 C C . VAL A 1 331 ? -29.845 8.175 43.380 1.00 84.56 331 VAL A C 1
ATOM 2559 O O . VAL A 1 331 ? -29.283 8.065 42.296 1.00 84.56 331 VAL A O 1
ATOM 2562 N N . VAL A 1 332 ? -30.627 7.215 43.874 1.00 84.88 332 VAL A N 1
ATOM 2563 C CA . VAL A 1 332 ? -30.877 5.951 43.163 1.00 84.88 332 VAL A CA 1
ATOM 2564 C C . VAL A 1 332 ? -31.543 6.211 41.808 1.00 84.88 332 VAL A C 1
ATOM 2566 O O . VAL A 1 332 ? -31.209 5.549 40.828 1.00 84.88 332 VAL A O 1
ATOM 2569 N N . ILE A 1 333 ? -32.432 7.206 41.720 1.00 85.06 333 ILE A N 1
ATOM 2570 C CA . ILE A 1 333 ? -33.013 7.658 40.448 1.00 85.06 333 ILE A CA 1
ATOM 2571 C C . ILE A 1 333 ? -31.924 8.215 39.521 1.00 85.06 333 ILE A C 1
ATOM 2573 O O . ILE A 1 333 ? -31.858 7.815 38.362 1.00 85.06 333 ILE A O 1
ATOM 2577 N N . ASN A 1 334 ? -31.034 9.073 40.026 1.00 84.19 334 ASN A N 1
ATOM 2578 C CA . ASN A 1 334 ? -29.926 9.603 39.227 1.00 84.19 334 ASN A CA 1
ATOM 2579 C C . ASN A 1 334 ? -29.012 8.489 38.686 1.00 84.19 334 ASN A C 1
ATOM 2581 O O . ASN A 1 334 ? -28.675 8.477 37.505 1.00 84.19 334 ASN A O 1
ATOM 2585 N N . GLN A 1 335 ? -28.669 7.509 39.526 1.00 83.50 335 GLN A N 1
ATOM 2586 C CA . GLN A 1 335 ? -27.859 6.358 39.117 1.00 83.50 335 GLN A CA 1
ATOM 2587 C C . GLN A 1 335 ? -28.558 5.481 38.080 1.00 83.50 335 GLN A C 1
ATOM 2589 O O . GLN A 1 335 ? -27.911 4.926 37.195 1.00 83.50 335 GLN A O 1
ATOM 2594 N N . ARG A 1 336 ? -29.887 5.375 38.149 1.00 85.81 336 ARG A N 1
ATOM 2595 C CA . ARG A 1 336 ? -30.669 4.679 37.129 1.00 85.81 336 ARG A CA 1
ATOM 2596 C C . ARG A 1 336 ? -30.592 5.385 35.777 1.00 85.81 336 ARG A C 1
ATOM 2598 O O . ARG A 1 336 ? -30.356 4.712 34.781 1.00 85.81 336 ARG A O 1
ATOM 2605 N N . ASN A 1 337 ? -30.714 6.711 35.744 1.00 82.81 337 ASN A N 1
ATOM 2606 C CA . ASN A 1 337 ? -30.563 7.482 34.504 1.00 82.81 337 ASN A CA 1
ATOM 2607 C C . ASN A 1 337 ? -29.150 7.327 33.915 1.00 82.81 337 ASN A C 1
ATOM 2609 O O . ASN A 1 337 ? -28.975 7.207 32.701 1.00 82.81 337 ASN A O 1
ATOM 2613 N N . GLN A 1 338 ? -28.133 7.280 34.780 1.00 81.75 338 GLN A N 1
ATOM 2614 C CA . GLN A 1 338 ? -26.758 7.034 34.359 1.00 81.75 338 GLN A CA 1
ATOM 2615 C C . GLN A 1 338 ? -26.582 5.619 33.789 1.00 81.75 338 GLN A C 1
ATOM 2617 O O . GLN A 1 338 ? -25.977 5.464 32.732 1.00 81.75 338 GLN A O 1
ATOM 2622 N N . LEU A 1 339 ? -27.180 4.601 34.417 1.00 85.69 339 LEU A N 1
ATOM 2623 C CA . LEU A 1 339 ? -27.191 3.230 33.901 1.00 85.69 339 LEU A CA 1
ATOM 2624 C C . LEU A 1 339 ? -27.920 3.116 32.550 1.00 85.69 339 LEU A C 1
ATOM 2626 O O . LEU A 1 339 ? -27.465 2.388 31.670 1.00 85.69 339 LEU A O 1
ATOM 2630 N N . GLU A 1 340 ? -29.023 3.842 32.356 1.00 86.50 340 GLU A N 1
ATOM 2631 C CA . GLU A 1 340 ? -29.734 3.896 31.070 1.00 86.50 340 GLU A CA 1
ATOM 2632 C C . GLU A 1 340 ? -28.875 4.542 29.972 1.00 86.50 340 GLU A C 1
ATOM 2634 O O . GLU A 1 340 ? -28.833 4.033 28.853 1.00 86.50 340 GLU A O 1
ATOM 2639 N N . SER A 1 341 ? -28.109 5.585 30.304 1.00 80.75 341 SER A N 1
ATOM 2640 C CA . SER A 1 341 ? -27.152 6.203 29.372 1.00 80.75 341 SER A CA 1
ATOM 2641 C C . SER A 1 341 ? -26.030 5.232 28.974 1.00 80.75 341 SER A C 1
ATOM 2643 O O . SER A 1 341 ? -25.666 5.148 27.803 1.00 80.75 341 SER A O 1
ATOM 2645 N N . VAL A 1 342 ? -25.516 4.444 29.930 1.00 82.00 342 VAL A N 1
ATOM 2646 C CA . VAL A 1 342 ? -24.530 3.374 29.669 1.00 82.00 342 VAL A CA 1
ATOM 2647 C C . VAL A 1 342 ? -25.121 2.300 28.752 1.00 82.00 342 VAL A C 1
ATOM 2649 O O . VAL A 1 342 ? -24.454 1.840 27.826 1.00 82.00 342 VAL A O 1
ATOM 2652 N N . LYS A 1 343 ? -26.386 1.921 28.970 1.00 87.06 343 LYS A N 1
ATOM 2653 C CA . LYS A 1 343 ? -27.088 0.956 28.116 1.00 87.06 343 LYS A CA 1
ATOM 2654 C C . LYS A 1 343 ? -27.218 1.464 26.676 1.00 87.06 343 LYS A C 1
ATOM 2656 O O . LYS A 1 343 ? -26.922 0.715 25.753 1.00 87.06 343 LYS A O 1
ATOM 2661 N N . GLN A 1 344 ? -27.602 2.725 26.484 1.00 84.81 344 GLN A N 1
ATOM 2662 C CA . GLN A 1 344 ? -27.680 3.332 25.150 1.00 84.81 344 GLN A CA 1
ATOM 2663 C C . GLN A 1 344 ? -26.308 3.394 24.469 1.00 84.81 344 GLN A C 1
ATOM 2665 O O . GLN A 1 344 ? -26.185 3.069 23.292 1.00 84.81 344 GLN A O 1
ATOM 2670 N N . ALA A 1 345 ? -25.255 3.753 25.210 1.00 79.88 345 ALA A N 1
ATOM 2671 C CA . ALA A 1 345 ? -23.895 3.766 24.680 1.00 79.88 345 ALA A CA 1
ATOM 2672 C C . ALA A 1 345 ? -23.436 2.367 24.226 1.00 79.88 345 ALA A C 1
ATOM 2674 O O . ALA A 1 345 ? -22.835 2.246 23.160 1.00 79.88 345 ALA A O 1
ATOM 2675 N N . LYS A 1 346 ? -23.772 1.310 24.983 1.00 84.88 346 LYS A N 1
ATOM 2676 C CA . LYS A 1 346 ? -23.545 -0.087 24.573 1.00 84.88 346 LYS A CA 1
ATOM 2677 C C . LYS A 1 346 ? -24.249 -0.402 23.251 1.00 84.88 346 LYS A C 1
ATOM 2679 O O . LYS A 1 346 ? -23.607 -0.926 22.350 1.00 84.88 346 LYS A O 1
ATOM 2684 N N . GLU A 1 347 ? -25.535 -0.074 23.130 1.00 85.00 347 GLU A N 1
ATOM 2685 C CA . GLU A 1 347 ? -26.323 -0.354 21.918 1.00 85.00 347 GLU A CA 1
ATOM 2686 C C . GLU A 1 347 ? -25.735 0.342 20.677 1.00 85.00 347 GLU A C 1
ATOM 2688 O O . GLU A 1 347 ? -25.636 -0.272 19.618 1.00 85.00 347 GLU A O 1
ATOM 2693 N N . ILE A 1 348 ? -25.267 1.589 20.811 1.00 82.00 348 ILE A N 1
ATOM 2694 C CA . ILE A 1 348 ? -24.607 2.327 19.719 1.00 82.00 348 ILE A CA 1
ATOM 2695 C C . ILE A 1 348 ? -23.307 1.638 19.289 1.00 82.00 348 ILE A C 1
ATOM 2697 O O . ILE A 1 348 ? -23.057 1.474 18.093 1.00 82.00 348 ILE A O 1
ATOM 2701 N N . VAL A 1 349 ? -22.477 1.232 20.255 1.00 78.81 349 VAL A N 1
ATOM 2702 C CA . VAL A 1 349 ? -21.231 0.503 19.980 1.00 78.81 349 VAL A CA 1
ATOM 2703 C C . VAL A 1 349 ? -21.545 -0.807 19.256 1.00 78.81 349 VAL A C 1
ATOM 2705 O O . VAL A 1 349 ? -20.960 -1.066 18.208 1.00 78.81 349 VAL A O 1
ATOM 2708 N N . GLU A 1 350 ? -22.516 -1.583 19.738 1.00 79.81 350 GLU A N 1
ATOM 2709 C CA . GLU A 1 350 ? -22.929 -2.846 19.112 1.00 79.81 350 GLU A CA 1
ATOM 2710 C C . GLU A 1 350 ? -23.413 -2.649 17.671 1.00 79.81 350 GLU A C 1
ATOM 2712 O O . GLU A 1 350 ? -22.925 -3.332 16.772 1.00 79.81 350 GLU A O 1
ATOM 2717 N N . GLN A 1 351 ? -24.268 -1.655 17.417 1.00 79.88 351 GLN A N 1
ATOM 2718 C CA . GLN A 1 351 ? -24.743 -1.335 16.065 1.00 79.88 351 GLN A CA 1
ATOM 2719 C C . GLN A 1 351 ? -23.611 -0.908 15.121 1.00 79.88 351 GLN A C 1
ATOM 2721 O O . GLN A 1 351 ? -23.580 -1.320 13.960 1.00 79.88 351 GLN A O 1
ATOM 2726 N N . SER A 1 352 ? -22.655 -0.107 15.607 1.00 73.12 352 SER A N 1
ATOM 2727 C CA . SER A 1 352 ? -21.505 0.331 14.801 1.00 73.12 352 SER A CA 1
ATOM 2728 C C . SER A 1 352 ? -20.606 -0.831 14.352 1.00 73.12 352 SER A C 1
ATOM 2730 O O . SER A 1 352 ? -19.927 -0.740 13.326 1.00 73.12 352 SER A O 1
ATOM 2732 N N . ILE A 1 353 ? -20.634 -1.934 15.104 1.00 71.38 353 ILE A N 1
ATOM 2733 C CA . ILE A 1 353 ? -19.827 -3.130 14.874 1.00 71.38 353 ILE A CA 1
ATOM 2734 C C . ILE A 1 353 ? -20.604 -4.166 14.045 1.00 71.38 353 ILE A C 1
ATOM 2736 O O . ILE A 1 353 ? -20.026 -4.791 13.155 1.00 71.38 353 ILE A O 1
ATOM 2740 N N . GLU A 1 354 ? -21.912 -4.324 14.281 1.00 70.31 354 GLU A N 1
ATOM 2741 C CA . GLU A 1 354 ? -22.780 -5.284 13.580 1.00 70.31 354 GLU A CA 1
ATOM 2742 C C . GLU A 1 354 ? -22.782 -5.097 12.061 1.00 70.31 354 GLU A C 1
ATOM 2744 O O . GLU A 1 354 ? -22.703 -6.082 11.327 1.00 70.31 354 GLU A O 1
ATOM 2749 N N . GLY A 1 355 ? -22.773 -3.851 11.575 1.00 64.75 355 GLY A N 1
ATOM 2750 C CA . GLY A 1 355 ? -22.734 -3.555 10.137 1.00 64.75 355 GLY A CA 1
ATOM 2751 C C . GLY A 1 355 ? -21.487 -4.076 9.406 1.00 64.75 355 GLY A C 1
ATOM 2752 O O . GLY A 1 355 ? -21.477 -4.124 8.180 1.00 64.75 355 GLY A O 1
ATOM 2753 N N . LYS A 1 356 ? -20.442 -4.480 10.141 1.00 65.81 356 LYS A N 1
ATOM 2754 C CA . LYS A 1 356 ? -19.178 -5.014 9.602 1.00 65.81 356 LYS A CA 1
ATOM 2755 C C . LYS A 1 356 ? -18.898 -6.459 10.039 1.00 65.81 356 LYS A C 1
ATOM 2757 O O . LYS A 1 356 ? -17.852 -7.006 9.697 1.00 65.81 356 LYS A O 1
ATOM 2762 N N . LYS A 1 357 ? -19.829 -7.097 10.762 1.00 61.59 357 LYS A N 1
ATOM 2763 C CA . LYS A 1 357 ? -19.645 -8.411 11.409 1.00 61.59 357 LYS A CA 1
ATOM 2764 C C . LYS A 1 357 ? -19.310 -9.540 10.424 1.00 61.59 357 LYS A C 1
ATOM 2766 O O . LYS A 1 357 ? -18.529 -10.426 10.754 1.00 61.59 357 LYS A O 1
ATOM 2771 N N . SER A 1 358 ? -19.843 -9.487 9.200 1.00 64.44 358 SER A N 1
ATOM 2772 C CA . SER A 1 358 ? -19.563 -10.472 8.140 1.00 64.44 358 SER A CA 1
ATOM 2773 C C . SER A 1 358 ? -18.157 -10.369 7.544 1.00 64.44 358 SER A C 1
ATOM 2775 O O . SER A 1 358 ? -17.712 -11.301 6.885 1.00 64.44 358 SER A O 1
ATOM 2777 N N . SER A 1 359 ? -17.475 -9.238 7.730 1.00 68.25 359 SER A N 1
ATOM 2778 C CA . SER A 1 359 ? -16.141 -8.982 7.174 1.00 68.25 359 SER A CA 1
ATOM 2779 C C . SER A 1 359 ? -15.018 -9.227 8.184 1.00 68.25 359 SER A C 1
ATOM 2781 O O . SER A 1 359 ? -13.848 -9.111 7.825 1.00 68.25 359 SER A O 1
ATOM 2783 N N . TYR A 1 360 ? -15.348 -9.538 9.442 1.00 74.25 360 TYR A N 1
ATOM 2784 C CA . TYR A 1 360 ? -14.365 -9.760 10.498 1.00 74.25 360 TYR A CA 1
ATOM 2785 C C . TYR A 1 360 ? -14.084 -11.251 10.737 1.00 74.25 360 TYR A C 1
ATOM 2787 O O . TYR A 1 360 ? -14.999 -12.066 10.627 1.00 74.25 360 TYR A O 1
ATOM 2795 N N . PRO A 1 361 ? -12.843 -11.615 11.116 1.00 76.62 361 PRO A N 1
ATOM 2796 C CA . PRO A 1 361 ? -12.498 -12.964 11.553 1.00 76.62 361 PRO A CA 1
ATOM 2797 C C . PRO A 1 361 ? -13.303 -13.414 12.778 1.00 76.62 361 PRO A C 1
ATOM 2799 O O . PRO A 1 361 ? -13.643 -12.604 13.648 1.00 76.62 361 PRO A O 1
ATOM 2802 N N . ASP A 1 362 ? -13.501 -14.729 12.897 1.00 80.00 362 ASP A N 1
ATOM 2803 C CA . ASP A 1 362 ? -14.264 -15.354 13.985 1.00 80.00 362 ASP A CA 1
ATOM 2804 C C . ASP A 1 362 ? -13.745 -14.991 15.386 1.00 80.00 362 ASP A C 1
ATOM 2806 O O . ASP A 1 362 ? -14.543 -14.815 16.303 1.00 80.00 362 ASP A O 1
ATOM 2810 N N . GLU A 1 363 ? -12.429 -14.801 15.562 1.00 77.25 363 GLU A N 1
ATOM 2811 C CA . GLU A 1 363 ? -11.837 -14.389 16.848 1.00 77.25 363 GLU A CA 1
ATOM 2812 C C . GLU A 1 363 ? -12.388 -13.037 17.333 1.00 77.25 363 GLU A C 1
ATOM 2814 O O . GLU A 1 363 ? -12.722 -12.880 18.509 1.00 77.25 363 GLU A O 1
ATOM 2819 N N . LEU A 1 364 ? -12.505 -12.048 16.438 1.00 76.75 364 LEU A N 1
ATOM 2820 C CA . LEU A 1 364 ? -13.019 -10.732 16.819 1.00 76.75 364 LEU A CA 1
ATOM 2821 C C . LEU A 1 364 ? -14.524 -10.783 17.057 1.00 76.75 364 LEU A C 1
ATOM 2823 O O . LEU A 1 364 ? -14.996 -10.162 18.005 1.00 76.75 364 LEU A O 1
ATOM 2827 N N . ASN A 1 365 ? -15.259 -11.564 16.263 1.00 81.50 365 ASN A N 1
ATOM 2828 C CA . ASN A 1 365 ? -16.682 -11.804 16.495 1.00 81.50 365 ASN A CA 1
ATOM 2829 C C . ASN A 1 365 ? -16.930 -12.445 17.870 1.00 81.50 365 ASN A C 1
ATOM 2831 O O . ASN A 1 365 ? -17.794 -11.978 18.612 1.00 81.50 365 ASN A O 1
ATOM 2835 N N . ASP A 1 366 ? -16.124 -13.434 18.260 1.00 83.19 366 ASP A N 1
ATOM 2836 C CA . ASP A 1 366 ? -16.182 -14.047 19.590 1.00 83.19 366 ASP A CA 1
ATOM 2837 C C . ASP A 1 366 ? -15.834 -13.043 20.706 1.00 83.19 366 ASP A C 1
ATOM 2839 O O . ASP A 1 366 ? -16.509 -12.996 21.736 1.00 83.19 366 ASP A O 1
ATOM 2843 N N . HIS A 1 367 ? -14.834 -12.177 20.504 1.00 79.62 367 HIS A N 1
ATOM 2844 C CA . HIS A 1 367 ? -14.521 -11.097 21.447 1.00 79.62 367 HIS A CA 1
ATOM 2845 C C . HIS A 1 367 ? -15.669 -10.089 21.601 1.00 79.62 367 HIS A C 1
ATOM 2847 O O . HIS A 1 367 ? -16.002 -9.719 22.729 1.00 79.62 367 HIS A O 1
ATOM 2853 N N . ILE A 1 368 ? -16.299 -9.673 20.500 1.00 81.50 368 ILE A N 1
ATOM 2854 C CA . ILE A 1 368 ? -17.454 -8.764 20.505 1.00 81.50 368 ILE A CA 1
ATOM 2855 C C . ILE A 1 368 ? -18.628 -9.405 21.254 1.00 81.50 368 ILE A C 1
ATOM 2857 O O . ILE A 1 368 ? -19.223 -8.771 22.127 1.00 81.50 368 ILE A O 1
ATOM 2861 N N . ASP A 1 369 ? -18.932 -10.673 20.970 1.00 83.38 369 ASP A N 1
ATOM 2862 C CA . ASP A 1 369 ? -20.029 -11.396 21.615 1.00 83.38 369 ASP A CA 1
ATOM 2863 C C . ASP A 1 369 ? -19.766 -11.585 23.122 1.00 83.38 369 ASP A C 1
ATOM 2865 O O . ASP A 1 369 ? -20.667 -11.411 23.951 1.00 83.38 369 ASP A O 1
ATOM 2869 N N . LYS A 1 370 ? -18.520 -11.885 23.512 1.00 85.19 370 LYS A N 1
ATOM 2870 C CA . LYS A 1 370 ? -18.108 -11.966 24.923 1.00 85.19 370 LYS A CA 1
ATOM 2871 C C . LYS A 1 370 ? -18.219 -10.618 25.634 1.00 85.19 370 LYS A C 1
ATOM 2873 O O . LYS A 1 370 ? -18.758 -10.580 26.742 1.00 85.19 370 LYS A O 1
ATOM 2878 N N . MET A 1 371 ? -17.751 -9.532 25.017 1.00 83.38 371 MET A N 1
ATOM 2879 C CA . MET A 1 371 ? -17.886 -8.169 25.545 1.00 83.38 371 MET A CA 1
ATOM 2880 C C . MET A 1 371 ? -19.366 -7.813 25.743 1.00 83.38 371 MET A C 1
ATOM 2882 O O . MET A 1 371 ? -19.763 -7.392 26.831 1.00 83.38 371 MET A O 1
ATOM 2886 N N . SER A 1 372 ? -20.194 -8.040 24.719 1.00 84.62 372 SER A N 1
ATOM 2887 C CA . SER A 1 372 ? -21.636 -7.775 24.742 1.00 84.62 372 SER A CA 1
ATOM 2888 C C . SER A 1 372 ? -22.329 -8.475 25.912 1.00 84.62 372 SER A C 1
ATOM 2890 O O . SER A 1 372 ? -23.059 -7.836 26.682 1.00 84.62 372 SER A O 1
ATOM 2892 N N . ARG A 1 373 ? -22.048 -9.774 26.090 1.00 86.44 373 ARG A N 1
ATOM 2893 C CA . ARG A 1 373 ? -22.582 -10.579 27.197 1.00 86.44 373 ARG A CA 1
ATOM 2894 C C . ARG A 1 373 ? -22.126 -10.048 28.552 1.00 86.44 373 ARG A C 1
ATOM 2896 O O . ARG A 1 373 ? -22.970 -9.785 29.401 1.00 86.44 373 ARG A O 1
ATOM 2903 N N . ARG A 1 374 ? -20.821 -9.814 28.743 1.00 83.88 374 ARG A N 1
ATOM 2904 C CA . ARG A 1 374 ? -20.267 -9.304 30.013 1.00 83.88 374 ARG A CA 1
ATOM 2905 C C . ARG A 1 374 ? -20.857 -7.952 30.403 1.00 83.88 374 ARG A C 1
ATOM 2907 O O . ARG A 1 374 ? -21.266 -7.764 31.547 1.00 83.88 374 ARG A O 1
ATOM 2914 N N . LEU A 1 375 ? -20.932 -7.013 29.461 1.00 85.50 375 LEU A N 1
ATOM 2915 C CA . LEU A 1 375 ? -21.538 -5.703 29.701 1.00 85.50 375 LEU A CA 1
ATOM 2916 C C . LEU A 1 375 ? -23.037 -5.831 29.998 1.00 85.50 375 LEU A C 1
ATOM 2918 O O . LEU A 1 375 ? -23.531 -5.178 30.915 1.00 85.50 375 LEU A O 1
ATOM 2922 N N . GLY A 1 376 ? -23.751 -6.697 29.273 1.00 86.69 376 GLY A N 1
ATOM 2923 C CA . GLY A 1 376 ? -25.165 -6.989 29.517 1.00 86.69 376 GLY A CA 1
ATOM 2924 C C . GLY A 1 376 ? -25.426 -7.542 30.920 1.00 86.69 376 GLY A C 1
ATOM 2925 O O . GLY A 1 376 ? -26.286 -7.022 31.636 1.00 86.69 376 GLY A O 1
ATOM 2926 N N . ASP A 1 377 ? -24.641 -8.531 31.344 1.00 87.19 377 ASP A N 1
ATOM 2927 C CA . ASP A 1 377 ? -24.734 -9.143 32.672 1.00 87.19 377 ASP A CA 1
ATOM 2928 C C . ASP A 1 377 ? -24.444 -8.129 33.785 1.00 87.19 377 ASP A C 1
ATOM 2930 O O . ASP A 1 377 ? -25.169 -8.061 34.787 1.00 87.19 377 ASP A O 1
ATOM 2934 N N . ASN A 1 378 ? -23.426 -7.284 33.600 1.00 84.31 378 ASN A N 1
ATOM 2935 C CA . ASN A 1 378 ? -23.091 -6.258 34.579 1.00 84.31 378 ASN A CA 1
ATOM 2936 C C . ASN A 1 378 ? -24.181 -5.168 34.653 1.00 84.31 378 ASN A C 1
ATOM 2938 O O . ASN A 1 378 ? -24.552 -4.758 35.756 1.00 84.31 378 ASN A O 1
ATOM 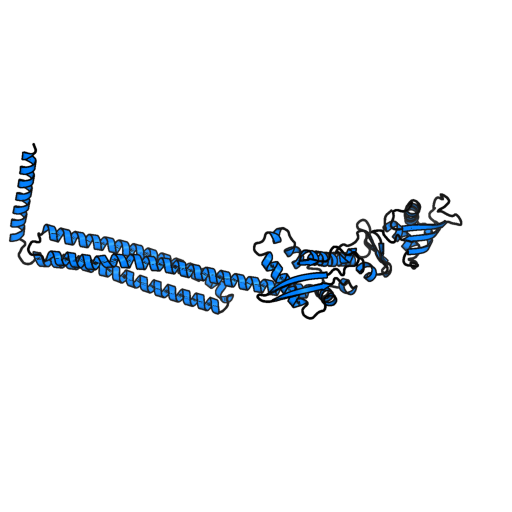2942 N N . ILE A 1 379 ? -24.748 -4.731 33.517 1.00 86.94 379 ILE A N 1
ATOM 2943 C CA . ILE A 1 379 ? -25.875 -3.778 33.479 1.00 86.94 379 ILE A CA 1
ATOM 2944 C C . ILE A 1 379 ? -27.094 -4.367 34.198 1.00 86.94 379 ILE A C 1
ATOM 2946 O O . ILE A 1 379 ? -27.714 -3.695 35.027 1.00 86.94 379 ILE A O 1
ATOM 2950 N N . ALA A 1 380 ? -27.427 -5.632 33.926 1.00 87.44 380 ALA A N 1
ATOM 2951 C CA . ALA A 1 380 ? -28.541 -6.317 34.575 1.00 87.44 380 ALA A CA 1
ATOM 2952 C C . ALA A 1 380 ? -28.329 -6.434 36.091 1.00 87.44 380 ALA A C 1
ATOM 2954 O O . ALA A 1 380 ? -29.263 -6.231 36.872 1.00 87.44 380 ALA A O 1
ATOM 2955 N N . THR A 1 381 ? -27.099 -6.726 36.514 1.00 84.81 381 THR A N 1
ATOM 2956 C CA . THR A 1 381 ? -26.723 -6.818 37.928 1.00 84.81 381 THR A CA 1
ATOM 2957 C C . THR A 1 381 ? -26.837 -5.460 38.621 1.00 84.81 381 THR A C 1
ATOM 2959 O O . THR A 1 381 ? -27.499 -5.365 39.657 1.00 84.81 381 THR A O 1
ATOM 2962 N N . ALA A 1 382 ? -26.294 -4.388 38.034 1.00 84.19 382 ALA A N 1
ATOM 2963 C CA . ALA A 1 382 ? -26.413 -3.027 38.564 1.00 84.19 382 ALA A CA 1
ATOM 2964 C C . ALA A 1 382 ? -27.877 -2.561 38.649 1.00 84.19 382 ALA A C 1
ATOM 2966 O O . ALA A 1 382 ? -28.293 -1.997 39.662 1.00 84.19 382 ALA A O 1
ATOM 2967 N N . GLY A 1 383 ? -28.692 -2.866 37.634 1.00 86.38 383 GLY A N 1
ATOM 2968 C CA . GLY A 1 383 ? -30.128 -2.579 37.646 1.00 86.38 383 GLY A CA 1
ATOM 2969 C C . GLY A 1 383 ? -30.864 -3.289 38.786 1.00 86.38 383 GLY A C 1
ATOM 2970 O O . GLY A 1 383 ? -31.705 -2.689 39.460 1.00 86.38 383 GLY A O 1
ATOM 2971 N N . ARG A 1 384 ? -30.503 -4.549 39.061 1.00 85.50 384 ARG A N 1
ATOM 2972 C CA . ARG A 1 384 ? -31.052 -5.327 40.182 1.00 85.50 384 ARG A CA 1
ATOM 2973 C C . ARG A 1 384 ? -30.677 -4.705 41.529 1.00 85.50 384 ARG A C 1
ATOM 2975 O O . ARG A 1 384 ? -31.549 -4.535 42.378 1.00 85.50 384 ARG A O 1
ATOM 2982 N N . TRP A 1 385 ? -29.419 -4.292 41.699 1.00 83.88 385 TRP A N 1
ATOM 2983 C CA . TRP A 1 385 ? -28.954 -3.586 42.898 1.00 83.88 385 TRP A CA 1
ATOM 2984 C C . TRP A 1 385 ? -29.666 -2.249 43.113 1.00 83.88 385 TRP A C 1
ATOM 2986 O O . TRP A 1 385 ? -30.113 -1.971 44.224 1.00 83.88 385 TRP A O 1
ATOM 2996 N N . LEU A 1 386 ? -29.849 -1.446 42.061 1.00 86.25 386 LEU A N 1
ATOM 2997 C CA . LEU A 1 386 ? -30.594 -0.184 42.137 1.00 86.25 386 LEU A CA 1
ATOM 2998 C C . LEU A 1 386 ? -32.034 -0.389 42.614 1.00 86.25 386 LEU A C 1
ATOM 3000 O O . LEU A 1 386 ? -32.530 0.379 43.442 1.00 86.25 386 LEU A O 1
ATOM 3004 N N . PHE A 1 387 ? -32.703 -1.436 42.124 1.00 84.25 387 PHE A N 1
ATOM 3005 C CA . PHE A 1 387 ? -34.044 -1.783 42.585 1.00 84.25 387 PHE A CA 1
ATOM 3006 C C . PHE A 1 387 ? -34.049 -2.156 44.074 1.00 84.25 387 PHE A C 1
ATOM 3008 O O . PHE A 1 387 ? -34.839 -1.603 44.841 1.00 84.25 387 PHE A O 1
ATOM 3015 N N . VAL A 1 388 ? -33.124 -3.024 44.499 1.00 84.56 388 VAL A N 1
ATOM 3016 C CA . VAL A 1 388 ? -32.975 -3.414 45.909 1.00 84.56 388 VAL A CA 1
ATOM 301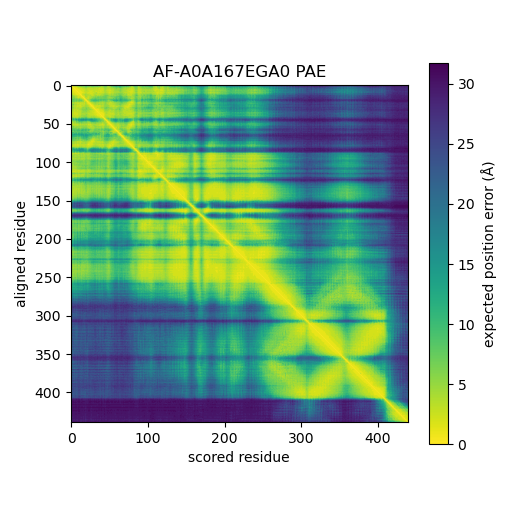7 C C . VAL A 1 388 ? -32.734 -2.183 46.787 1.00 84.56 388 VAL A C 1
ATOM 3019 O O . VAL A 1 388 ? -33.467 -1.981 47.755 1.00 84.56 388 VAL A O 1
ATOM 3022 N N . PHE A 1 389 ? -31.803 -1.296 46.428 1.00 82.25 389 PHE A N 1
ATOM 3023 C CA . PHE A 1 389 ? -31.504 -0.100 47.225 1.00 82.25 389 PHE A CA 1
ATOM 3024 C C . PHE A 1 389 ? -32.667 0.879 47.313 1.00 82.25 389 PHE A C 1
ATOM 3026 O O . PHE A 1 389 ? -32.905 1.437 48.384 1.00 82.25 389 PHE A O 1
ATOM 3033 N N . ARG A 1 390 ? -33.443 1.046 46.236 1.00 85.38 390 ARG A N 1
ATOM 3034 C CA . ARG A 1 390 ? -34.659 1.867 46.277 1.00 85.38 390 ARG A CA 1
ATOM 3035 C C . ARG A 1 390 ? -35.647 1.361 47.325 1.00 85.38 390 ARG A C 1
ATOM 3037 O O . ARG A 1 390 ? -36.241 2.169 48.032 1.00 85.38 390 ARG A O 1
ATOM 3044 N N . THR A 1 391 ? -35.842 0.045 47.404 1.00 83.81 391 THR A N 1
ATOM 3045 C CA . THR A 1 391 ? -36.761 -0.549 48.387 1.00 83.81 391 THR A CA 1
ATOM 3046 C C . THR A 1 391 ? -36.199 -0.471 49.804 1.00 83.81 391 THR A C 1
ATOM 3048 O O . THR A 1 391 ? -36.908 -0.078 50.729 1.00 83.81 391 THR A O 1
ATOM 3051 N N . LEU A 1 392 ? -34.906 -0.757 49.970 1.00 84.38 392 LEU A N 1
ATOM 3052 C CA . LEU A 1 392 ? -34.258 -0.813 51.275 1.00 84.38 392 LEU A CA 1
ATOM 3053 C C . LEU A 1 392 ? -34.119 0.570 51.933 1.00 84.38 392 LEU A C 1
ATOM 3055 O O . LEU A 1 392 ? -34.170 0.668 53.155 1.00 84.38 392 LEU A O 1
ATOM 3059 N N . ALA A 1 393 ? -34.006 1.641 51.139 1.00 85.88 393 ALA A N 1
ATOM 3060 C CA . ALA A 1 393 ? -33.905 3.017 51.633 1.00 85.88 393 ALA A CA 1
ATOM 3061 C C . ALA A 1 393 ? -35.105 3.450 52.495 1.00 85.88 393 ALA A C 1
ATOM 3063 O O . ALA A 1 393 ? -34.944 4.243 53.420 1.00 85.88 393 ALA A O 1
ATOM 3064 N N . TRP A 1 394 ? -36.301 2.916 52.227 1.00 86.56 394 TRP A N 1
ATOM 3065 C CA . TRP A 1 394 ? -37.509 3.248 52.989 1.00 86.56 394 TRP A CA 1
ATOM 3066 C C . TRP A 1 394 ? -37.652 2.455 54.288 1.00 86.56 394 TRP A C 1
ATOM 3068 O O . TRP A 1 394 ? -38.375 2.887 55.183 1.00 86.56 394 TRP A O 1
ATOM 3078 N N . VAL A 1 395 ? -36.966 1.316 54.420 1.00 89.69 395 VAL A N 1
ATOM 3079 C CA . VAL A 1 395 ? -37.150 0.393 55.550 1.00 89.69 395 VAL A CA 1
ATOM 3080 C C . VAL A 1 395 ? -36.869 1.067 56.903 1.00 89.69 395 VAL A C 1
ATOM 3082 O O . VAL A 1 395 ? -37.749 1.011 57.762 1.00 89.69 395 VAL A O 1
ATOM 3085 N N . PRO A 1 396 ? -35.736 1.769 57.122 1.00 87.50 396 PRO A N 1
ATOM 3086 C CA . PRO A 1 396 ? -35.474 2.418 58.408 1.00 87.50 396 PRO A CA 1
ATOM 3087 C C . PRO A 1 396 ? -36.480 3.528 58.733 1.00 87.50 396 PRO A C 1
ATOM 3089 O O . PRO A 1 396 ? -36.937 3.627 59.868 1.00 87.50 396 PRO A O 1
ATOM 3092 N N . ALA A 1 397 ? -36.870 4.333 57.740 1.00 88.88 397 ALA A N 1
ATOM 3093 C CA . ALA A 1 397 ? -37.847 5.402 57.930 1.00 88.88 397 ALA A CA 1
ATOM 3094 C C . ALA A 1 397 ? -39.224 4.842 58.327 1.00 88.88 397 ALA A C 1
ATOM 3096 O O . ALA A 1 397 ? -39.841 5.334 59.270 1.00 88.88 397 ALA A O 1
ATOM 3097 N N . LEU A 1 398 ? -39.678 3.771 57.666 1.00 90.12 398 LEU A N 1
ATOM 3098 C CA . LEU A 1 398 ? -40.935 3.098 58.003 1.00 90.12 398 LEU A CA 1
ATOM 3099 C C . LEU A 1 398 ? -40.891 2.483 59.406 1.00 90.12 398 LEU A C 1
ATOM 3101 O O . LEU A 1 398 ? -41.832 2.665 60.177 1.00 90.12 398 LEU A O 1
ATOM 3105 N N . ILE A 1 399 ? -39.792 1.812 59.767 1.00 88.56 399 ILE A N 1
ATOM 3106 C CA . ILE A 1 399 ? -39.610 1.259 61.116 1.00 88.56 399 ILE A CA 1
ATOM 3107 C C . ILE A 1 399 ? -39.646 2.380 62.160 1.00 88.56 399 ILE A C 1
ATOM 3109 O O . ILE A 1 399 ? -40.350 2.248 63.156 1.00 88.56 399 ILE A O 1
ATOM 3113 N N . ALA A 1 400 ? -38.951 3.497 61.930 1.00 88.81 400 ALA A N 1
ATOM 3114 C CA . ALA A 1 400 ? -38.936 4.632 62.851 1.00 88.81 400 ALA A CA 1
ATOM 3115 C C . ALA A 1 400 ? -40.339 5.221 63.070 1.00 88.81 400 ALA A C 1
ATOM 3117 O O . ALA A 1 400 ? -40.715 5.506 64.207 1.00 88.81 400 ALA A O 1
ATOM 3118 N N . VAL A 1 401 ? -41.136 5.349 62.003 1.00 89.06 401 VAL A N 1
ATOM 3119 C CA . VAL A 1 401 ? -42.536 5.799 62.082 1.00 89.06 401 VAL A CA 1
ATOM 3120 C C . VAL A 1 401 ? -43.387 4.820 62.896 1.00 89.06 401 VAL A C 1
ATOM 3122 O O . VAL A 1 401 ? -44.154 5.252 63.756 1.00 89.06 401 VAL A O 1
ATOM 3125 N N . VAL A 1 402 ? -43.234 3.509 62.677 1.00 88.75 402 VAL A N 1
ATOM 3126 C CA . VAL A 1 402 ? -43.956 2.475 63.440 1.00 88.75 402 VAL A CA 1
ATOM 3127 C C . VAL A 1 402 ? -43.558 2.493 64.917 1.00 88.75 402 VAL A C 1
ATOM 3129 O O . VAL A 1 402 ? -44.435 2.460 65.777 1.00 88.75 402 VAL A O 1
ATOM 3132 N N . VAL A 1 403 ? -42.260 2.591 65.225 1.00 86.88 403 VAL A N 1
ATOM 3133 C CA . VAL A 1 403 ? -41.745 2.678 66.603 1.00 86.88 403 VAL A CA 1
ATOM 3134 C C . VAL A 1 403 ? -42.282 3.924 67.301 1.00 86.88 403 VAL A C 1
ATOM 3136 O O . VAL A 1 403 ? -42.793 3.825 68.416 1.00 86.88 403 VAL A O 1
ATOM 3139 N N . PHE A 1 404 ? -42.237 5.078 66.632 1.00 87.62 404 PHE A N 1
ATOM 3140 C CA . PHE A 1 404 ? -42.800 6.323 67.149 1.00 87.62 404 PHE A CA 1
ATOM 3141 C C . PHE A 1 404 ? -44.300 6.174 67.435 1.00 87.62 404 PHE A C 1
ATOM 3143 O O . PHE A 1 404 ? -44.764 6.484 68.531 1.00 87.62 404 PHE A O 1
ATOM 3150 N N . TYR A 1 405 ? -45.066 5.627 66.489 1.00 86.38 405 TYR A N 1
ATOM 3151 C CA . TYR A 1 405 ? -46.496 5.406 66.678 1.00 86.38 405 TYR A CA 1
ATOM 3152 C C . TYR A 1 405 ? -46.791 4.436 67.832 1.00 86.38 405 TYR A C 1
ATOM 3154 O O . TYR A 1 405 ? -47.652 4.712 68.662 1.00 86.38 405 TYR A O 1
ATOM 3162 N N . ALA A 1 406 ? -46.067 3.321 67.941 1.00 83.56 406 ALA A N 1
ATOM 3163 C CA . ALA A 1 406 ? -46.257 2.340 69.010 1.00 83.56 406 ALA A CA 1
ATOM 3164 C C . ALA A 1 406 ? -45.934 2.916 70.401 1.00 83.56 406 ALA A C 1
ATOM 3166 O O . ALA A 1 406 ? -46.679 2.679 71.352 1.00 83.56 406 ALA A O 1
ATOM 3167 N N . GLN A 1 407 ? -44.866 3.714 70.516 1.00 81.50 407 GLN A N 1
ATOM 3168 C CA . GLN A 1 407 ? -44.447 4.327 71.779 1.00 81.50 407 GLN A CA 1
ATOM 3169 C C . GLN A 1 407 ? -45.459 5.359 72.303 1.00 81.50 407 GLN A C 1
ATOM 3171 O O . GLN A 1 407 ? -45.581 5.532 73.516 1.00 81.50 407 GLN A O 1
ATOM 3176 N N . TYR A 1 408 ? -46.197 6.029 71.410 1.00 78.88 408 TYR A N 1
ATOM 3177 C CA . TYR A 1 408 ? -47.098 7.126 71.777 1.00 78.88 408 TYR A CA 1
ATOM 3178 C C . TYR A 1 408 ? -48.601 6.835 71.577 1.00 78.88 408 TYR A C 1
ATOM 3180 O O . TYR A 1 408 ? -49.420 7.597 72.088 1.00 78.88 408 TYR A O 1
ATOM 3188 N N . SER A 1 409 ? -48.993 5.732 70.922 1.00 70.75 409 SER A N 1
ATOM 3189 C CA . SER A 1 409 ? -50.406 5.318 70.758 1.00 70.75 409 SER A CA 1
ATOM 3190 C C . SER A 1 409 ? -50.987 4.604 71.986 1.00 70.75 409 SER A C 1
ATOM 3192 O O . SER A 1 409 ? -52.140 4.849 72.343 1.00 70.75 409 SER A O 1
ATOM 3194 N N . ASN A 1 410 ? -50.197 3.791 72.696 1.00 56.59 410 ASN A N 1
ATOM 3195 C CA . ASN A 1 410 ? -50.607 3.164 73.957 1.00 56.59 410 ASN A CA 1
ATOM 3196 C C . ASN A 1 410 ? -50.474 4.155 75.132 1.00 56.59 410 ASN A C 1
ATOM 3198 O O . ASN A 1 410 ? -49.516 4.130 75.898 1.00 56.59 410 ASN A O 1
ATOM 3202 N N . GLY A 1 411 ? -51.450 5.055 75.277 1.00 54.41 411 GLY A N 1
ATOM 3203 C CA . GLY A 1 411 ? -51.806 5.666 76.568 1.00 54.41 411 GLY A CA 1
ATOM 3204 C C . GLY A 1 411 ? -50.874 6.724 77.186 1.00 54.41 411 GLY A C 1
ATOM 3205 O O . GLY A 1 411 ? -51.126 7.131 78.315 1.00 54.41 411 GLY A O 1
ATOM 3206 N N . ALA A 1 412 ? -49.849 7.229 76.492 1.00 49.75 412 ALA A N 1
ATOM 3207 C CA . ALA A 1 412 ? -48.961 8.283 77.022 1.00 49.75 412 ALA A CA 1
ATOM 3208 C C . ALA A 1 412 ? -49.261 9.705 76.494 1.00 49.75 412 ALA A C 1
ATOM 3210 O O . ALA A 1 412 ? -48.620 10.668 76.917 1.00 49.75 412 ALA A O 1
ATOM 3211 N N . LEU A 1 413 ? -50.248 9.866 75.604 1.00 49.34 413 LEU A N 1
ATOM 3212 C CA . LEU A 1 4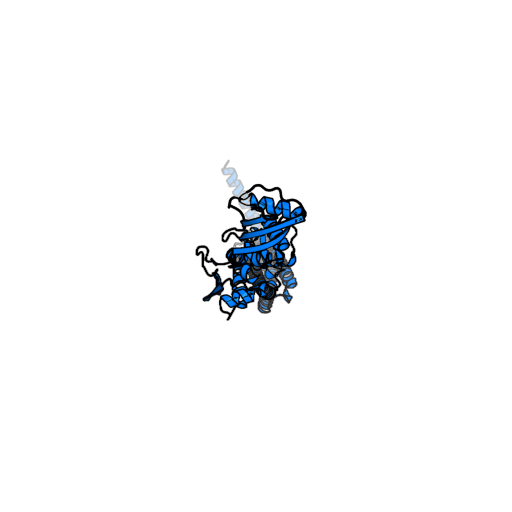13 ? -50.597 11.150 74.972 1.00 49.34 413 LEU A CA 1
ATOM 3213 C C . LEU A 1 413 ? -51.209 12.192 75.924 1.00 49.34 413 LEU A C 1
ATOM 3215 O O . LEU A 1 413 ? -51.310 13.358 75.557 1.00 49.34 413 LEU A O 1
ATOM 3219 N N . ILE A 1 414 ? -51.593 11.821 77.148 1.00 50.22 414 ILE A N 1
ATOM 3220 C CA . ILE A 1 414 ? -52.172 12.771 78.115 1.00 50.22 414 ILE A CA 1
ATOM 3221 C C . ILE A 1 414 ? -51.165 13.125 79.221 1.00 50.22 414 ILE A C 1
ATOM 3223 O O . ILE A 1 414 ? -51.051 14.291 79.584 1.00 50.22 414 ILE A O 1
ATOM 3227 N N . GLN A 1 415 ? -50.347 12.178 79.699 1.00 49.09 415 GLN A N 1
ATOM 3228 C CA . GLN A 1 415 ? -49.340 12.472 80.731 1.00 49.09 415 GLN A CA 1
ATOM 3229 C C . GLN A 1 415 ? -48.071 13.153 80.185 1.00 49.09 415 GLN A C 1
ATOM 3231 O O . GLN A 1 415 ? -47.537 14.046 80.844 1.00 49.09 415 GLN A O 1
ATOM 3236 N N . ASN A 1 416 ? -47.597 12.802 78.981 1.00 51.12 416 ASN A N 1
ATOM 3237 C CA . ASN A 1 416 ? -46.372 13.405 78.435 1.00 51.12 416 ASN A CA 1
ATOM 3238 C C . ASN A 1 416 ? -46.591 14.791 77.820 1.00 51.12 416 ASN A C 1
ATOM 3240 O O . ASN A 1 416 ? -45.694 15.625 77.906 1.00 51.12 416 ASN A O 1
ATOM 3244 N N . THR A 1 417 ? -47.775 15.075 77.278 1.00 53.44 417 THR A N 1
ATOM 3245 C CA . THR A 1 417 ? -48.106 16.383 76.681 1.00 53.44 417 THR A CA 1
ATOM 3246 C C . THR A 1 417 ? -48.213 17.479 77.748 1.00 53.44 417 THR A C 1
ATOM 3248 O O . THR A 1 417 ? -47.809 18.620 77.526 1.00 53.44 417 THR A O 1
ATOM 3251 N N . ILE A 1 418 ? -48.666 17.117 78.956 1.00 50.72 418 ILE A N 1
ATOM 3252 C CA . ILE A 1 418 ? -48.687 18.003 80.131 1.00 50.72 418 ILE A CA 1
ATOM 3253 C C . ILE A 1 418 ? -47.257 18.263 80.641 1.00 50.72 418 ILE A C 1
ATOM 3255 O O . ILE A 1 418 ? -46.917 19.391 81.002 1.00 50.72 418 ILE A O 1
ATOM 3259 N N . ARG A 1 419 ? -46.376 17.253 80.606 1.00 47.41 419 ARG A N 1
ATOM 3260 C CA . ARG A 1 419 ? -44.973 17.390 81.030 1.00 47.41 419 ARG A CA 1
ATOM 3261 C C . ARG A 1 419 ? -44.121 18.170 80.019 1.00 47.41 419 ARG A C 1
ATOM 3263 O O . ARG A 1 419 ? -43.273 18.960 80.429 1.00 47.41 419 ARG A O 1
ATOM 3270 N N . SER A 1 420 ? -44.372 18.019 78.716 1.00 55.94 420 SER A N 1
ATOM 3271 C CA . SER A 1 420 ? -43.663 18.748 77.654 1.00 55.94 420 SER A CA 1
ATOM 3272 C C . SER A 1 420 ? -44.031 20.232 77.602 1.00 55.94 420 SER A C 1
ATOM 3274 O O . SER A 1 420 ? -43.144 21.058 77.397 1.00 55.94 420 SER A O 1
ATOM 3276 N N . TYR A 1 421 ? -45.295 20.595 77.866 1.00 53.62 421 TYR A N 1
ATOM 3277 C CA . TYR A 1 421 ? -45.693 22.001 78.040 1.00 53.62 421 TYR A CA 1
ATOM 3278 C C . TYR A 1 421 ? -45.012 22.644 79.259 1.00 53.62 421 TYR A C 1
ATOM 3280 O O . TYR A 1 421 ? -44.579 23.795 79.190 1.00 53.62 421 TYR A O 1
ATOM 3288 N N . GLY A 1 422 ? -44.844 21.889 80.352 1.00 55.69 422 GLY A N 1
ATOM 3289 C CA . GLY A 1 422 ? -44.106 22.337 81.536 1.00 55.69 422 GLY A CA 1
ATOM 3290 C C . GLY A 1 422 ? -42.643 22.681 81.236 1.00 55.69 422 GLY A C 1
ATOM 3291 O O . GLY A 1 422 ? -42.185 23.760 81.614 1.00 55.69 422 GLY A O 1
ATOM 3292 N N . ILE A 1 423 ? -41.942 21.817 80.494 1.00 57.66 423 ILE A N 1
ATOM 3293 C CA . ILE A 1 423 ? -40.522 21.992 80.136 1.00 57.66 423 ILE A CA 1
ATOM 3294 C C . ILE A 1 423 ? -40.332 23.110 79.098 1.00 57.66 423 ILE A C 1
ATOM 3296 O O . ILE A 1 423 ? -39.436 23.936 79.260 1.00 57.66 423 ILE A O 1
ATOM 3300 N N . LEU A 1 424 ? -41.200 23.215 78.082 1.00 51.03 424 LEU A N 1
ATOM 3301 C CA . LEU A 1 424 ? -41.158 24.342 77.138 1.00 51.03 424 LEU A CA 1
ATOM 3302 C C . LEU A 1 424 ? -41.414 25.679 77.846 1.00 51.03 424 LEU A C 1
ATOM 3304 O O . LEU A 1 424 ? -40.716 26.653 77.579 1.00 51.03 424 LEU A O 1
ATOM 3308 N N . SER A 1 425 ? -42.358 25.732 78.794 1.00 55.62 425 SER A N 1
ATOM 3309 C CA . SER A 1 425 ? -42.611 26.959 79.560 1.00 55.62 425 SER A CA 1
ATOM 3310 C C . SER A 1 425 ? -41.443 27.330 80.481 1.00 55.62 425 SER A C 1
ATOM 3312 O O . SER A 1 425 ? -41.158 28.516 80.652 1.00 55.62 425 SER A O 1
ATOM 3314 N N . SER A 1 426 ? -40.737 26.343 81.052 1.00 56.88 426 SER A N 1
ATOM 3315 C CA . SER A 1 426 ? -39.584 26.606 81.915 1.00 56.88 426 SER A CA 1
ATOM 3316 C C . SER A 1 426 ? -38.368 27.041 81.105 1.00 56.88 426 SER A C 1
ATOM 3318 O O . SER A 1 426 ? -37.689 27.961 81.541 1.00 56.88 426 SER A O 1
ATOM 3320 N N . MET A 1 427 ? -38.131 26.450 79.926 1.00 58.34 427 MET A N 1
ATOM 3321 C CA . MET A 1 427 ? -37.058 26.857 79.010 1.00 58.34 427 MET A CA 1
ATOM 3322 C C . MET A 1 427 ? -37.288 28.258 78.440 1.00 58.34 427 MET A C 1
ATOM 3324 O O . MET A 1 427 ? -36.349 29.043 78.363 1.00 58.34 427 MET A O 1
ATOM 3328 N N . VAL A 1 428 ? -38.532 28.616 78.105 1.00 64.31 428 VAL A N 1
ATOM 3329 C CA . VAL A 1 428 ? -38.865 29.982 77.671 1.00 64.31 428 VAL A CA 1
ATOM 3330 C C . VAL A 1 428 ? -38.685 30.977 78.821 1.00 64.31 428 VAL A C 1
ATOM 3332 O O . VAL A 1 428 ? -38.128 32.048 78.604 1.00 64.31 428 VAL A O 1
ATOM 3335 N N . LYS A 1 429 ? -39.065 30.629 80.059 1.00 61.16 429 LYS A N 1
ATOM 3336 C CA . LYS A 1 429 ? -38.847 31.492 81.235 1.00 61.16 429 LYS A CA 1
ATOM 3337 C C . LYS A 1 429 ? -37.372 31.657 81.608 1.00 61.16 429 LYS A C 1
ATOM 3339 O O . LYS A 1 429 ? -36.977 32.771 81.937 1.00 61.16 429 LYS A O 1
ATOM 3344 N N . THR A 1 430 ? -36.550 30.608 81.552 1.00 67.94 430 THR A N 1
ATOM 3345 C CA . THR A 1 430 ? -35.102 30.732 81.803 1.00 67.94 430 THR A CA 1
ATOM 3346 C C . THR A 1 430 ? -34.401 31.505 80.696 1.00 67.94 430 THR A C 1
ATOM 3348 O O . THR A 1 430 ? -33.543 32.328 80.998 1.00 67.94 430 THR A O 1
ATOM 3351 N N . PHE A 1 431 ? -34.805 31.321 79.437 1.00 63.66 431 PHE A N 1
ATOM 3352 C CA . PHE A 1 431 ? -34.268 32.098 78.322 1.00 63.66 431 PHE A CA 1
ATOM 3353 C C . PHE A 1 431 ? -34.649 33.585 78.424 1.00 63.66 431 PHE A C 1
ATOM 3355 O O . PHE A 1 431 ? -33.805 34.453 78.218 1.00 63.66 431 PHE A O 1
ATOM 3362 N N . TRP A 1 432 ? -35.886 33.896 78.829 1.00 56.81 432 TRP A N 1
ATOM 3363 C CA . TRP A 1 432 ? -36.346 35.278 79.022 1.00 56.81 432 TRP A CA 1
ATOM 3364 C C . TRP A 1 432 ? -35.722 35.941 80.264 1.00 56.81 432 TRP A C 1
ATOM 3366 O O . TRP A 1 432 ? -35.313 37.094 80.204 1.00 56.81 432 TRP A O 1
ATOM 3376 N N . SER A 1 433 ? -35.557 35.204 81.369 1.00 65.50 433 SER A N 1
ATOM 3377 C CA . SER A 1 433 ? -34.850 35.681 82.570 1.00 65.50 433 SER A CA 1
ATOM 3378 C C . SER A 1 433 ? -33.366 35.952 82.313 1.00 65.50 433 SER A C 1
ATOM 3380 O O . SER A 1 433 ? -32.821 36.899 82.872 1.00 65.50 433 SER A O 1
ATOM 3382 N N . TRP A 1 434 ? -32.711 35.134 81.485 1.00 67.94 434 TRP A N 1
ATOM 3383 C CA . TRP A 1 434 ? -31.321 35.344 81.082 1.00 67.94 434 TRP A CA 1
ATOM 3384 C C . TRP A 1 434 ? -31.189 36.575 80.172 1.00 67.94 434 TRP A C 1
ATOM 3386 O O . TRP A 1 434 ? -30.316 37.411 80.396 1.00 67.94 434 TRP A O 1
ATOM 3396 N N . ALA A 1 435 ? -32.116 36.751 79.224 1.00 47.53 435 ALA A N 1
ATOM 3397 C CA . ALA A 1 435 ? -32.146 37.905 78.327 1.00 47.53 435 ALA A CA 1
ATOM 3398 C C . ALA A 1 435 ? -32.398 39.247 79.048 1.00 47.53 435 ALA A C 1
ATOM 3400 O O . ALA A 1 435 ? -31.824 40.256 78.656 1.00 47.53 435 ALA A O 1
ATOM 3401 N N . VAL A 1 436 ? -33.206 39.268 80.117 1.00 61.00 436 VAL A N 1
ATOM 3402 C CA . VAL A 1 436 ? -33.473 40.483 80.918 1.00 61.00 436 VAL A CA 1
ATOM 3403 C C . VAL A 1 436 ? -32.316 40.835 81.865 1.00 61.00 436 VAL A C 1
ATOM 3405 O O . VAL A 1 436 ? -32.172 41.993 82.221 1.00 61.00 436 VAL A O 1
ATOM 3408 N N . SER A 1 437 ? -31.458 39.880 82.243 1.00 56.41 437 SER A N 1
ATOM 3409 C CA . SER A 1 437 ? -30.245 40.152 83.044 1.00 56.41 437 SER A CA 1
ATOM 3410 C C . SER A 1 437 ? -29.050 40.688 82.238 1.00 56.41 437 SER A C 1
ATOM 3412 O O . SER A 1 437 ? -28.016 41.018 82.813 1.00 56.41 437 SER A O 1
ATOM 3414 N N . LEU A 1 438 ? -29.185 40.725 80.908 1.00 45.12 438 LEU A N 1
ATOM 3415 C CA . LEU A 1 438 ? -28.184 41.188 79.938 1.00 45.12 438 LEU A CA 1
ATOM 3416 C C . LEU A 1 438 ? -28.517 42.573 79.344 1.00 45.12 438 LEU A C 1
ATOM 3418 O O . LEU A 1 438 ? -27.764 43.069 78.505 1.00 45.12 438 LEU A O 1
ATOM 3422 N N . LEU A 1 439 ? -29.622 43.178 79.791 1.00 39.97 439 LEU A N 1
ATOM 3423 C CA . LEU A 1 439 ? -30.021 44.576 79.599 1.00 39.97 439 LEU A CA 1
ATOM 3424 C C . LEU A 1 439 ? -29.903 45.300 80.941 1.00 39.97 439 LEU A C 1
ATOM 3426 O O . LEU A 1 439 ? -29.501 46.484 80.919 1.00 39.97 439 LEU A O 1
#

Foldseek 3Di:
DDVVLVLVVCVQQVNADAPVQWKDKHKGFDDPSNLVSVVVQLPDPDDDQKHWDFKDWPRDTVNVDPDRRDGGIIMITMMTGDPDDLEGEAAAVLSVCPDPQLLQLHDRQWYAYRVVRFTHHPVDDGPCVLLVVLSNLSSLVSNLQQVLAPDFDDPDPPDQRKGWFWADDPPDTDIAIAGPDDDPLLSVAPSVDPVLSVCLPDPVLVPDPCNVVLSNLLSVLLCVQQPPHDRHVSNVSCSRPVVVSVVSSVVSVVVVVLVVVQVVLLVVLVVLLVVLVVLLVVLVVVLVVLVVVLVVLVVLLVVCPDPPQALVNLVVSLVVLVVSLVVQLVSLVVSVVSLVVSVVSLVVSLVVCVVCLVSHDPVVVVVNVVSSVVSVVSSVVSVVVSVVSNVSSCVSSVVSVVSSCVVQVPPCVPVNVVVVVVVVVVVVVVVVVVVVVVD

Solvent-accessible surface area (backbone atoms only — not comparable to full-atom values): 24157 Å² total; per-residue (Å²): 120,59,65,65,39,54,49,52,48,40,54,57,36,66,63,51,77,56,51,91,81,33,31,35,60,44,60,31,67,30,41,76,67,47,38,54,28,48,52,50,42,69,72,48,93,77,86,49,46,51,34,70,75,47,40,32,44,88,88,41,53,54,82,87,38,97,68,89,79,50,74,68,41,51,36,38,39,30,37,33,49,42,93,80,47,85,41,44,81,26,67,34,68,55,56,47,43,68,32,71,50,44,71,65,27,38,79,65,70,39,40,35,30,59,78,76,72,36,42,43,39,88,90,57,81,53,71,50,62,72,60,52,52,43,53,50,41,53,14,51,50,47,40,44,50,54,72,69,28,79,42,61,68,85,84,54,103,80,56,72,47,34,35,32,36,69,19,85,50,102,86,54,73,56,74,40,56,32,26,72,56,69,56,64,73,53,74,71,33,62,59,87,79,56,58,76,49,55,59,63,67,37,75,68,34,70,70,41,96,56,34,68,62,54,52,48,42,46,35,43,33,49,47,65,69,39,58,95,50,55,34,49,55,26,37,40,50,47,53,52,39,33,60,62,50,49,51,47,32,51,53,51,48,51,50,49,52,50,52,50,52,49,53,50,50,54,48,55,50,52,54,50,51,52,54,52,50,51,55,49,48,49,53,52,51,64,48,54,67,56,53,61,52,52,63,53,44,50,53,55,51,58,55,58,72,45,94,85,59,47,74,68,57,47,50,50,50,39,53,50,39,44,52,51,24,52,53,51,42,54,48,45,53,52,47,48,55,50,51,51,52,53,51,52,53,50,54,52,53,50,55,71,47,55,83,48,52,90,79,51,59,69,71,58,54,51,50,50,53,50,49,52,50,53,54,49,52,50,52,54,50,52,53,52,51,47,53,51,49,52,58,56,43,46,49,54,32,52,50,36,50,50,51,52,48,58,68,47,66,71,79,40,68,66,65,50,54,57,52,49,52,52,51,53,52,48,53,51,49,52,52,51,55,54,57,60,74,77,109

Mean predicted aligned error: 14.96 Å

Radius of gyration: 49.29 Å; Cα contacts (8 Å, |Δi|>4): 484; chains: 1; bounding box: 90×63×144 Å

Nearest PDB structures (foldseek):
  6m6z-assembly1_D  TM=4.719E-01  e=9.324E-01  Escherichia coli
  4tql-assembly1_A  TM=2.830E-01  e=1.713E-01  synthetic construct
  4tql-assembly2_B  TM=3.458E-01  e=6.258E-01  synthetic construct
  6ixf-assembly1_A  TM=2.566E-01  e=6.842E+00  Homo sapiens

Sequence (439 aa):
MTLDNVVAIYRALGCPDIQKRQFFSGEFVATEETSVAFDALLSNEGGGPARVTEADCDGVNLILNKYDITVGSKITAKIRLAGNSLEKFYASYGDFLSSSSIKQGKVPANFYIIEGDDFFSPEGNIDNEARLEQFNALCEVIRGLQELAHYHDKDVVDAQNKLVFLSAEENKSCPVVLDICLREEMLTADLSDISVLTSLLSDEAKLEAHYEPRKSIFYSSLVEFVAGFSPEVAFCKLVENWPDFTDVYQKNHSTYLSGFAFHKAKKEVAESEIKLAEQLSKVTSELTGKLFSIPVSVAAIVAMFHKDSSLVTNMLVVLGLVLTAILIVGVVINQRNQLESVKQAKEIVEQSIEGKKSSYPDELNDHIDKMSRRLGDNIATAGRWLFVFRTLAWVPALIAVVVFYAQYSNGALIQNTIRSYGILSSMVKTFWSWAVSLL

Organism: NCBI:txid1365251

pLDDT: mean 80.07, std 11.24, range [39.97, 95.62]